Protein AF-0000000078981509 (afdb_homodimer)

InterPro domains:
  IPR000064 Endopeptidase, NLPC/P60 domain [PF00877] (137-222)
  IPR000064 Endopeptidase, NLPC/P60 domain [PS51935] (122-246)
  IPR038765 Papain-like cysteine peptidase superfamily [SSF54001] (114-235)
  IPR041382 Bacterial dipeptidyl-peptidase SH3 domain [PF18348] (17-57)
  IPR051794 Peptidoglycan endopeptidase RipA/RipB-like [PTHR47359] (115-227)

Sequence (498 aa):
MSAHAILRPVVDLLRCPEGPRDRQVLLGARVELLERQENWARIRADKDGYEGWLPADVLGADAVPTHWVSAPSTHAYARADLKSPDLMALSFGSRVAVHAVSGRFAETAQGHIPVQHLTPMGQRLTDPVAVAELFLGTPYLWGGDSRWGIDCSGLVQAALLACGHPCPGDSGPQSRAVGTLMPPGTQPRRGDLLFWTGHVALVADAERILHANANDMAVAYEPTAAAIARIIAQGEGPVTAHRRPAIHAMSAHAILRPVVDLLRCPEGPRDRQVLLGARVELLERQENWARIRADKDGYEGWLPADVLGADAVPTHWVSAPSTHAYARADLKSPDLMALSFGSRVAVHAVSGRFAETAQGHIPVQHLTPMGQRLTDPVAVAELFLGTPYLWGGDSRWGIDCSGLVQAALLACGHPCPGDSGPQSRAVGTLMPPGTQPRRGDLLFWTGHVALVADAERILHANANDMAVAYEPTAAAIARIIAQGEGPVTAHRRPAIHA

Secondary structure (DSSP, 8-state):
--EEEE-SSEEEEESSTTS-EEEEEETT-EEEEEEEETTEEEEEETTT--EEEEEGGGEEE----SEEE-SSEEEEESSS-TTSPEEEEEETT-EE---EEETTEEEETTEEEEGGGEEETT---S-HHHHHHTTTTPBB-TT-EETTEE-HHHHHHHHHHHTT----SSHHHHHHHSSEEPPTTPPP-TT-EEEETTEEEEE-SSSEEEEEETTTTEEEEEEHHHHHHHHHHTT--S--EEEE-----/--EEEE-SSEEEEESSTTS-EEEEEETT-EEEEEEEETTEEEEEETTT--EEEEEGGGEEE----SEEE-SSEEEEESSS-TTSPEEEEEETT-EE---EEETTEEEETTEEEEGGGEEETT---S-HHHHHHTTTTPBB-TT-EETTEE-HHHHHHHHHHHTT----SSHHHHHHHSSEEPPTTPPP-TT-EEEETTEEEEE-SSSEEEEEETTTTEEEEEEHHHHHHHHHHTT--S--EEEE-----

Solvent-accessible surface area (backbone atoms only — not comparable to full-atom values): 25161 Å² total; per-residue (Å²): 128,65,59,24,12,33,69,41,50,70,40,60,22,11,75,38,89,93,46,58,62,63,31,48,48,38,17,39,41,46,27,36,63,75,46,75,55,92,68,32,24,33,34,31,33,67,81,54,58,55,67,30,22,35,60,42,86,40,56,40,73,60,61,80,56,47,26,26,31,69,32,39,32,43,48,17,12,75,39,78,38,80,79,39,60,72,72,40,66,40,31,37,70,22,34,41,44,66,80,48,71,48,90,66,16,27,34,38,94,73,25,20,26,54,44,89,36,48,38,53,62,90,67,60,50,74,48,43,48,65,49,44,56,54,39,53,42,24,14,41,26,66,33,21,58,39,56,85,18,21,19,25,28,28,43,52,25,55,15,33,47,46,43,70,35,82,46,41,67,44,38,66,61,29,73,73,60,42,52,42,80,52,60,90,86,61,79,79,46,63,56,20,35,43,23,34,79,83,37,36,32,33,26,57,43,95,57,30,26,37,31,25,34,78,88,76,43,15,23,43,77,40,48,41,71,60,48,51,51,49,39,35,73,72,69,52,45,60,79,72,45,43,25,41,57,84,74,68,122,127,66,58,25,13,34,68,43,50,70,42,60,22,11,76,38,88,94,46,59,63,63,30,47,48,38,19,38,41,49,27,35,61,75,45,76,56,91,67,30,26,32,34,30,32,66,81,55,60,56,67,28,22,33,61,42,87,38,56,40,73,59,62,79,55,46,26,28,31,71,33,38,32,42,48,19,12,75,39,79,38,77,78,39,59,70,71,40,65,38,31,38,70,23,33,41,42,66,80,48,70,49,90,66,16,28,33,36,94,72,26,21,27,56,44,91,36,48,37,51,61,92,68,60,50,74,49,42,49,66,48,43,55,53,39,53,44,24,15,42,25,68,32,21,58,38,56,85,18,22,19,26,27,27,41,52,25,55,14,32,47,46,42,70,34,82,46,40,68,45,38,65,62,29,75,73,60,43,51,41,80,51,62,90,85,64,80,79,46,64,56,20,34,43,22,35,80,85,37,36,34,32,26,57,43,95,58,28,27,38,32,26,35,78,88,77,44,15,23,43,75,40,48,41,70,60,48,52,53,49,39,35,74,72,68,54,45,59,79,71,46,43,26,41,57,83,74,68,122

Foldseek 3Di:
DAKWFFQAAKWFFAADVVHDGQAIDGGLFIWAFDDDDVQKTWIATPQARDIGMTGPVRIHHNDDFFKFFQQQKWFAFQAPDPPGDTQHIHGGGHTFHFDDDDVQWTQTPSHTTGVVRIDTPPDADFALLVSLVSLFFQFDDNNYQGSNYDFFQSSSCSSQVRLPFRAHSFLVVRLVDAAAWDDPPDQDAAQKWWDFVRHIWGDHHNFWTWGCDPVVRGTDIDGPVVVQVVCVVVVRDGTDTIHHHPRDD/DAKWFFQAAKWFFAADVVHDGQAIDGGGFIWAFDDDDVQKTWIATPQARDIGMTGPVRIHHNDDFFKFFQQQKWFAFQAPDPPGDTQHIHGGGHTFHFDDDDVQWTQTPSHTTGVVRIDTPPDADFALLVSLVSLFFQFDDNRYQGSNYDFFQSSSCSSQVRLVFRAHSFLVVRLVDAAAWDDPPDQDAAQKWWDFVRHIWGDHHNFWTWGCDPVVRGTDIDGPVVVQVVCVVVVRDGTDTIHHHPRDD

Radius of gyration: 22.86 Å; Cα contacts (8 Å, |Δi|>4): 1282; chains: 2; bounding box: 52×67×65 Å

Structure (mmCIF, N/CA/C/O backbone):
data_AF-0000000078981509-model_v1
#
loop_
_entity.id
_entity.type
_entity.pdbx_description
1 polymer 'NLP/P60 family protein'
#
loop_
_atom_site.group_PDB
_atom_site.id
_atom_site.type_symbol
_atom_site.label_atom_id
_atom_site.label_alt_id
_atom_site.label_comp_id
_atom_site.label_asym_id
_atom_site.label_entity_id
_atom_site.label_seq_id
_atom_site.pdbx_PDB_ins_code
_atom_site.Cartn_x
_atom_site.Cartn_y
_atom_site.Cartn_z
_atom_site.occupancy
_atom_site.B_iso_or_equiv
_atom_site.auth_seq_id
_atom_site.auth_comp_id
_atom_site.auth_asym_id
_atom_site.auth_atom_id
_atom_site.pdbx_PDB_model_num
ATOM 1 N N . MET A 1 1 ? 15.414 -16.25 -29.125 1 59.81 1 MET A N 1
ATOM 2 C CA . MET A 1 1 ? 14.211 -15.461 -28.859 1 59.81 1 MET A CA 1
ATOM 3 C C . MET A 1 1 ? 14.523 -14.273 -27.953 1 59.81 1 MET A C 1
ATOM 5 O O . MET A 1 1 ? 15.398 -14.352 -27.094 1 59.81 1 MET A O 1
ATOM 9 N N . SER A 1 2 ? 14.125 -13.023 -28.406 1 79.69 2 SER A N 1
ATOM 10 C CA . SER A 1 2 ? 14.672 -11.766 -27.891 1 79.69 2 SER A CA 1
ATOM 11 C C . SER A 1 2 ? 14.109 -11.453 -26.5 1 79.69 2 SER A C 1
ATOM 13 O O . SER A 1 2 ? 12.891 -11.461 -26.312 1 79.69 2 SER A O 1
ATOM 15 N N . ALA A 1 3 ? 14.906 -11.547 -25.469 1 90.88 3 ALA A N 1
ATOM 16 C CA . ALA A 1 3 ? 14.555 -11.18 -24.094 1 90.88 3 ALA A CA 1
ATOM 17 C C . ALA A 1 3 ? 14.227 -9.695 -23.984 1 90.88 3 ALA A C 1
ATOM 19 O O . ALA A 1 3 ? 14.836 -8.867 -24.672 1 90.88 3 ALA A O 1
ATOM 20 N N . HIS A 1 4 ? 13.102 -9.438 -23.344 1 97 4 HIS A N 1
ATOM 21 C CA . HIS A 1 4 ? 12.648 -8.078 -23.078 1 97 4 HIS A CA 1
ATOM 22 C C . HIS A 1 4 ? 12.453 -7.852 -21.578 1 97 4 HIS A C 1
ATOM 24 O O . HIS A 1 4 ? 12.492 -8.797 -20.781 1 97 4 HIS A O 1
ATOM 30 N N . ALA A 1 5 ? 12.375 -6.613 -21.203 1 97.81 5 ALA A N 1
ATOM 31 C CA . ALA A 1 5 ? 12.055 -6.238 -19.828 1 97.81 5 ALA A CA 1
ATOM 32 C C . ALA A 1 5 ? 10.773 -5.426 -19.766 1 97.81 5 ALA A C 1
ATOM 34 O O . ALA A 1 5 ? 10.461 -4.66 -20.688 1 97.81 5 ALA A O 1
ATOM 35 N N . ILE A 1 6 ? 10.07 -5.613 -18.766 1 98.44 6 ILE A N 1
ATOM 36 C CA . ILE A 1 6 ? 8.852 -4.844 -18.531 1 98.44 6 ILE A CA 1
ATOM 37 C C . ILE A 1 6 ? 9.211 -3.422 -18.109 1 98.44 6 ILE A C 1
ATOM 39 O O . ILE A 1 6 ? 10.023 -3.221 -17.219 1 98.44 6 ILE A O 1
ATOM 43 N N . LEU A 1 7 ? 8.453 -2.381 -18.641 1 98.06 7 LEU A N 1
ATOM 44 C CA . LEU A 1 7 ? 8.883 -0.999 -18.469 1 98.06 7 LEU A CA 1
ATOM 45 C C . LEU A 1 7 ? 7.945 -0.246 -17.531 1 98.06 7 LEU A C 1
ATOM 47 O O . LEU A 1 7 ? 8.227 0.893 -17.156 1 98.06 7 LEU A O 1
ATOM 51 N N . ARG A 1 8 ? 6.836 -0.832 -17.156 1 98.31 8 ARG A N 1
ATOM 52 C CA . ARG A 1 8 ? 5.859 -0.184 -16.281 1 98.31 8 ARG A CA 1
ATOM 53 C C . ARG A 1 8 ? 5.812 -0.862 -14.914 1 98.31 8 ARG A C 1
ATOM 55 O O . ARG A 1 8 ? 6.152 -2.041 -14.789 1 98.31 8 ARG A O 1
ATOM 62 N N . PRO A 1 9 ? 5.426 -0.128 -13.914 1 98.56 9 PRO A N 1
ATOM 63 C CA . PRO A 1 9 ? 5.516 -0.649 -12.547 1 98.56 9 PRO A CA 1
ATOM 64 C C . PRO A 1 9 ? 4.797 -1.986 -12.375 1 98.56 9 PRO A C 1
ATOM 66 O O . PRO A 1 9 ? 5.348 -2.916 -11.781 1 98.56 9 PRO A O 1
ATOM 69 N N . VAL A 1 10 ? 3.562 -2.047 -12.844 1 98.69 10 VAL A N 1
ATOM 70 C CA . VAL A 1 10 ? 2.725 -3.24 -12.797 1 98.69 10 VAL A CA 1
ATOM 71 C C . VAL A 1 10 ? 1.946 -3.379 -14.109 1 98.69 10 VAL A C 1
ATOM 73 O O . VAL A 1 10 ? 1.328 -2.418 -14.57 1 98.69 10 VAL A O 1
ATOM 76 N N . VAL A 1 11 ? 1.979 -4.57 -14.719 1 98.75 11 VAL A N 1
ATOM 77 C CA . VAL A 1 11 ? 1.287 -4.797 -15.984 1 98.75 11 VAL A CA 1
ATOM 78 C C . VAL A 1 11 ? 0.429 -6.059 -15.883 1 98.75 11 VAL A C 1
ATOM 80 O O . VAL A 1 11 ? 0.894 -7.098 -15.414 1 98.75 11 VAL A O 1
ATOM 83 N N . ASP A 1 12 ? -0.785 -5.922 -16.344 1 98.56 12 ASP A N 1
ATOM 84 C CA . ASP A 1 12 ? -1.666 -7.082 -16.391 1 98.56 12 ASP A CA 1
ATOM 85 C C . ASP A 1 12 ? -1.236 -8.047 -17.484 1 98.56 12 ASP A C 1
ATOM 87 O O . ASP A 1 12 ? -0.928 -7.629 -18.609 1 98.56 12 ASP A O 1
ATOM 91 N N . LEU A 1 13 ? -1.107 -9.258 -17.125 1 98.69 13 LEU A N 1
ATOM 92 C CA . LEU A 1 13 ? -1.028 -10.352 -18.078 1 98.69 13 LEU A CA 1
ATOM 93 C C . LEU A 1 13 ? -2.41 -10.93 -18.359 1 98.69 13 LEU A C 1
ATOM 95 O O . LEU A 1 13 ? -3.033 -11.508 -17.469 1 98.69 13 LEU A O 1
ATOM 99 N N . LEU A 1 14 ? -2.838 -10.734 -19.562 1 98.69 14 LEU A N 1
ATOM 100 C CA . LEU A 1 14 ? -4.215 -11.062 -19.922 1 98.69 14 LEU A CA 1
ATOM 101 C C . LEU A 1 14 ? -4.281 -12.406 -20.656 1 98.69 14 LEU A C 1
ATOM 103 O O . LEU A 1 14 ? -3.342 -12.781 -21.359 1 98.69 14 LEU A O 1
ATOM 107 N N . ARG A 1 15 ? -5.438 -13.062 -20.469 1 98.19 15 ARG A N 1
ATOM 108 C CA . ARG A 1 15 ? -5.668 -14.336 -21.125 1 98.19 15 ARG A CA 1
ATOM 109 C C . ARG A 1 15 ? -5.629 -14.18 -22.641 1 98.19 15 ARG A C 1
ATOM 111 O O . ARG A 1 15 ? -5.141 -15.062 -23.359 1 98.19 15 ARG A O 1
ATOM 118 N N . CYS A 1 16 ? -6.207 -13.102 -23.125 1 97.75 16 CYS A N 1
ATOM 119 C CA . CYS A 1 16 ? -6.223 -12.664 -24.516 1 97.75 16 CYS A CA 1
ATOM 120 C C . CYS A 1 16 ? -6.305 -11.148 -24.609 1 97.75 16 CYS A C 1
ATOM 122 O O . CYS A 1 16 ? -6.582 -10.477 -23.609 1 97.75 16 CYS A O 1
ATOM 124 N N . PRO A 1 17 ? -5.91 -10.648 -25.719 1 97.19 17 PRO A N 1
ATOM 125 C CA . PRO A 1 17 ? -6.008 -9.195 -25.844 1 97.19 17 PRO A CA 1
ATOM 126 C C . PRO A 1 17 ? -7.363 -8.648 -25.391 1 97.19 17 PRO A C 1
ATOM 128 O O . PRO A 1 17 ? -8.406 -9.078 -25.906 1 97.19 17 PRO A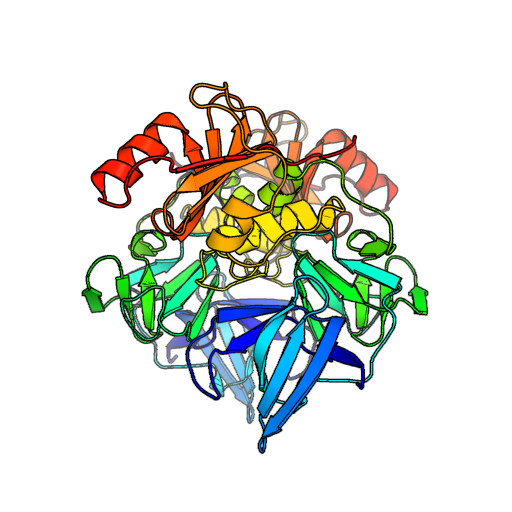 O 1
ATOM 131 N N . GLU A 1 18 ? -7.391 -7.738 -24.438 1 95.12 18 GLU A N 1
ATOM 132 C CA . GLU A 1 18 ? -8.562 -7.078 -23.875 1 95.12 18 GLU A CA 1
ATOM 133 C C . GLU A 1 18 ? -9.398 -8.047 -23.047 1 95.12 18 GLU A C 1
ATOM 135 O O . GLU A 1 18 ? -10.562 -7.77 -22.734 1 95.12 18 GLU A O 1
ATOM 140 N N . GLY A 1 19 ? -8.82 -9.203 -22.812 1 97.06 19 GLY A N 1
ATOM 141 C CA . GLY A 1 19 ? -9.508 -10.195 -22 1 97.06 19 GLY A CA 1
ATOM 142 C C . 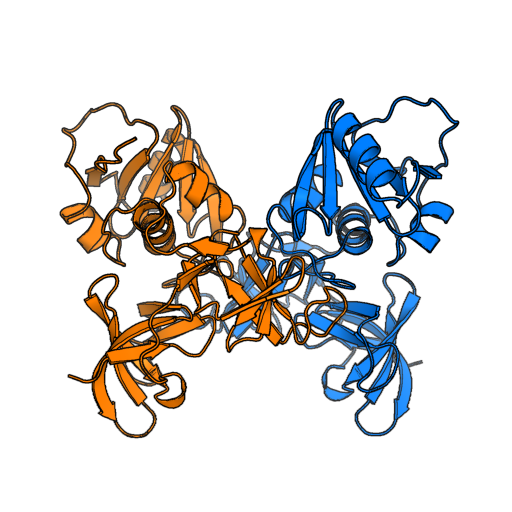GLY A 1 19 ? -9.242 -10.031 -20.516 1 97.06 19 GLY A C 1
ATOM 143 O O . GLY A 1 19 ? -8.727 -9 -20.078 1 97.06 19 GLY A O 1
ATOM 144 N N . PRO A 1 20 ? -9.664 -11.039 -19.75 1 97.69 20 PRO A N 1
ATOM 145 C CA . PRO A 1 20 ? -9.477 -10.969 -18.297 1 97.69 20 PRO A CA 1
ATOM 146 C C . PRO A 1 20 ? -8.016 -11.117 -17.891 1 97.69 20 PRO A C 1
ATOM 148 O O . PRO A 1 20 ? -7.223 -11.734 -18.609 1 97.69 20 PRO A O 1
ATOM 151 N N . ARG A 1 21 ? -7.691 -10.602 -16.75 1 98.5 21 ARG A N 1
ATOM 152 C CA . ARG A 1 21 ? -6.363 -10.711 -16.156 1 98.5 21 ARG A CA 1
ATOM 153 C C . ARG A 1 21 ? -6.129 -12.109 -15.602 1 98.5 21 ARG A C 1
ATOM 155 O O . ARG A 1 21 ? -6.941 -12.625 -14.82 1 98.5 21 ARG A O 1
ATOM 162 N N . ASP A 1 22 ? -4.992 -12.688 -15.945 1 98.25 22 ASP A N 1
ATOM 163 C CA . ASP A 1 22 ? -4.594 -13.961 -15.367 1 98.25 22 ASP A CA 1
ATOM 164 C C . ASP A 1 22 ? -3.518 -13.773 -14.305 1 98.25 22 ASP A C 1
ATOM 166 O O . ASP A 1 22 ? -3.467 -14.523 -13.328 1 98.25 22 ASP A O 1
ATOM 170 N N . ARG A 1 23 ? -2.742 -12.789 -14.508 1 98.69 23 ARG A N 1
ATOM 171 C CA . ARG A 1 23 ? -1.604 -12.508 -13.633 1 98.69 23 ARG A CA 1
ATOM 172 C C . ARG A 1 23 ? -1.081 -11.094 -13.852 1 98.69 23 ARG A C 1
ATOM 174 O O . ARG A 1 23 ? -1.653 -10.328 -14.625 1 98.69 23 ARG A O 1
ATOM 181 N N . GLN A 1 24 ? -0.075 -10.742 -13.109 1 98.81 24 GLN A N 1
ATOM 182 C CA . GLN A 1 24 ? 0.638 -9.492 -13.344 1 98.81 24 GLN A CA 1
ATOM 183 C C . GLN A 1 24 ? 2.145 -9.719 -13.414 1 98.81 24 GLN A C 1
ATOM 185 O O . GLN A 1 24 ? 2.643 -10.75 -12.945 1 98.81 24 GLN A O 1
ATOM 190 N N . VAL A 1 25 ? 2.824 -8.805 -14.078 1 98.69 25 VAL A N 1
ATOM 191 C CA . VAL A 1 25 ? 4.281 -8.727 -14.047 1 98.69 25 VAL A CA 1
ATOM 192 C C . VAL A 1 25 ? 4.711 -7.328 -13.609 1 98.69 25 VAL A C 1
ATOM 194 O O . VAL A 1 25 ? 3.998 -6.348 -13.844 1 98.69 25 VAL A O 1
ATOM 197 N N . LEU A 1 26 ? 5.852 -7.289 -12.977 1 98.81 26 LEU A N 1
ATOM 198 C CA . LEU A 1 26 ? 6.34 -6.039 -12.406 1 98.81 26 LEU A CA 1
ATOM 199 C C . LEU A 1 26 ? 7.477 -5.465 -13.25 1 98.81 26 LEU A C 1
ATOM 201 O O . LEU A 1 26 ? 8.062 -6.168 -14.07 1 98.81 26 LEU A O 1
ATOM 205 N N . LEU A 1 27 ? 7.766 -4.238 -12.969 1 98.81 27 LEU A N 1
ATOM 206 C CA . LEU A 1 27 ? 8.867 -3.549 -13.641 1 98.81 27 LEU A CA 1
ATOM 207 C C . LEU A 1 27 ? 10.156 -4.352 -13.531 1 98.81 27 LEU A C 1
ATOM 209 O O . LEU A 1 27 ? 10.516 -4.82 -12.445 1 98.81 27 LEU A O 1
ATOM 213 N N . GLY A 1 28 ? 10.812 -4.457 -14.672 1 98.5 28 GLY A N 1
ATOM 214 C CA . GLY A 1 28 ? 12.125 -5.082 -14.695 1 98.5 28 GLY A CA 1
ATOM 215 C C . GLY A 1 28 ? 12.062 -6.586 -14.898 1 98.5 28 GLY A C 1
ATOM 216 O O . GLY A 1 28 ? 13.094 -7.234 -15.078 1 98.5 28 GLY A O 1
ATOM 217 N N . ALA A 1 29 ? 10.891 -7.168 -14.82 1 98.12 29 ALA A N 1
ATOM 218 C CA . ALA A 1 29 ? 10.773 -8.602 -15.078 1 98.12 29 ALA A CA 1
ATOM 219 C C . ALA A 1 29 ? 11.281 -8.945 -16.469 1 98.12 29 ALA A C 1
ATOM 221 O O . ALA A 1 29 ? 10.953 -8.273 -17.453 1 98.12 29 ALA A O 1
ATOM 222 N N . ARG A 1 30 ? 12.039 -9.961 -16.531 1 97.75 30 ARG A N 1
ATOM 223 C CA . ARG A 1 30 ? 12.508 -10.477 -17.812 1 97.75 30 ARG A CA 1
ATOM 224 C C . ARG A 1 30 ? 11.469 -11.398 -18.438 1 97.75 30 ARG A C 1
ATOM 226 O O . ARG A 1 30 ? 10.93 -12.281 -17.781 1 97.75 30 ARG A O 1
ATOM 233 N N . VAL A 1 31 ? 11.25 -11.141 -19.703 1 98.19 31 VAL A N 1
ATOM 234 C CA . VAL A 1 31 ? 10.227 -11.93 -20.391 1 98.19 31 VAL A CA 1
ATOM 235 C C . VAL A 1 31 ? 10.711 -12.305 -21.781 1 98.19 31 VAL A C 1
ATOM 237 O O . VAL A 1 31 ? 11.57 -11.625 -22.359 1 98.19 31 VAL A O 1
ATOM 240 N N . GLU A 1 32 ? 10.18 -13.383 -22.25 1 97.75 32 GLU A N 1
ATOM 241 C CA . GLU A 1 32 ? 10.383 -13.797 -23.641 1 97.75 32 GLU A CA 1
ATOM 242 C C . GLU A 1 32 ? 9.18 -13.43 -24.5 1 97.75 32 GLU A C 1
ATOM 244 O O . GLU A 1 32 ? 8.039 -13.734 -24.156 1 97.75 32 GLU A O 1
ATOM 249 N N . LEU A 1 33 ? 9.43 -12.711 -25.562 1 97.44 33 LEU A N 1
ATOM 250 C CA . LEU A 1 33 ? 8.359 -12.414 -26.516 1 97.44 33 LEU A CA 1
ATOM 251 C C . LEU A 1 33 ? 8.031 -13.641 -27.359 1 97.44 33 LEU A C 1
ATOM 253 O O . LEU A 1 33 ? 8.883 -14.148 -28.078 1 97.44 33 LEU A O 1
ATOM 257 N N . LEU A 1 34 ? 6.816 -14.117 -27.312 1 97.69 34 LEU A N 1
ATOM 258 C CA . LEU A 1 34 ? 6.398 -15.312 -28.031 1 97.69 34 LEU A CA 1
ATOM 259 C C . LEU A 1 34 ? 5.719 -14.953 -29.359 1 97.69 34 LEU A C 1
ATOM 261 O O . LEU A 1 34 ? 5.906 -15.641 -30.359 1 97.69 34 LEU A O 1
ATOM 265 N N . GLU A 1 35 ? 4.895 -13.914 -29.266 1 96.06 35 GLU A N 1
ATOM 266 C CA . GLU A 1 35 ? 4.09 -13.508 -30.422 1 96.06 35 GLU A CA 1
ATOM 267 C C . GLU A 1 35 ? 3.721 -12.023 -30.344 1 96.06 35 GLU A C 1
ATOM 269 O O . GLU A 1 35 ? 3.549 -11.484 -29.25 1 96.06 35 GLU A O 1
ATOM 274 N N . ARG A 1 36 ? 3.664 -11.359 -31.438 1 95.12 36 ARG A N 1
ATOM 275 C CA . ARG A 1 36 ? 3.146 -10 -31.531 1 95.12 36 ARG A CA 1
ATOM 276 C C . ARG A 1 36 ? 1.929 -9.93 -32.438 1 95.12 36 ARG A C 1
ATOM 278 O O . ARG A 1 36 ? 1.906 -10.562 -33.5 1 95.12 36 ARG A O 1
ATOM 285 N N . GLN A 1 37 ? 0.965 -9.32 -31.984 1 94.88 37 GLN A N 1
ATOM 286 C CA . GLN A 1 37 ? -0.252 -9.062 -32.75 1 94.88 37 GLN A CA 1
ATOM 287 C C . GLN A 1 37 ? -0.711 -7.617 -32.562 1 94.88 37 GLN A C 1
ATOM 289 O O . GLN A 1 37 ? -1.343 -7.273 -31.578 1 94.88 37 GLN A O 1
ATOM 294 N N . GLU A 1 38 ? -0.49 -6.738 -33.562 1 94.44 38 GLU A N 1
ATOM 295 C CA . GLU A 1 38 ? -0.856 -5.328 -33.5 1 94.44 38 GLU A CA 1
ATOM 296 C C . GLU A 1 38 ? -0.225 -4.648 -32.312 1 94.44 38 GLU A C 1
ATOM 298 O O . GLU A 1 38 ? 1 -4.625 -32.156 1 94.44 38 GLU A O 1
ATOM 303 N N . ASN A 1 39 ? -1.054 -4.219 -31.422 1 97.56 39 ASN A N 1
ATOM 304 C CA . ASN A 1 39 ? -0.542 -3.484 -30.281 1 97.56 39 ASN A CA 1
ATOM 305 C C . ASN A 1 39 ? -0.39 -4.391 -29.062 1 97.56 39 ASN A C 1
ATOM 307 O O . ASN A 1 39 ? -0.182 -3.906 -27.938 1 97.56 39 ASN A O 1
ATOM 311 N N . TRP A 1 40 ? -0.456 -5.707 -29.312 1 98.44 40 TRP A N 1
ATOM 312 C CA . TRP A 1 40 ? -0.369 -6.66 -28.219 1 98.44 40 TRP A CA 1
ATOM 313 C C . TRP A 1 40 ? 0.82 -7.598 -28.406 1 98.44 40 TRP A C 1
ATOM 315 O O . TRP A 1 40 ? 1.247 -7.852 -29.531 1 98.44 40 TRP A O 1
ATOM 325 N N . ALA A 1 41 ? 1.357 -8.07 -27.297 1 98.38 41 ALA A N 1
ATOM 326 C CA . ALA A 1 41 ? 2.43 -9.062 -27.25 1 98.38 41 ALA A CA 1
ATOM 327 C C . ALA A 1 41 ? 2.092 -10.203 -26.297 1 98.38 41 ALA A C 1
ATOM 329 O O . ALA A 1 41 ? 1.591 -9.977 -25.203 1 98.38 41 ALA A O 1
ATOM 330 N N . ARG A 1 42 ? 2.229 -11.367 -26.766 1 98.38 42 ARG A N 1
ATOM 331 C CA . ARG A 1 42 ? 2.201 -12.523 -25.875 1 98.38 42 ARG A CA 1
ATOM 332 C C . ARG A 1 42 ? 3.598 -12.844 -25.359 1 98.38 42 ARG A C 1
ATOM 334 O O . ARG A 1 42 ? 4.547 -12.961 -26.125 1 98.38 42 ARG A O 1
ATOM 341 N N . ILE A 1 43 ? 3.691 -12.961 -24.031 1 98.62 43 ILE A N 1
ATOM 342 C CA . ILE A 1 43 ? 5.023 -13.156 -23.469 1 98.62 43 ILE A CA 1
ATOM 343 C C . ILE A 1 43 ? 5.027 -14.375 -22.562 1 98.62 43 ILE A C 1
ATOM 345 O O . ILE A 1 43 ? 3.969 -14.93 -22.25 1 98.62 43 ILE A O 1
ATOM 349 N N . ARG A 1 44 ? 6.188 -14.867 -22.25 1 98.56 44 ARG A N 1
ATOM 350 C CA . ARG A 1 44 ? 6.453 -15.812 -21.188 1 98.56 44 ARG A CA 1
ATOM 351 C C . ARG A 1 44 ? 7.402 -15.219 -20.141 1 98.56 44 ARG A C 1
ATOM 353 O O . ARG A 1 44 ? 8.508 -14.789 -20.484 1 98.56 44 ARG A O 1
ATOM 360 N N . ALA A 1 45 ? 6.949 -15.164 -18.938 1 98.25 45 ALA A N 1
ATOM 361 C CA . ALA A 1 45 ? 7.77 -14.578 -17.891 1 98.25 45 ALA A CA 1
ATOM 362 C C . ALA A 1 45 ? 8.867 -15.547 -17.438 1 98.25 45 ALA A C 1
ATOM 364 O O . ALA A 1 45 ? 8.609 -16.734 -17.219 1 98.25 45 ALA A O 1
ATOM 365 N N . ASP A 1 46 ? 10.047 -15.039 -17.234 1 97 46 ASP A N 1
ATOM 366 C CA . ASP A 1 46 ? 11.18 -15.875 -16.828 1 97 46 ASP A CA 1
ATOM 367 C C . ASP A 1 46 ? 10.984 -16.422 -15.422 1 97 46 ASP A C 1
ATOM 369 O O . ASP A 1 46 ? 11.406 -17.547 -15.117 1 97 46 ASP A O 1
ATOM 373 N N . LYS A 1 47 ? 10.375 -15.656 -14.555 1 96.19 47 LYS A N 1
ATOM 374 C CA . LYS A 1 47 ? 10.328 -15.977 -13.133 1 96.19 47 LYS A CA 1
ATOM 375 C C . LYS A 1 47 ? 9.578 -17.281 -12.883 1 96.19 47 LYS A C 1
ATOM 377 O O . LYS A 1 47 ? 9.875 -18 -11.93 1 96.19 47 LYS A O 1
ATOM 382 N N . ASP A 1 48 ? 8.594 -17.594 -13.727 1 97.81 48 ASP A N 1
ATOM 383 C CA . ASP A 1 48 ? 7.75 -18.734 -13.414 1 97.81 48 ASP A CA 1
ATOM 384 C C . ASP A 1 48 ? 7.223 -19.406 -14.68 1 97.81 48 ASP A C 1
ATOM 386 O O . ASP A 1 48 ? 6.504 -20.406 -14.609 1 97.81 48 ASP A O 1
ATOM 390 N N . GLY A 1 49 ? 7.496 -18.844 -15.828 1 98.06 49 GLY A N 1
ATOM 391 C CA . GLY A 1 49 ? 7.047 -19.406 -17.094 1 98.06 49 GLY A CA 1
ATOM 392 C C . GLY A 1 49 ? 5.621 -19.031 -17.438 1 98.06 49 GLY A C 1
ATOM 393 O O . GLY A 1 49 ? 5.07 -19.516 -18.438 1 98.06 49 GLY A O 1
ATOM 394 N N . TYR A 1 50 ? 5 -18.172 -16.656 1 98.5 50 TYR A N 1
ATOM 395 C CA . TYR A 1 50 ? 3.623 -17.766 -16.891 1 98.5 50 TYR A CA 1
ATOM 396 C C . TYR A 1 50 ? 3.492 -17.062 -18.234 1 98.5 50 TYR A C 1
ATOM 398 O O . TYR A 1 50 ? 4.312 -16.203 -18.578 1 98.5 50 TYR A O 1
ATOM 406 N N . GLU A 1 51 ? 2.502 -17.453 -18.969 1 98.5 51 GLU A N 1
ATOM 407 C CA . GLU A 1 51 ? 2.277 -16.844 -20.266 1 98.5 51 GLU A CA 1
ATOM 408 C C . GLU A 1 51 ? 1.029 -15.961 -20.266 1 98.5 51 GLU A C 1
ATOM 410 O O . GLU A 1 51 ? 0.075 -16.234 -19.531 1 98.5 51 GLU A O 1
ATOM 415 N N . GLY A 1 52 ? 1.069 -14.938 -21.062 1 98.56 52 GLY A N 1
ATOM 416 C CA . GLY A 1 52 ? -0.093 -14.078 -21.219 1 98.56 52 GLY A CA 1
ATOM 417 C C . GLY A 1 52 ? 0.151 -12.906 -22.156 1 98.56 52 GLY A C 1
ATOM 418 O O . GLY A 1 52 ? 1.24 -12.773 -22.703 1 98.56 52 GLY A O 1
ATOM 419 N N . TRP A 1 53 ? -0.868 -12.188 -22.406 1 98.81 53 TRP A N 1
ATOM 420 C CA . TRP A 1 53 ? -0.839 -11.055 -23.328 1 98.81 53 TRP A CA 1
ATOM 421 C C . TRP A 1 53 ? -0.718 -9.734 -22.562 1 98.81 53 TRP A C 1
ATOM 423 O O . TRP A 1 53 ? -1.308 -9.57 -21.5 1 98.81 53 TRP A O 1
ATOM 433 N N . LEU A 1 54 ? 0.001 -8.812 -23.062 1 98.75 54 LEU A N 1
ATOM 434 C CA . LEU A 1 54 ? 0.096 -7.449 -22.562 1 98.75 54 LEU A CA 1
ATOM 435 C C . LEU A 1 54 ? 0.314 -6.457 -23.688 1 98.75 54 LEU A C 1
ATOM 437 O O . LEU A 1 54 ? 0.632 -6.852 -24.812 1 98.75 54 LEU A O 1
ATOM 441 N N . PRO A 1 55 ? 0.003 -5.156 -23.453 1 98.69 55 PRO A N 1
ATOM 442 C CA . PRO A 1 55 ? 0.312 -4.168 -24.5 1 98.69 55 PRO A CA 1
ATOM 443 C C . PRO A 1 55 ? 1.788 -4.168 -24.891 1 98.69 55 PRO A C 1
ATOM 445 O O . PRO A 1 55 ? 2.662 -4.156 -24.016 1 98.69 55 PRO A O 1
ATOM 448 N N . ALA A 1 56 ? 2.059 -4.109 -26.125 1 98.06 56 ALA A N 1
ATOM 449 C CA . ALA A 1 56 ? 3.42 -4.254 -26.641 1 98.06 56 ALA A CA 1
ATOM 450 C C . ALA A 1 56 ? 4.297 -3.088 -26.188 1 98.06 56 ALA A C 1
ATOM 452 O O . ALA A 1 56 ? 5.516 -3.234 -26.062 1 98.06 56 ALA A O 1
ATOM 453 N N . ASP A 1 57 ? 3.758 -1.944 -25.938 1 97.88 57 ASP A N 1
ATOM 454 C CA . ASP A 1 57 ? 4.527 -0.736 -25.656 1 97.88 57 ASP A CA 1
ATOM 455 C C . ASP A 1 57 ? 5.094 -0.758 -24.234 1 97.88 57 ASP A C 1
ATOM 457 O O . ASP A 1 57 ? 5.859 0.131 -23.859 1 97.88 57 ASP A O 1
ATOM 461 N N . VAL A 1 58 ? 4.762 -1.783 -23.484 1 98.12 58 VAL A N 1
ATOM 462 C CA . VAL A 1 58 ? 5.312 -1.866 -22.141 1 98.12 58 VAL A CA 1
ATOM 463 C C . VAL A 1 58 ? 6.609 -2.674 -22.156 1 98.12 58 VAL A C 1
ATOM 465 O O . VAL A 1 58 ? 7.277 -2.811 -21.125 1 98.12 58 VAL A O 1
ATOM 468 N N . LEU A 1 59 ? 6.973 -3.258 -23.266 1 97.62 59 LEU A N 1
ATOM 469 C CA . LEU A 1 59 ? 8.203 -4.023 -23.422 1 97.62 59 LEU A CA 1
ATOM 470 C C . LEU A 1 59 ? 9.367 -3.109 -23.797 1 97.62 59 LEU A C 1
ATOM 472 O O . LEU A 1 59 ? 9.227 -2.244 -24.656 1 97.62 59 LEU A O 1
ATOM 476 N N . GLY A 1 60 ? 10.398 -3.229 -23.125 1 96.19 60 GLY A N 1
ATOM 477 C CA . GLY A 1 60 ? 11.633 -2.527 -23.438 1 96.19 60 GLY A CA 1
ATOM 478 C C . GLY A 1 60 ? 12.82 -3.457 -23.609 1 96.19 60 GLY A C 1
ATOM 479 O O . GLY A 1 60 ? 12.672 -4.68 -23.562 1 96.19 60 GLY A O 1
ATOM 480 N N . ALA A 1 61 ? 14.031 -2.861 -23.922 1 93.19 61 ALA A N 1
ATOM 481 C CA . ALA A 1 61 ? 15.25 -3.648 -24.062 1 93.19 61 ALA A CA 1
ATOM 482 C C . ALA A 1 61 ? 15.562 -4.418 -22.781 1 93.19 61 ALA A C 1
ATOM 484 O O . ALA A 1 61 ? 15.297 -3.934 -21.672 1 93.19 61 ALA A O 1
ATOM 485 N N . ASP A 1 62 ? 16 -5.574 -23.078 1 88.81 62 ASP A N 1
ATOM 486 C CA . ASP A 1 62 ? 16.438 -6.379 -21.938 1 88.81 62 ASP A CA 1
ATOM 487 C C . ASP A 1 62 ? 17.547 -5.676 -21.172 1 88.81 62 ASP A C 1
ATOM 489 O O . ASP A 1 62 ? 18.547 -5.242 -21.75 1 88.81 62 ASP A O 1
ATOM 493 N N . ALA A 1 63 ? 17.312 -5.277 -20 1 85.25 63 ALA A N 1
ATOM 494 C CA . ALA A 1 63 ? 18.312 -4.707 -19.109 1 85.25 63 ALA A CA 1
ATOM 495 C C . ALA A 1 63 ? 18.609 -5.645 -17.938 1 85.25 63 ALA A C 1
ATOM 497 O O . ALA A 1 63 ? 17.688 -6.258 -17.375 1 85.25 63 ALA A O 1
ATOM 498 N N . VAL A 1 64 ? 19.891 -5.859 -17.656 1 93.19 64 VAL A N 1
ATOM 499 C CA . VAL A 1 64 ? 20.281 -6.719 -16.547 1 93.19 64 VAL A CA 1
ATOM 500 C C . VAL A 1 64 ? 20.125 -5.961 -15.227 1 93.19 64 VAL A C 1
ATOM 502 O O . VAL A 1 64 ? 20.891 -5.031 -14.945 1 93.19 64 VAL A O 1
ATOM 505 N N . PRO A 1 65 ? 19.125 -6.359 -14.516 1 97.38 65 PRO A N 1
ATOM 506 C CA . PRO A 1 65 ? 18.984 -5.652 -13.234 1 97.38 65 PRO A CA 1
ATOM 507 C C . PRO A 1 65 ? 20.141 -5.902 -12.289 1 97.38 65 PRO A C 1
ATOM 509 O O . PRO A 1 65 ? 20.734 -6.988 -12.297 1 97.38 65 PRO A O 1
ATOM 512 N N . THR A 1 66 ? 20.516 -4.883 -11.469 1 98.5 66 THR A N 1
ATOM 513 C CA . THR A 1 66 ? 21.531 -5.023 -10.438 1 98.5 66 THR A CA 1
ATOM 514 C C . THR A 1 66 ? 20.891 -5.145 -9.055 1 98.5 66 THR A C 1
ATOM 516 O O . THR A 1 66 ? 21.516 -5.66 -8.125 1 98.5 66 THR A O 1
ATOM 519 N N . HIS A 1 67 ? 19.703 -4.605 -8.859 1 98.81 67 HIS A N 1
ATOM 520 C CA . HIS A 1 67 ? 19 -4.594 -7.578 1 98.81 67 HIS A CA 1
ATOM 521 C C . HIS A 1 67 ? 17.531 -4.922 -7.754 1 98.81 67 HIS A C 1
ATOM 523 O O . HIS A 1 67 ? 17.016 -4.926 -8.875 1 98.81 67 HIS A O 1
ATOM 529 N N . TRP A 1 68 ? 16.922 -5.238 -6.742 1 98.81 68 TRP A N 1
ATOM 530 C CA . TRP A 1 68 ? 15.477 -5.375 -6.691 1 98.81 68 TRP A CA 1
ATOM 531 C C . TRP A 1 68 ? 14.906 -4.66 -5.469 1 98.81 68 TRP A C 1
ATOM 533 O O . TRP A 1 68 ? 15.625 -4.402 -4.5 1 98.81 68 TRP A O 1
ATOM 543 N N . VAL A 1 69 ? 13.664 -4.203 -5.582 1 98.94 69 VAL A N 1
ATOM 544 C CA . VAL A 1 69 ? 12.984 -3.512 -4.492 1 98.94 69 VAL A CA 1
ATOM 545 C C . VAL A 1 69 ? 12.594 -4.516 -3.41 1 98.94 69 VAL A C 1
ATOM 547 O O . VAL A 1 69 ? 11.781 -5.41 -3.652 1 98.94 69 VAL A O 1
ATOM 550 N N . SER A 1 70 ? 13.078 -4.301 -2.186 1 98.81 70 SER A N 1
ATOM 551 C CA . SER A 1 70 ? 12.797 -5.227 -1.095 1 98.81 70 SER A CA 1
ATOM 552 C C . SER A 1 70 ? 11.922 -4.574 -0.029 1 98.81 70 SER A C 1
ATOM 554 O O . SER A 1 70 ? 11.477 -5.238 0.912 1 98.81 70 SER A O 1
ATOM 556 N N . ALA A 1 71 ? 11.672 -3.215 -0.082 1 98.75 71 ALA A N 1
ATOM 557 C CA . ALA A 1 71 ? 10.625 -2.566 0.701 1 98.75 71 ALA A CA 1
ATOM 558 C C . ALA A 1 71 ? 9.242 -2.922 0.165 1 98.75 71 ALA A C 1
ATOM 560 O O . ALA A 1 71 ? 9.102 -3.314 -0.995 1 98.75 71 ALA A O 1
ATOM 561 N N . PRO A 1 72 ? 8.203 -2.773 1.016 1 98.69 72 PRO A N 1
ATOM 562 C CA . PRO A 1 72 ? 6.867 -3.068 0.486 1 98.69 72 PRO A CA 1
ATOM 563 C C . PRO A 1 72 ? 6.562 -2.311 -0.804 1 98.69 72 PRO A C 1
ATOM 565 O O . PRO A 1 72 ? 5.996 -2.879 -1.74 1 98.69 72 PRO A O 1
ATOM 568 N N . SER A 1 73 ? 6.863 -1.077 -0.811 1 98.75 73 SER A N 1
ATOM 569 C CA . SER A 1 73 ? 6.797 -0.18 -1.959 1 98.75 73 SER A CA 1
ATOM 570 C C . SER A 1 73 ? 7.734 1.01 -1.787 1 98.75 73 SER A C 1
ATOM 572 O O . SER A 1 73 ? 8.242 1.253 -0.69 1 98.75 73 SER A O 1
ATOM 574 N N . THR A 1 74 ? 7.992 1.663 -2.906 1 98.88 74 THR A N 1
ATOM 575 C CA . THR A 1 74 ? 8.883 2.82 -2.908 1 98.88 74 THR A CA 1
ATOM 576 C C . THR A 1 74 ? 8.594 3.723 -4.105 1 98.88 74 THR A C 1
ATOM 578 O O . THR A 1 74 ? 7.625 3.5 -4.836 1 98.88 74 THR A O 1
ATOM 581 N N . HIS A 1 75 ? 9.328 4.812 -4.18 1 98.81 75 HIS A N 1
ATOM 582 C CA . HIS A 1 75 ? 9.211 5.727 -5.309 1 98.81 75 HIS A CA 1
ATOM 583 C C . HIS A 1 75 ? 10.555 5.949 -5.988 1 98.81 75 HIS A C 1
ATOM 585 O O . HIS A 1 75 ? 11.602 5.898 -5.332 1 98.81 75 HIS A O 1
ATOM 591 N N . ALA A 1 76 ? 10.508 6.18 -7.262 1 98.81 76 ALA A N 1
ATOM 592 C CA . ALA A 1 76 ? 11.617 6.797 -7.988 1 98.81 76 ALA A CA 1
ATOM 593 C C . ALA A 1 76 ? 11.398 8.297 -8.141 1 98.81 76 ALA A C 1
ATOM 595 O O . ALA A 1 76 ? 10.359 8.742 -8.633 1 98.81 76 ALA A O 1
ATOM 596 N N . TYR A 1 77 ? 12.391 9.047 -7.711 1 98.69 77 TYR A N 1
ATOM 597 C CA . TYR A 1 77 ? 12.281 10.5 -7.688 1 98.69 77 TYR A CA 1
ATOM 598 C C . TYR A 1 77 ? 13.055 11.125 -8.844 1 98.69 77 TYR A C 1
ATOM 600 O O . TYR A 1 77 ? 13.992 10.516 -9.375 1 98.69 77 TYR A O 1
ATOM 608 N N . ALA A 1 78 ? 12.68 12.352 -9.219 1 98.44 78 ALA A N 1
ATOM 609 C CA . ALA A 1 78 ? 13.312 13.07 -10.32 1 98.44 78 ALA A CA 1
ATOM 610 C C . ALA A 1 78 ? 14.766 13.398 -10 1 98.44 78 ALA A C 1
ATOM 612 O O . ALA A 1 78 ? 15.609 13.469 -10.891 1 98.44 78 ALA A O 1
ATOM 613 N N . ARG A 1 79 ? 15.039 13.656 -8.719 1 98.25 79 ARG A N 1
ATOM 614 C CA . ARG A 1 79 ? 16.375 13.977 -8.211 1 98.25 79 ARG A CA 1
ATOM 615 C C . ARG A 1 79 ? 16.672 13.203 -6.934 1 98.25 79 ARG A C 1
ATOM 617 O O . ARG A 1 79 ? 15.781 12.578 -6.355 1 98.25 79 ARG A O 1
ATOM 624 N N . ALA A 1 80 ? 17.953 13.203 -6.594 1 98.19 80 ALA A N 1
ATOM 625 C CA . ALA A 1 80 ? 18.328 12.625 -5.309 1 98.19 80 ALA A CA 1
ATOM 626 C C . ALA A 1 80 ? 17.875 13.508 -4.148 1 98.19 80 ALA A C 1
ATOM 628 O O . ALA A 1 80 ? 18.703 14 -3.379 1 98.19 80 ALA A O 1
ATOM 629 N N . ASP A 1 81 ? 16.594 13.719 -4.07 1 97.56 81 ASP A N 1
ATOM 630 C CA . ASP A 1 81 ? 15.922 14.602 -3.127 1 97.56 81 ASP A CA 1
ATOM 631 C C . ASP A 1 81 ? 14.484 14.148 -2.887 1 97.56 81 ASP A C 1
ATOM 633 O O . ASP A 1 81 ? 13.672 14.117 -3.814 1 97.56 81 ASP A O 1
ATOM 637 N N . LEU A 1 82 ? 14.203 13.82 -1.619 1 96.12 82 LEU A N 1
ATOM 638 C CA . LEU A 1 82 ? 12.891 13.258 -1.308 1 96.12 82 LEU A CA 1
ATOM 639 C C . LEU A 1 82 ? 11.797 14.297 -1.524 1 96.12 82 LEU A C 1
ATOM 641 O O . LEU A 1 82 ? 10.609 13.961 -1.521 1 96.12 82 LEU A O 1
ATOM 645 N N . LYS A 1 83 ? 12.148 15.547 -1.693 1 96.69 83 LYS A N 1
ATOM 646 C CA . LYS A 1 83 ? 11.148 16.578 -1.938 1 96.69 83 LYS A CA 1
ATOM 647 C C . LYS A 1 83 ? 10.938 16.797 -3.434 1 96.69 83 LYS A C 1
ATOM 649 O O . LYS A 1 83 ? 10.031 17.531 -3.838 1 96.69 83 LYS A O 1
ATOM 654 N N . SER A 1 84 ? 11.805 16.172 -4.293 1 97.12 84 SER A N 1
ATOM 655 C CA . SER A 1 84 ? 11.594 16.266 -5.734 1 97.12 84 SER A CA 1
ATOM 656 C C . SER A 1 84 ? 10.406 15.422 -6.172 1 97.12 84 SER A C 1
ATOM 658 O O . SER A 1 84 ? 9.953 14.547 -5.426 1 97.12 84 SER A O 1
ATOM 660 N N . PRO A 1 85 ? 9.859 15.711 -7.336 1 97.19 85 PRO A N 1
ATOM 661 C CA . PRO A 1 85 ? 8.695 14.953 -7.816 1 97.19 85 PRO A CA 1
ATOM 662 C C . PRO A 1 85 ? 8.953 13.453 -7.875 1 97.19 85 PRO A C 1
ATOM 664 O O . PRO A 1 85 ? 10.023 13.023 -8.312 1 97.19 85 PRO A O 1
ATOM 667 N N . ASP A 1 86 ? 8 12.695 -7.332 1 97.88 86 ASP A N 1
ATOM 668 C CA . ASP A 1 86 ? 8.023 11.258 -7.559 1 97.88 86 ASP A CA 1
ATOM 669 C C . ASP A 1 86 ? 7.562 10.914 -8.977 1 97.88 86 ASP A C 1
ATOM 671 O O . ASP A 1 86 ? 6.477 11.312 -9.391 1 97.88 86 ASP A O 1
ATOM 675 N N . LEU A 1 87 ? 8.344 10.148 -9.68 1 97.94 87 LEU A N 1
ATOM 676 C CA . LEU A 1 87 ? 8.086 9.844 -11.086 1 97.94 87 LEU A CA 1
ATOM 677 C C . LEU A 1 87 ? 7.277 8.562 -11.227 1 97.94 87 LEU A C 1
ATOM 679 O O . LEU A 1 87 ? 6.492 8.414 -12.164 1 97.94 87 LEU A O 1
ATOM 683 N N . MET A 1 88 ? 7.555 7.664 -10.289 1 97.25 88 MET A N 1
ATOM 684 C CA . MET A 1 88 ? 6.961 6.336 -10.406 1 97.25 88 MET A CA 1
ATOM 685 C C . MET A 1 88 ? 6.938 5.629 -9.055 1 97.25 88 MET A C 1
ATOM 687 O O . MET A 1 88 ? 7.867 5.77 -8.266 1 97.25 88 MET A O 1
ATOM 691 N N . ALA A 1 89 ? 5.812 4.922 -8.828 1 98.38 89 ALA A N 1
ATOM 692 C CA . ALA A 1 89 ? 5.75 4.02 -7.684 1 98.38 89 ALA A CA 1
ATOM 693 C C . ALA A 1 89 ? 6.234 2.621 -8.062 1 98.38 89 ALA A C 1
ATOM 695 O O . ALA A 1 89 ? 5.941 2.127 -9.148 1 98.38 89 ALA A O 1
ATOM 696 N N . LEU A 1 90 ? 6.996 1.975 -7.18 1 98.88 90 LEU A N 1
ATOM 697 C CA . LEU A 1 90 ? 7.508 0.628 -7.41 1 98.88 90 LEU A CA 1
ATOM 698 C C . LEU A 1 90 ? 7.109 -0.309 -6.277 1 98.88 90 LEU A C 1
ATOM 700 O O . LEU A 1 90 ? 7.184 0.063 -5.102 1 98.88 90 LEU A O 1
ATOM 704 N N . SER A 1 91 ? 6.668 -1.511 -6.66 1 98.88 91 SER A N 1
ATOM 705 C CA . SER A 1 91 ? 6.277 -2.525 -5.688 1 98.88 91 SER A CA 1
ATOM 706 C C . SER A 1 91 ? 7.457 -3.418 -5.316 1 98.88 91 SER A C 1
ATOM 708 O O . SER A 1 91 ? 8.422 -3.529 -6.074 1 98.88 91 SER A O 1
ATOM 710 N N . PHE A 1 92 ? 7.32 -4.035 -4.109 1 98.94 92 PHE A N 1
ATOM 711 C CA . PHE A 1 92 ? 8.18 -5.148 -3.725 1 98.94 92 PHE A CA 1
ATOM 712 C C . PHE A 1 92 ? 8.383 -6.105 -4.891 1 98.94 92 PHE A C 1
ATOM 714 O O . PHE A 1 92 ? 7.418 -6.527 -5.531 1 98.94 92 PHE A O 1
ATOM 721 N N . GLY A 1 93 ? 9.625 -6.406 -5.25 1 98.81 93 GLY A N 1
ATOM 722 C CA . GLY A 1 93 ? 9.914 -7.391 -6.281 1 98.81 93 GLY A CA 1
ATOM 723 C C . GLY A 1 93 ? 10.289 -6.77 -7.613 1 98.81 93 GLY A C 1
ATOM 724 O O . GLY A 1 93 ? 10.773 -7.461 -8.508 1 98.81 93 GLY A O 1
ATOM 725 N N . SER A 1 94 ? 10.008 -5.457 -7.793 1 98.88 94 SER A N 1
ATOM 726 C CA . SER A 1 94 ? 10.477 -4.777 -8.992 1 98.88 94 SER A CA 1
ATOM 727 C C . SER A 1 94 ? 12 -4.859 -9.117 1 98.88 94 SER A C 1
ATOM 729 O O . SER A 1 94 ? 12.703 -4.922 -8.109 1 98.88 94 SER A O 1
ATOM 731 N N . ARG A 1 95 ? 12.445 -4.863 -10.32 1 98.69 95 ARG A N 1
ATOM 732 C CA . ARG A 1 95 ? 13.883 -4.961 -10.57 1 98.69 95 ARG A CA 1
ATOM 733 C C . ARG A 1 95 ? 14.391 -3.742 -11.336 1 98.69 95 ARG A C 1
ATOM 735 O O . ARG A 1 95 ? 13.734 -3.262 -12.258 1 98.69 95 ARG A O 1
ATOM 742 N N . VAL A 1 96 ? 15.562 -3.252 -10.906 1 98.62 96 VAL A N 1
ATOM 743 C CA . VAL A 1 96 ? 16.125 -2.045 -11.508 1 98.62 96 VAL A CA 1
ATOM 744 C C . VAL A 1 96 ? 17.625 -2.195 -11.664 1 98.62 96 VAL A C 1
ATOM 746 O O . VAL A 1 96 ? 18.25 -3.008 -10.984 1 98.62 96 VAL A O 1
ATOM 749 N N . ALA A 1 97 ? 18.156 -1.475 -12.617 1 98.44 97 ALA A N 1
ATOM 750 C CA . ALA A 1 97 ? 19.609 -1.353 -12.766 1 98.44 97 ALA A CA 1
ATOM 751 C C . ALA A 1 97 ? 20.125 -0.061 -12.141 1 98.44 97 ALA A C 1
ATOM 753 O O . ALA A 1 97 ? 19.797 1.035 -12.602 1 98.44 97 ALA A O 1
ATOM 754 N N . VAL A 1 98 ? 20.922 -0.216 -11.086 1 98.5 98 VAL A N 1
ATOM 755 C CA . VAL A 1 98 ? 21.531 0.936 -10.414 1 98.5 98 VAL A CA 1
ATOM 756 C C . VAL A 1 98 ? 22.844 1.3 -11.094 1 98.5 98 VAL A C 1
ATOM 758 O O . VAL A 1 98 ? 23.719 0.451 -11.25 1 98.5 98 VAL A O 1
ATOM 761 N N . HIS A 1 99 ? 23 2.576 -11.461 1 97 99 HIS A N 1
ATOM 762 C CA . HIS A 1 99 ? 24.203 2.977 -12.188 1 97 99 HIS A CA 1
ATOM 763 C C . HIS A 1 99 ? 25.125 3.828 -11.32 1 97 99 HIS A C 1
ATOM 765 O O . HIS A 1 99 ? 26.328 3.918 -11.578 1 97 99 HIS A O 1
ATOM 771 N N . ALA A 1 100 ? 24.562 4.477 -10.359 1 98 100 ALA A N 1
ATOM 772 C CA . ALA A 1 100 ? 25.297 5.32 -9.43 1 98 100 ALA A CA 1
ATOM 773 C C . ALA A 1 100 ? 24.5 5.551 -8.148 1 98 100 ALA A C 1
ATOM 775 O O . ALA A 1 100 ? 23.328 5.195 -8.062 1 98 100 ALA A O 1
ATOM 776 N N . VAL A 1 101 ? 25.219 5.98 -7.145 1 97.88 101 VAL A N 1
ATOM 777 C CA . VAL A 1 101 ? 24.562 6.359 -5.895 1 97.88 101 VAL A CA 1
ATOM 778 C C . VAL A 1 101 ? 24.906 7.809 -5.555 1 97.88 101 VAL A C 1
ATOM 780 O O . VAL A 1 101 ? 26.062 8.219 -5.629 1 97.88 101 VAL A O 1
ATOM 783 N N . SER A 1 102 ? 23.922 8.57 -5.324 1 97 102 SER A N 1
ATOM 784 C CA . SER A 1 102 ? 24.047 9.945 -4.848 1 97 102 SER A CA 1
ATOM 785 C C . SER A 1 102 ? 23.391 10.117 -3.48 1 97 102 SER A C 1
ATOM 787 O O . SER A 1 102 ? 22.172 10.141 -3.375 1 97 102 SER A O 1
ATOM 789 N N . GLY A 1 103 ? 24.297 10.25 -2.443 1 95.5 103 GLY A N 1
ATOM 790 C CA . GLY A 1 103 ? 23.719 10.297 -1.104 1 95.5 103 GLY A CA 1
ATOM 791 C C . GLY A 1 103 ? 23.016 9.023 -0.708 1 95.5 103 GLY A C 1
ATOM 792 O O . GLY A 1 103 ? 23.594 7.934 -0.758 1 95.5 103 GLY A O 1
ATOM 793 N N . ARG A 1 104 ? 21.766 9.258 -0.433 1 97.44 104 ARG A N 1
ATOM 794 C CA . ARG A 1 104 ? 20.969 8.117 0.021 1 97.44 104 ARG A CA 1
ATOM 795 C C . ARG A 1 104 ? 20.078 7.59 -1.1 1 97.44 104 ARG A C 1
ATOM 797 O O . ARG A 1 104 ? 19.125 6.859 -0.846 1 97.44 104 ARG A O 1
ATOM 804 N N . PHE A 1 105 ? 20.453 7.93 -2.338 1 98.75 105 PHE A N 1
ATOM 805 C CA . PHE A 1 105 ? 19.594 7.539 -3.453 1 98.75 105 PHE A CA 1
ATOM 806 C C . PHE A 1 105 ? 20.391 6.812 -4.523 1 98.75 105 PHE A C 1
ATOM 808 O O . PHE A 1 105 ? 21.5 7.227 -4.863 1 98.75 105 PHE A O 1
ATOM 815 N N . ALA A 1 106 ? 19.812 5.723 -4.984 1 98.88 106 ALA A N 1
ATOM 816 C CA . ALA A 1 106 ? 20.328 4.996 -6.137 1 98.88 106 ALA A CA 1
ATOM 817 C C . ALA A 1 106 ? 19.812 5.586 -7.441 1 98.88 106 ALA A C 1
ATOM 819 O O . ALA A 1 106 ? 18.594 5.793 -7.594 1 98.88 106 ALA A O 1
ATOM 820 N N . GLU A 1 107 ? 20.672 5.836 -8.352 1 98.69 107 GLU A N 1
ATOM 821 C CA . GLU A 1 107 ? 20.297 6.348 -9.664 1 98.69 107 GLU A CA 1
ATOM 822 C C . GLU A 1 107 ? 19.969 5.211 -10.625 1 98.69 107 GLU A C 1
ATOM 824 O O . GLU A 1 107 ? 20.766 4.293 -10.805 1 98.69 107 GLU A O 1
ATOM 829 N N . THR A 1 108 ? 18.812 5.234 -11.219 1 98.31 108 THR A N 1
ATOM 830 C CA . THR A 1 108 ? 18.344 4.246 -12.188 1 98.31 108 THR A CA 1
ATOM 831 C C . THR A 1 108 ? 17.703 4.93 -13.391 1 98.31 108 THR A C 1
ATOM 833 O O . THR A 1 108 ? 17.578 6.156 -13.422 1 98.31 108 THR A O 1
ATOM 836 N N . ALA A 1 109 ? 17.328 4.148 -14.414 1 97 109 ALA A N 1
ATOM 837 C CA . ALA A 1 109 ? 16.625 4.68 -15.578 1 97 109 ALA A CA 1
ATOM 838 C C . ALA A 1 109 ? 15.25 5.223 -15.195 1 97 109 ALA A C 1
ATOM 840 O O . ALA A 1 109 ? 14.719 6.109 -15.867 1 97 109 ALA A O 1
ATOM 841 N N . GLN A 1 110 ? 14.711 4.727 -14.086 1 97.62 110 GLN A N 1
ATOM 842 C CA . GLN A 1 110 ? 13.383 5.129 -13.641 1 97.62 110 GLN A CA 1
ATOM 843 C C . GLN A 1 110 ? 13.453 6.391 -12.781 1 97.62 110 GLN A C 1
ATOM 845 O O . GLN A 1 110 ? 12.43 7.031 -12.531 1 97.62 110 GLN A O 1
ATOM 850 N N . GLY A 1 111 ? 14.578 6.773 -12.312 1 98.5 111 GLY A N 1
ATOM 851 C CA . GLY A 1 111 ? 14.781 7.879 -11.391 1 98.5 111 GLY A CA 1
ATOM 852 C C . GLY A 1 111 ? 15.656 7.512 -10.203 1 98.5 111 GLY A C 1
ATOM 853 O O . GLY A 1 111 ? 16.469 6.594 -10.289 1 98.5 111 GLY A O 1
ATOM 854 N N . HIS A 1 112 ? 15.578 8.336 -9.18 1 98.88 112 HIS A N 1
ATOM 855 C CA . HIS A 1 112 ? 16.359 8.141 -7.969 1 98.88 112 HIS A CA 1
ATOM 856 C C . HIS A 1 112 ? 15.547 7.422 -6.895 1 98.88 112 HIS A C 1
ATOM 858 O O . HIS A 1 112 ? 14.508 7.914 -6.461 1 98.88 112 HIS A O 1
ATOM 864 N N . ILE A 1 113 ? 16.047 6.246 -6.438 1 98.94 113 ILE A N 1
ATOM 865 C CA . ILE A 1 113 ? 15.328 5.398 -5.496 1 98.94 113 ILE A CA 1
ATOM 866 C C . ILE A 1 113 ? 16.078 5.344 -4.168 1 98.94 113 ILE A C 1
ATOM 868 O O . ILE A 1 113 ? 17.312 5.176 -4.148 1 98.94 113 ILE A O 1
ATOM 872 N N . PRO A 1 114 ? 15.406 5.508 -3.014 1 98.94 114 PRO A N 1
ATOM 873 C CA . PRO A 1 114 ? 16.125 5.348 -1.746 1 98.94 114 PRO A CA 1
ATOM 874 C C . PRO A 1 114 ? 16.922 4.051 -1.684 1 98.94 114 PRO A C 1
ATOM 876 O O . PRO A 1 114 ? 16.375 2.967 -1.886 1 98.94 114 PRO A O 1
ATOM 879 N N . VAL A 1 115 ? 18.188 4.133 -1.326 1 98.75 115 VAL A N 1
ATOM 880 C CA . VAL A 1 115 ? 19.078 2.982 -1.383 1 98.75 115 VAL A CA 1
ATOM 881 C C . VAL A 1 115 ? 18.609 1.909 -0.405 1 98.75 115 VAL A C 1
ATOM 883 O O . VAL A 1 115 ? 18.766 0.713 -0.664 1 98.75 115 VAL A O 1
ATOM 886 N N . GLN A 1 116 ? 18.031 2.277 0.72 1 98.56 116 GLN A N 1
ATOM 887 C CA . GLN A 1 116 ? 17.641 1.335 1.766 1 98.56 116 GLN A CA 1
ATOM 888 C C . GLN A 1 116 ? 16.469 0.467 1.322 1 98.56 116 GLN A C 1
ATOM 890 O O . GLN A 1 116 ? 16.141 -0.529 1.973 1 98.56 116 GLN A O 1
ATOM 895 N N . HIS A 1 117 ? 15.82 0.832 0.251 1 98.88 117 HIS A N 1
ATOM 896 C CA . HIS A 1 117 ? 14.68 0.062 -0.237 1 98.88 117 HIS A CA 1
ATOM 897 C C . HIS A 1 117 ? 15.117 -0.977 -1.264 1 98.88 117 HIS A C 1
ATOM 899 O O . HIS A 1 117 ? 14.289 -1.751 -1.758 1 98.88 117 HIS A O 1
ATOM 905 N N . LEU A 1 118 ? 16.359 -1.007 -1.596 1 98.81 118 LEU A N 1
ATOM 906 C CA . LEU A 1 118 ? 16.891 -1.877 -2.643 1 98.81 118 LEU A CA 1
ATOM 907 C C . LEU A 1 118 ? 17.797 -2.947 -2.053 1 98.81 118 LEU A C 1
ATOM 909 O O . LEU A 1 118 ? 18.516 -2.695 -1.074 1 98.81 118 LEU A O 1
ATOM 913 N N . THR A 1 119 ? 17.734 -4.074 -2.627 1 98.75 119 THR A N 1
ATOM 914 C CA . THR A 1 119 ? 18.625 -5.195 -2.32 1 98.75 119 THR A CA 1
ATOM 915 C C . THR A 1 119 ? 19.359 -5.656 -3.57 1 98.75 119 THR A C 1
ATOM 917 O O . THR A 1 119 ? 18.766 -5.77 -4.645 1 98.75 119 THR A O 1
ATOM 920 N N . PRO A 1 120 ? 20.656 -5.852 -3.482 1 98.31 120 PRO A N 1
ATOM 921 C CA . PRO A 1 120 ? 21.391 -6.363 -4.652 1 98.31 120 PRO A CA 1
ATOM 922 C C . PRO A 1 120 ? 20.812 -7.688 -5.16 1 98.31 120 PRO A C 1
ATOM 924 O O . PRO A 1 120 ? 20.406 -8.531 -4.363 1 98.31 120 PRO A O 1
ATOM 927 N N . MET A 1 121 ? 20.938 -7.773 -6.492 1 96.88 121 MET A N 1
ATOM 928 C CA . MET A 1 121 ? 20.531 -9.047 -7.066 1 96.88 121 MET A CA 1
ATOM 929 C C . MET A 1 121 ? 21.344 -10.195 -6.473 1 96.88 121 MET A C 1
ATOM 931 O O . MET A 1 121 ? 22.547 -10.047 -6.207 1 96.88 121 MET A O 1
ATOM 935 N N . GLY A 1 122 ? 20.859 -11.344 -6.215 1 93.38 122 GLY A N 1
ATOM 936 C CA . GLY A 1 122 ? 21.547 -12.484 -5.645 1 93.38 122 GLY A CA 1
ATOM 937 C C . GLY A 1 122 ? 21.391 -12.594 -4.141 1 93.38 122 GLY A C 1
ATOM 938 O O . GLY A 1 122 ? 21.578 -13.664 -3.566 1 93.38 122 GLY A O 1
ATOM 939 N N . GLN A 1 123 ? 21.172 -11.398 -3.5 1 96.69 123 GLN A N 1
ATOM 940 C CA . GLN A 1 123 ? 20.859 -11.453 -2.074 1 96.69 123 GLN A CA 1
ATOM 941 C C . GLN A 1 123 ? 19.391 -11.812 -1.837 1 96.69 123 GLN A C 1
ATOM 943 O O . GLN A 1 123 ? 18.5 -11.266 -2.484 1 96.69 123 GLN A O 1
ATOM 948 N N . ARG A 1 124 ? 19.234 -12.734 -0.859 1 95.19 124 ARG A N 1
ATOM 949 C CA . ARG A 1 124 ? 17.906 -13.266 -0.582 1 95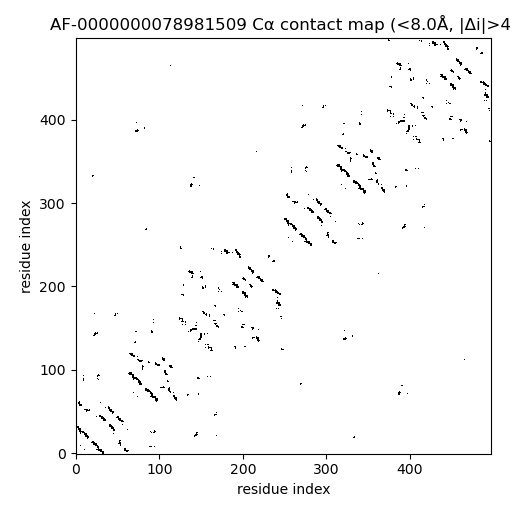.19 124 ARG A CA 1
ATOM 950 C C . ARG A 1 124 ? 17.469 -12.93 0.84 1 95.19 124 ARG A C 1
ATOM 952 O O . ARG A 1 124 ? 18.297 -12.695 1.714 1 95.19 124 ARG A O 1
ATOM 959 N N . LEU A 1 125 ? 16.219 -12.82 0.906 1 96.88 125 LEU A N 1
ATOM 960 C CA . LEU A 1 125 ? 15.656 -12.805 2.254 1 96.88 125 LEU A CA 1
ATOM 961 C C . LEU A 1 125 ? 15.508 -14.219 2.797 1 96.88 125 LEU A C 1
ATOM 963 O O . LEU A 1 125 ? 15.727 -15.195 2.07 1 96.88 125 LEU A O 1
ATOM 967 N N . THR A 1 126 ? 15.195 -14.336 4.137 1 95.5 126 THR A N 1
ATOM 968 C CA . THR A 1 126 ? 15.375 -15.68 4.688 1 95.5 126 THR A CA 1
ATOM 969 C C . THR A 1 126 ? 14.078 -16.172 5.32 1 95.5 126 THR A C 1
ATOM 971 O O . THR A 1 126 ? 13.984 -17.328 5.727 1 95.5 126 THR A O 1
ATOM 974 N N . ASP A 1 127 ? 13.094 -15.336 5.461 1 97.5 127 ASP A N 1
ATOM 975 C CA . ASP A 1 127 ? 11.844 -15.711 6.117 1 97.5 127 ASP A CA 1
ATOM 976 C C . ASP A 1 127 ? 10.641 -15.336 5.258 1 97.5 127 ASP A C 1
ATOM 978 O O . ASP A 1 127 ? 10.188 -14.195 5.281 1 97.5 127 ASP A O 1
ATOM 982 N N . PRO A 1 128 ? 10.055 -16.344 4.562 1 98.25 128 PRO A N 1
ATOM 983 C CA . PRO A 1 128 ? 8.922 -16.047 3.682 1 98.25 128 PRO A CA 1
ATOM 984 C C . PRO A 1 128 ? 7.734 -15.438 4.43 1 98.25 128 PRO A C 1
ATOM 986 O O . PRO A 1 128 ? 6.992 -14.633 3.861 1 98.25 128 PRO A O 1
ATOM 989 N N . VAL A 1 129 ? 7.527 -15.82 5.668 1 98.69 129 VAL A N 1
ATOM 990 C CA . VAL A 1 129 ? 6.41 -15.281 6.434 1 98.69 129 VAL A CA 1
ATOM 991 C C . VAL A 1 129 ? 6.641 -13.797 6.711 1 98.69 129 VAL A C 1
ATOM 993 O O . VAL A 1 129 ? 5.723 -12.984 6.574 1 98.69 129 VAL A O 1
ATOM 996 N N . ALA A 1 130 ? 7.859 -13.453 7.086 1 98.44 130 ALA A N 1
ATOM 997 C CA . ALA A 1 130 ? 8.188 -12.047 7.293 1 98.44 130 ALA A CA 1
ATOM 998 C C . ALA A 1 130 ? 7.988 -11.242 6.012 1 98.44 130 ALA A C 1
ATOM 1000 O O . ALA A 1 130 ? 7.535 -10.102 6.055 1 98.44 130 ALA A O 1
ATOM 1001 N N . VAL A 1 131 ? 8.336 -11.859 4.863 1 98.69 131 VAL A N 1
ATOM 1002 C CA . VAL A 1 131 ? 8.117 -11.203 3.58 1 98.69 131 VAL A CA 1
ATOM 1003 C C . VAL A 1 131 ? 6.617 -11.008 3.352 1 98.69 131 VAL A C 1
ATOM 1005 O O . VAL A 1 131 ? 6.18 -9.914 2.982 1 98.69 131 VAL A O 1
ATOM 1008 N N . ALA A 1 132 ? 5.844 -12.031 3.555 1 98.88 132 ALA A N 1
ATOM 1009 C CA . ALA A 1 132 ? 4.402 -11.938 3.357 1 98.88 132 ALA A CA 1
ATOM 1010 C C . ALA A 1 132 ? 3.793 -10.867 4.262 1 98.88 132 ALA A C 1
ATOM 1012 O O . ALA A 1 132 ? 2.824 -10.203 3.885 1 98.88 132 ALA A O 1
ATOM 1013 N N . GLU A 1 133 ? 4.344 -10.672 5.441 1 98.69 133 GLU A N 1
ATOM 1014 C CA . GLU A 1 133 ? 3.859 -9.68 6.398 1 98.69 133 GLU A CA 1
ATOM 1015 C C . GLU A 1 133 ? 4.004 -8.258 5.844 1 98.69 133 GLU A C 1
ATOM 1017 O O . GLU A 1 133 ? 3.26 -7.359 6.23 1 98.69 133 GLU A O 1
ATOM 1022 N N . LEU A 1 134 ? 4.941 -8.094 4.941 1 98.56 134 LEU A N 1
ATOM 1023 C CA . LEU A 1 134 ? 5.117 -6.785 4.316 1 98.56 134 LEU A CA 1
ATOM 1024 C C . LEU A 1 134 ? 3.875 -6.391 3.525 1 98.56 134 LEU A C 1
ATOM 1026 O O . LEU A 1 134 ? 3.686 -5.215 3.209 1 98.56 134 LEU A O 1
ATOM 1030 N N . PHE A 1 135 ? 3.002 -7.328 3.219 1 98.88 135 PHE A N 1
ATOM 1031 C CA . PHE A 1 135 ? 1.841 -7.098 2.369 1 98.88 135 PHE A CA 1
ATOM 1032 C C . PHE A 1 135 ? 0.572 -6.984 3.205 1 98.88 135 PHE A C 1
ATOM 1034 O O . PHE A 1 135 ? -0.529 -6.875 2.66 1 98.88 135 PHE A O 1
ATOM 1041 N N . LEU A 1 136 ? 0.678 -6.996 4.543 1 98.69 136 LEU A N 1
ATOM 1042 C CA . LEU A 1 136 ? -0.512 -6.863 5.375 1 98.69 136 LEU A CA 1
ATOM 1043 C C . LEU A 1 136 ? -1.318 -5.633 4.984 1 98.69 136 LEU A C 1
ATOM 1045 O O . LEU A 1 136 ? -0.752 -4.559 4.766 1 98.69 136 LEU A O 1
ATOM 1049 N N . GLY A 1 137 ? -2.623 -5.852 4.797 1 98.44 137 GLY A N 1
ATOM 1050 C CA . GLY A 1 137 ? -3.516 -4.754 4.457 1 98.44 137 GLY A CA 1
ATOM 1051 C C . GLY A 1 137 ? -3.607 -4.496 2.967 1 98.44 137 GLY A C 1
ATOM 1052 O O . GLY A 1 137 ? -4.441 -3.709 2.518 1 98.44 137 GLY A O 1
ATOM 1053 N N . THR A 1 138 ? -2.697 -5.102 2.176 1 98.88 138 THR A N 1
ATOM 1054 C CA . THR A 1 138 ? -2.807 -5 0.724 1 98.88 138 THR A CA 1
ATOM 1055 C C . THR A 1 138 ? -4.137 -5.57 0.241 1 98.88 138 THR A C 1
ATOM 1057 O O . THR A 1 138 ? -4.543 -6.656 0.658 1 98.88 138 THR A O 1
ATOM 1060 N N . PRO A 1 139 ? -4.867 -4.777 -0.594 1 98.88 139 PRO A N 1
ATOM 1061 C CA . PRO A 1 139 ? -6.164 -5.289 -1.036 1 98.88 139 PRO A CA 1
ATOM 1062 C C . PRO A 1 139 ? -6.043 -6.523 -1.927 1 98.88 139 PRO A C 1
ATOM 1064 O O . PRO A 1 139 ? -5.109 -6.621 -2.729 1 98.88 139 PRO A O 1
ATOM 1067 N N . TYR A 1 140 ? -6.996 -7.445 -1.703 1 98.81 140 TYR A N 1
ATOM 1068 C CA . TYR A 1 140 ? -7.07 -8.602 -2.586 1 98.81 140 TYR A CA 1
ATOM 1069 C C . TYR A 1 140 ? -7.324 -8.18 -4.027 1 98.81 140 TYR A C 1
ATOM 1071 O O . TYR A 1 140 ? -8.164 -7.312 -4.285 1 98.81 140 TYR A O 1
ATOM 1079 N N . LEU A 1 141 ? -6.637 -8.734 -4.957 1 98.88 141 LEU A N 1
ATOM 1080 C CA . LEU A 1 141 ? -6.844 -8.555 -6.391 1 98.88 141 LEU A CA 1
ATOM 1081 C C . LEU A 1 141 ? -6.602 -9.859 -7.145 1 98.88 141 LEU A C 1
ATOM 1083 O O . LEU A 1 141 ? -5.48 -10.375 -7.16 1 98.88 141 LEU A O 1
ATOM 1087 N N . TRP A 1 142 ? -7.641 -10.398 -7.789 1 98.56 142 TRP A N 1
ATOM 1088 C CA . TRP A 1 142 ? -7.504 -11.617 -8.578 1 98.56 142 TRP A CA 1
ATOM 1089 C C . TRP A 1 142 ? -6.406 -11.469 -9.625 1 98.56 142 TRP A C 1
ATOM 1091 O O . TRP A 1 142 ? -6.453 -10.562 -10.461 1 98.56 142 TRP A O 1
ATOM 1101 N N . GLY A 1 143 ? -5.383 -12.25 -9.531 1 98.56 143 GLY A N 1
ATOM 1102 C CA . GLY A 1 143 ? -4.281 -12.227 -10.484 1 98.56 143 GLY A CA 1
ATOM 1103 C C . GLY A 1 143 ? -3.244 -11.164 -10.164 1 98.56 143 GLY A C 1
ATOM 1104 O O . GLY A 1 143 ? -2.316 -10.938 -10.945 1 98.56 143 GLY A O 1
ATOM 1105 N N . GLY A 1 144 ? -3.359 -10.5 -9 1 98.75 144 GLY A N 1
ATOM 1106 C CA . GLY A 1 144 ? -2.447 -9.422 -8.648 1 98.75 144 GLY A CA 1
ATOM 1107 C C . GLY A 1 144 ? -1.112 -9.914 -8.125 1 98.75 144 GLY A C 1
ATOM 1108 O O . GLY A 1 144 ? -1.038 -10.984 -7.512 1 98.75 144 GLY A O 1
ATOM 1109 N N . ASP A 1 145 ? -0.026 -9.055 -8.289 1 98.75 145 ASP A N 1
ATOM 1110 C CA . ASP A 1 145 ? 1.318 -9.453 -7.883 1 98.75 145 ASP A CA 1
ATOM 1111 C C . ASP A 1 145 ? 2.041 -8.312 -7.176 1 98.75 145 ASP A C 1
ATOM 1113 O O . ASP A 1 145 ? 3.252 -8.383 -6.949 1 98.75 145 ASP A O 1
ATOM 1117 N N . SER A 1 146 ? 1.313 -7.281 -6.789 1 98.81 146 SER A N 1
ATOM 1118 C CA . SER A 1 146 ? 2.008 -6.098 -6.293 1 98.81 146 SER A CA 1
ATOM 1119 C C . SER A 1 146 ? 1.462 -5.668 -4.938 1 98.81 146 SER A C 1
ATOM 1121 O O . SER A 1 146 ? 0.463 -6.211 -4.461 1 98.81 146 SER A O 1
ATOM 1123 N N . ARG A 1 147 ? 2.156 -4.691 -4.34 1 98.75 147 ARG A N 1
ATOM 1124 C CA . ARG A 1 147 ? 1.734 -4.102 -3.074 1 98.75 147 ARG A CA 1
ATOM 1125 C C . ARG A 1 147 ? 0.426 -3.336 -3.234 1 98.75 147 ARG A C 1
ATOM 1127 O O . ARG A 1 147 ? -0.205 -2.959 -2.246 1 98.75 147 ARG A O 1
ATOM 1134 N N . TRP A 1 148 ? -0.06 -3.125 -4.484 1 97.94 148 TRP A N 1
ATOM 1135 C CA . TRP A 1 148 ? -1.291 -2.379 -4.723 1 97.94 148 TRP A CA 1
ATOM 1136 C C . TRP A 1 148 ? -2.469 -3.322 -4.93 1 97.94 148 TRP A C 1
ATOM 1138 O O . TRP A 1 148 ? -3.609 -2.879 -5.09 1 97.94 148 TRP A O 1
ATOM 1148 N N . GLY A 1 149 ? -2.258 -4.543 -4.926 1 98.75 149 GLY A N 1
ATOM 1149 C CA . GLY A 1 149 ? -3.199 -5.641 -5.074 1 98.75 149 GLY A CA 1
ATOM 1150 C C . GLY A 1 149 ? -2.523 -6.98 -5.289 1 98.75 149 GLY A C 1
ATOM 1151 O O . GLY A 1 149 ? -1.597 -7.094 -6.094 1 98.75 149 GLY A O 1
ATOM 1152 N N . ILE A 1 150 ? -2.973 -7.953 -4.562 1 98.94 150 ILE A N 1
ATOM 1153 C CA . ILE A 1 150 ? -2.314 -9.25 -4.652 1 98.94 150 ILE A CA 1
ATOM 1154 C C . ILE A 1 150 ? -3.312 -10.359 -4.316 1 98.94 150 ILE A C 1
ATOM 1156 O O . ILE A 1 150 ? -4.23 -10.156 -3.518 1 98.94 150 ILE A O 1
ATOM 1160 N N . ASP A 1 151 ? -3.207 -11.523 -4.922 1 98.88 151 ASP A N 1
ATOM 1161 C CA . ASP A 1 151 ? -4.066 -12.641 -4.547 1 98.88 151 ASP A CA 1
ATOM 1162 C C . ASP A 1 151 ? -3.285 -13.695 -3.771 1 98.88 151 ASP A C 1
ATOM 1164 O O . ASP A 1 151 ? -2.143 -13.461 -3.371 1 98.88 151 ASP A O 1
ATOM 1168 N N . CYS A 1 152 ? -3.885 -14.805 -3.439 1 98.88 152 CYS A N 1
ATOM 1169 C CA . CYS A 1 152 ? -3.318 -15.773 -2.51 1 98.88 152 CYS A CA 1
ATOM 1170 C C . CYS A 1 152 ? -2.014 -16.359 -3.049 1 98.88 152 CYS A C 1
ATOM 1172 O O . CYS A 1 152 ? -1.001 -16.375 -2.348 1 98.88 152 CYS A O 1
ATOM 1174 N N . SER A 1 153 ? -2.014 -16.812 -4.32 1 98.94 153 SER A N 1
ATOM 1175 C CA . SER A 1 153 ? -0.82 -17.438 -4.883 1 98.94 153 SER A CA 1
ATOM 1176 C C . SER A 1 153 ? 0.246 -16.391 -5.207 1 98.94 153 SER A C 1
ATOM 1178 O O . SER A 1 153 ? 1.442 -16.688 -5.133 1 98.94 153 SER A O 1
ATOM 1180 N N . GLY A 1 154 ? -0.178 -15.156 -5.578 1 98.94 154 GLY A N 1
ATOM 1181 C CA . GLY A 1 154 ? 0.783 -14.078 -5.75 1 98.94 154 GLY A CA 1
ATOM 1182 C C . GLY A 1 154 ? 1.551 -13.758 -4.484 1 98.94 154 GLY A C 1
ATOM 1183 O O . GLY A 1 154 ? 2.754 -13.492 -4.531 1 98.94 154 GLY A O 1
ATOM 1184 N N . LEU A 1 155 ? 0.866 -13.742 -3.373 1 98.94 155 LEU A N 1
ATOM 1185 C CA . LEU A 1 155 ? 1.511 -13.484 -2.092 1 98.94 155 LEU A CA 1
ATOM 1186 C C . LEU A 1 155 ? 2.557 -14.547 -1.784 1 98.94 155 LEU A C 1
ATOM 1188 O O . LEU A 1 155 ? 3.688 -14.227 -1.412 1 98.94 155 LEU A O 1
ATOM 1192 N N . VAL A 1 156 ? 2.205 -15.781 -1.962 1 98.94 156 VAL A N 1
ATOM 1193 C CA . VAL A 1 156 ? 3.111 -16.891 -1.708 1 98.94 156 VAL A CA 1
ATOM 1194 C C . VAL A 1 156 ? 4.309 -16.812 -2.654 1 98.94 156 VAL A C 1
ATOM 1196 O O . VAL A 1 156 ? 5.453 -17 -2.236 1 98.94 156 VAL A O 1
ATOM 1199 N N . GLN A 1 157 ? 4.059 -16.547 -3.914 1 98.88 157 GLN A N 1
ATOM 1200 C CA . GLN A 1 157 ? 5.148 -16.453 -4.879 1 98.88 157 GLN A CA 1
ATOM 1201 C C . GLN A 1 157 ? 6.117 -15.336 -4.52 1 98.88 157 GLN A C 1
ATOM 1203 O O . GLN A 1 157 ? 7.336 -15.523 -4.555 1 98.88 157 GLN A O 1
ATOM 1208 N N . ALA A 1 158 ? 5.562 -14.141 -4.188 1 98.81 158 ALA A N 1
ATOM 1209 C CA . ALA A 1 158 ? 6.43 -13.031 -3.793 1 98.81 158 ALA A CA 1
ATOM 1210 C C . ALA A 1 158 ? 7.328 -13.422 -2.623 1 98.81 158 ALA A C 1
ATOM 1212 O O . ALA A 1 158 ? 8.531 -13.141 -2.633 1 98.81 158 ALA A O 1
ATOM 1213 N N . ALA A 1 159 ? 6.762 -14.062 -1.668 1 98.69 159 ALA A N 1
ATOM 1214 C CA . ALA A 1 159 ? 7.48 -14.453 -0.456 1 98.69 159 ALA A CA 1
ATOM 1215 C C . ALA A 1 159 ? 8.578 -15.461 -0.771 1 98.69 159 ALA A C 1
ATOM 1217 O O . ALA A 1 159 ? 9.727 -15.289 -0.35 1 98.69 159 ALA A O 1
ATOM 1218 N N . LEU A 1 160 ? 8.242 -16.469 -1.527 1 98.38 160 LEU A N 1
ATOM 1219 C CA . LEU A 1 160 ? 9.18 -17.562 -1.79 1 98.38 160 LEU A CA 1
ATOM 1220 C C . LEU A 1 160 ? 10.281 -17.094 -2.742 1 98.38 160 LEU A C 1
ATOM 1222 O O . LEU A 1 160 ? 11.461 -17.406 -2.529 1 98.38 160 LEU A O 1
ATOM 1226 N N . LEU A 1 161 ? 9.938 -16.344 -3.799 1 97.81 161 LEU A N 1
ATOM 1227 C CA . LEU A 1 161 ? 10.945 -15.852 -4.727 1 97.81 161 LEU A CA 1
ATOM 1228 C C . LEU A 1 161 ? 11.961 -14.969 -4.004 1 97.81 161 LEU A C 1
ATOM 1230 O O . LEU A 1 161 ? 13.164 -15.062 -4.258 1 97.81 161 LEU A O 1
ATOM 1234 N N . ALA A 1 162 ? 11.477 -14.148 -3.104 1 98.06 162 ALA A N 1
ATOM 1235 C CA . ALA A 1 162 ? 12.367 -13.258 -2.367 1 98.06 162 ALA A CA 1
ATOM 1236 C C . ALA A 1 162 ? 13.359 -14.039 -1.513 1 98.06 162 ALA A C 1
ATOM 1238 O O . ALA A 1 162 ? 14.43 -13.539 -1.174 1 98.06 162 ALA A O 1
ATOM 1239 N N . CYS A 1 163 ? 12.992 -15.234 -1.219 1 97.25 163 CYS A N 1
ATOM 1240 C CA . CYS A 1 163 ? 13.828 -16.078 -0.379 1 97.25 163 CYS A CA 1
ATOM 1241 C C . CYS A 1 163 ? 14.602 -17.078 -1.22 1 97.25 163 CYS A C 1
ATOM 1243 O O . CYS A 1 163 ? 15.203 -18.016 -0.683 1 97.25 163 CYS A O 1
ATOM 1245 N N . GLY A 1 164 ? 14.516 -16.984 -2.502 1 94.94 164 GLY A N 1
ATOM 1246 C CA . GLY A 1 164 ? 15.344 -17.766 -3.398 1 94.94 164 GLY A CA 1
ATOM 1247 C C . GLY A 1 164 ? 14.719 -19.109 -3.76 1 94.94 164 GLY A C 1
ATOM 1248 O O . GLY A 1 164 ? 15.422 -20.016 -4.195 1 94.94 164 GLY A O 1
ATOM 1249 N N . HIS A 1 165 ? 13.477 -19.234 -3.553 1 95.81 165 HIS A N 1
ATOM 1250 C CA . HIS A 1 165 ? 12.781 -20.484 -3.877 1 95.81 165 HIS A CA 1
ATOM 1251 C C . HIS A 1 165 ? 11.883 -20.297 -5.098 1 95.81 165 HIS A C 1
ATOM 1253 O O . HIS A 1 165 ? 11 -19.438 -5.109 1 95.81 165 HIS A O 1
ATOM 1259 N N . PRO A 1 166 ? 12.086 -21.156 -6.105 1 96.19 166 PRO A N 1
ATOM 1260 C CA . PRO A 1 166 ? 11.172 -21.062 -7.25 1 96.19 166 PRO A CA 1
ATOM 1261 C C . PRO A 1 166 ? 9.719 -21.328 -6.867 1 96.19 166 PRO A C 1
ATOM 1263 O O . PRO A 1 166 ? 9.445 -22.141 -5.977 1 96.19 166 PRO A O 1
ATOM 1266 N N . CYS A 1 167 ? 8.852 -20.688 -7.527 1 98.19 167 CYS A N 1
ATOM 1267 C CA . CYS A 1 167 ? 7.434 -20.797 -7.184 1 98.19 167 CYS A CA 1
ATOM 1268 C C . CYS A 1 167 ? 6.555 -20.438 -8.375 1 98.19 167 CYS A C 1
ATOM 1270 O O . CYS A 1 167 ? 6.672 -19.344 -8.93 1 98.19 167 CYS A O 1
ATOM 1272 N N . PRO A 1 168 ? 5.602 -21.312 -8.734 1 98.62 168 PRO A N 1
ATOM 1273 C CA . PRO A 1 168 ? 4.633 -20.984 -9.781 1 98.62 168 PRO A CA 1
ATOM 1274 C C . PRO A 1 168 ? 3.707 -19.828 -9.391 1 98.62 168 PRO A C 1
ATOM 1276 O O . PRO A 1 168 ? 3.615 -19.484 -8.211 1 98.62 168 PRO A O 1
ATOM 1279 N N . GLY A 1 169 ? 3.008 -19.281 -10.398 1 98.62 169 GLY A N 1
ATOM 1280 C CA . GLY A 1 169 ? 2.195 -18.094 -10.18 1 98.62 169 GLY A CA 1
ATOM 1281 C C . GLY A 1 169 ? 0.807 -18.422 -9.656 1 98.62 169 GLY A C 1
ATOM 1282 O O . GLY A 1 169 ? 0.153 -17.562 -9.062 1 98.62 169 GLY A O 1
ATOM 1283 N N . ASP A 1 170 ? 0.34 -19.656 -9.898 1 98.69 170 ASP A N 1
ATOM 1284 C CA . ASP A 1 170 ? -1.02 -20.031 -9.508 1 98.69 170 ASP A CA 1
ATOM 1285 C C . ASP A 1 170 ? -1.012 -21.109 -8.43 1 98.69 170 ASP A C 1
ATOM 1287 O O . ASP A 1 170 ? -0.068 -21.891 -8.336 1 98.69 170 ASP A O 1
ATOM 1291 N N . SER A 1 171 ? -2.115 -21.156 -7.66 1 98.62 171 SER A N 1
ATOM 1292 C CA . SER A 1 171 ? -2.162 -22.047 -6.508 1 98.62 171 SER A CA 1
ATOM 1293 C C . SER A 1 171 ? -2.17 -23.516 -6.949 1 98.62 171 SER A C 1
ATOM 1295 O O . SER A 1 171 ? -1.645 -24.375 -6.246 1 98.62 171 SER A O 1
ATOM 1297 N N . GLY A 1 172 ? -2.799 -23.812 -8.125 1 98.44 172 GLY A N 1
ATOM 1298 C CA . GLY A 1 172 ? -2.789 -25.188 -8.617 1 98.44 172 GLY A CA 1
ATOM 1299 C C . GLY A 1 172 ? -1.392 -25.75 -8.789 1 98.44 172 GLY A C 1
ATOM 1300 O O . GLY A 1 172 ? -1.009 -26.688 -8.109 1 98.44 172 GLY A O 1
ATOM 1301 N N . PRO A 1 173 ? -0.648 -25.156 -9.719 1 98.56 173 PRO A N 1
ATOM 1302 C CA . PRO A 1 173 ? 0.74 -25.594 -9.898 1 98.56 173 PRO A CA 1
ATOM 1303 C C . PRO A 1 173 ? 1.557 -25.5 -8.609 1 98.56 173 PRO A C 1
ATOM 1305 O O . PRO A 1 173 ? 2.428 -26.344 -8.367 1 98.56 173 PRO A O 1
ATOM 1308 N N . GLN A 1 174 ? 1.331 -24.531 -7.738 1 98.69 174 GLN A N 1
ATOM 1309 C CA . GLN A 1 174 ? 2.031 -24.422 -6.465 1 98.69 174 GLN A CA 1
ATOM 1310 C C . GLN A 1 174 ? 1.781 -25.656 -5.598 1 98.69 174 GLN A C 1
ATOM 1312 O O . GLN A 1 174 ? 2.711 -26.203 -5 1 98.69 174 GLN A O 1
ATOM 1317 N N . SER A 1 175 ? 0.529 -26.094 -5.555 1 98.5 175 SER A N 1
ATOM 1318 C CA . SER A 1 175 ? 0.146 -27.234 -4.711 1 98.5 175 SER A CA 1
ATOM 1319 C C . SER A 1 175 ? 0.808 -28.516 -5.18 1 98.5 175 SER A C 1
ATOM 1321 O O . SER A 1 175 ? 0.866 -29.5 -4.434 1 98.5 175 SER A O 1
ATOM 1323 N N . ARG A 1 176 ? 1.355 -28.469 -6.395 1 97.75 176 ARG A N 1
ATOM 1324 C CA . ARG A 1 176 ? 1.958 -29.672 -6.957 1 97.75 176 ARG A CA 1
ATOM 1325 C C . ARG A 1 176 ? 3.48 -29.609 -6.902 1 97.75 176 ARG A C 1
ATOM 1327 O O . ARG A 1 176 ? 4.156 -30.641 -6.863 1 97.75 176 ARG A O 1
ATOM 1334 N N . ALA A 1 177 ? 3.996 -28.406 -6.82 1 96.75 177 ALA A N 1
ATOM 1335 C CA . ALA A 1 177 ? 5.41 -28.312 -7.168 1 96.75 177 ALA A CA 1
ATOM 1336 C C . ALA A 1 177 ? 6.223 -27.75 -6.004 1 96.75 177 ALA A C 1
ATOM 1338 O O . ALA A 1 177 ? 7.438 -27.938 -5.934 1 96.75 177 ALA A O 1
ATOM 1339 N N . VAL A 1 178 ? 5.602 -27 -5.09 1 97.75 178 VAL A N 1
ATOM 1340 C CA . VAL A 1 178 ? 6.387 -26.25 -4.113 1 97.75 178 VAL A CA 1
ATOM 1341 C C . VAL A 1 178 ? 6.77 -27.156 -2.951 1 97.75 178 VAL A C 1
ATOM 1343 O O . VAL A 1 178 ? 5.902 -27.766 -2.316 1 97.75 178 VAL A O 1
ATOM 1346 N N . GLY A 1 179 ? 8 -27.359 -2.738 1 97.25 179 GLY A N 1
ATOM 1347 C CA . GLY A 1 179 ? 8.492 -28.062 -1.562 1 97.25 179 GLY A CA 1
ATOM 1348 C C . GLY A 1 179 ? 8.055 -29.5 -1.505 1 97.25 179 GLY A C 1
ATOM 1349 O O . GLY A 1 179 ? 7.953 -30.172 -2.537 1 97.25 179 GLY A O 1
ATOM 1350 N N . THR A 1 180 ? 7.918 -29.969 -0.239 1 97.62 180 THR A N 1
ATOM 1351 C CA . THR A 1 180 ? 7.59 -31.375 -0.001 1 97.62 180 THR A CA 1
ATOM 1352 C C . THR A 1 180 ? 6.152 -31.516 0.485 1 97.62 180 THR A C 1
ATOM 1354 O O . THR A 1 180 ? 5.699 -30.75 1.338 1 97.62 180 THR A O 1
ATOM 1357 N N . LEU A 1 181 ? 5.469 -32.469 -0.079 1 98.25 181 LEU A N 1
ATOM 1358 C CA . LEU A 1 181 ? 4.129 -32.781 0.397 1 98.25 181 LEU A CA 1
ATOM 1359 C C . LEU A 1 181 ? 4.188 -33.469 1.76 1 98.25 181 LEU A C 1
ATOM 1361 O O . LEU A 1 181 ? 4.871 -34.469 1.922 1 98.25 181 LEU A O 1
ATOM 1365 N N . MET A 1 182 ? 3.48 -32.906 2.699 1 97.88 182 MET A N 1
ATOM 1366 C CA . MET A 1 182 ? 3.477 -33.469 4.047 1 97.88 182 MET A CA 1
ATOM 1367 C C . MET A 1 182 ? 2.363 -34.5 4.199 1 97.88 182 MET A C 1
ATOM 1369 O O . MET A 1 182 ? 1.267 -34.312 3.666 1 97.88 182 MET A O 1
ATOM 1373 N N . PRO A 1 183 ? 2.637 -35.531 4.961 1 97.19 183 PRO A N 1
ATOM 1374 C CA . PRO A 1 183 ? 1.574 -36.5 5.234 1 97.19 183 PRO A CA 1
ATOM 1375 C C . PRO A 1 183 ? 0.403 -35.906 6.004 1 97.19 183 PRO A C 1
ATOM 1377 O O . PRO A 1 183 ? 0.587 -34.969 6.766 1 97.19 183 PRO A O 1
ATOM 1380 N N . PRO A 1 184 ? -0.806 -36.5 5.695 1 94.81 184 PRO A N 1
ATOM 1381 C CA . PRO A 1 184 ? -1.958 -36.031 6.473 1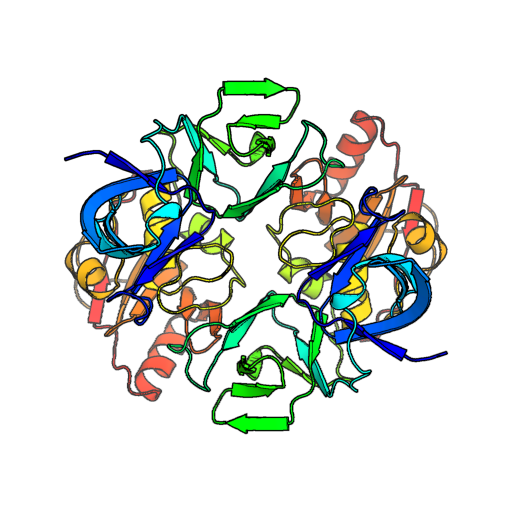 94.81 184 PRO A CA 1
ATOM 1382 C C . PRO A 1 184 ? -1.7 -36.062 7.98 1 94.81 184 PRO A C 1
ATOM 1384 O O . PRO A 1 184 ? -1.067 -36.969 8.484 1 94.81 184 PRO A O 1
ATOM 1387 N N . GLY A 1 185 ? -2.082 -35.031 8.617 1 93.12 185 GLY A N 1
ATOM 1388 C CA . GLY A 1 185 ? -1.973 -34.969 10.07 1 93.12 185 GLY A CA 1
ATOM 1389 C C . GLY A 1 185 ? -0.697 -34.312 10.547 1 93.12 185 GLY A C 1
ATOM 1390 O O . GLY A 1 185 ? -0.536 -34.062 11.742 1 93.12 185 GLY A O 1
ATOM 1391 N N . THR A 1 186 ? 0.25 -34.062 9.664 1 96.62 186 THR A N 1
ATOM 1392 C CA . THR A 1 186 ? 1.468 -33.344 10.055 1 96.62 186 THR A CA 1
ATOM 1393 C C . THR A 1 186 ? 1.138 -32 10.664 1 96.62 186 THR A C 1
ATOM 1395 O O . THR A 1 186 ? 0.316 -31.25 10.117 1 96.62 186 THR A O 1
ATOM 1398 N N . GLN A 1 187 ? 1.745 -31.703 11.797 1 96.44 187 GLN A N 1
ATOM 1399 C CA . GLN A 1 187 ? 1.532 -30.391 12.414 1 96.44 187 GLN A CA 1
ATOM 1400 C C . GLN A 1 187 ? 2.16 -29.281 11.578 1 96.44 187 GLN A C 1
ATOM 1402 O O . GLN A 1 187 ? 3.352 -29.328 11.266 1 96.44 187 GLN A O 1
ATOM 1407 N N . PRO A 1 188 ? 1.358 -28.344 11.242 1 97.06 188 PRO A N 1
ATOM 1408 C CA . PRO A 1 188 ? 1.916 -27.25 10.445 1 97.06 188 PRO A CA 1
ATOM 1409 C C . PRO A 1 188 ? 2.961 -26.438 11.219 1 97.06 188 PRO A C 1
ATOM 1411 O O . PRO A 1 188 ? 2.838 -26.266 12.43 1 97.06 188 PRO A O 1
ATOM 1414 N N . ARG A 1 189 ? 3.955 -25.969 10.516 1 96.81 189 ARG A N 1
ATOM 1415 C CA . ARG A 1 189 ? 4.996 -25.094 11.047 1 96.81 189 ARG A CA 1
ATOM 1416 C C . ARG A 1 189 ? 5.055 -23.781 10.273 1 96.81 189 ARG A C 1
ATOM 1418 O O . ARG A 1 189 ? 4.602 -23.703 9.133 1 96.81 189 ARG A O 1
ATOM 1425 N N . ARG A 1 190 ? 5.617 -22.766 10.984 1 97.88 190 ARG A N 1
ATOM 1426 C CA . ARG A 1 190 ? 5.797 -21.469 10.32 1 97.88 190 ARG A CA 1
ATOM 1427 C C . ARG A 1 190 ? 6.461 -21.656 8.961 1 97.88 190 ARG A C 1
ATOM 1429 O O . ARG A 1 190 ? 7.473 -22.344 8.844 1 97.88 190 ARG A O 1
ATOM 1436 N N . GLY A 1 191 ? 5.867 -21.109 7.895 1 97.81 191 GLY A N 1
ATOM 1437 C CA . GLY A 1 191 ? 6.434 -21.188 6.555 1 97.81 191 GLY A CA 1
ATOM 1438 C C . GLY A 1 191 ? 5.781 -22.25 5.688 1 97.81 191 GLY A C 1
ATOM 1439 O O . GLY A 1 191 ? 5.938 -22.234 4.465 1 97.81 191 GLY A O 1
ATOM 1440 N N . ASP A 1 192 ? 5.078 -23.156 6.293 1 98.5 192 ASP A N 1
ATOM 1441 C CA . ASP A 1 192 ? 4.352 -24.156 5.516 1 98.5 192 ASP A CA 1
ATOM 1442 C C . ASP A 1 192 ? 3.236 -23.516 4.695 1 98.5 192 ASP A C 1
ATOM 1444 O O . ASP A 1 192 ? 2.832 -22.375 4.973 1 98.5 192 ASP A O 1
ATOM 1448 N N . LEU A 1 193 ? 2.812 -24.281 3.67 1 98.81 193 LEU A N 1
ATOM 1449 C CA . LEU A 1 193 ? 1.701 -23.859 2.824 1 98.81 193 LEU A CA 1
ATOM 1450 C C . LEU A 1 193 ? 0.519 -24.812 2.967 1 98.81 193 LEU A C 1
ATOM 1452 O O . LEU A 1 193 ? 0.687 -26.031 2.895 1 98.81 193 LEU A O 1
ATOM 1456 N N . LEU A 1 194 ? -0.611 -24.25 3.238 1 98.81 194 LEU A N 1
ATOM 1457 C CA . LEU A 1 194 ? -1.86 -25 3.189 1 98.81 194 LEU A CA 1
ATOM 1458 C C . LEU A 1 194 ? -2.666 -24.641 1.947 1 98.81 194 LEU A C 1
ATOM 1460 O O . LEU A 1 194 ? -2.859 -23.453 1.656 1 98.81 194 LEU A O 1
ATOM 1464 N N . PHE A 1 195 ? -3.123 -25.703 1.271 1 98.81 195 PHE A N 1
ATOM 1465 C CA . PHE A 1 195 ? -3.834 -25.484 0.016 1 98.81 195 PHE A CA 1
ATOM 1466 C C . PHE A 1 195 ? -5.285 -25.938 0.132 1 98.81 195 PHE A C 1
ATOM 1468 O O . PHE A 1 195 ? -5.582 -26.922 0.819 1 98.81 195 PHE A O 1
ATOM 1475 N N . TRP A 1 196 ? -6.137 -25.219 -0.461 1 98.5 196 TRP A N 1
ATOM 1476 C CA . TRP A 1 196 ? -7.496 -25.594 -0.844 1 98.5 196 TRP A CA 1
ATOM 1477 C C . TRP A 1 196 ? -7.652 -25.578 -2.361 1 98.5 196 TRP A C 1
ATOM 1479 O O . TRP A 1 196 ? -6.73 -25.219 -3.086 1 98.5 196 TRP A O 1
ATOM 1489 N N . THR A 1 197 ? -8.812 -26.062 -2.842 1 97 197 THR A N 1
ATOM 1490 C CA . THR A 1 197 ? -9.055 -25.906 -4.273 1 97 197 THR A CA 1
ATOM 1491 C C . THR A 1 197 ? -9.07 -24.422 -4.66 1 97 197 THR A C 1
ATOM 1493 O O . THR A 1 197 ? -10 -23.703 -4.312 1 97 197 THR A O 1
ATOM 1496 N N . GLY A 1 198 ? -8.008 -23.953 -5.32 1 97.25 198 GLY A N 1
ATOM 1497 C CA . GLY A 1 198 ? -7.953 -22.594 -5.824 1 97.25 198 GLY A CA 1
ATOM 1498 C C . GLY A 1 198 ? -7.461 -21.594 -4.793 1 97.25 198 GLY A C 1
ATOM 1499 O O . GLY A 1 198 ? -7.559 -20.375 -4.996 1 97.25 198 GLY A O 1
ATOM 1500 N N . HIS A 1 199 ? -6.938 -22.047 -3.631 1 98.62 199 HIS A N 1
ATOM 1501 C CA . HIS A 1 199 ? -6.5 -21.141 -2.586 1 98.62 199 HIS A CA 1
ATOM 1502 C C . HIS A 1 199 ? -5.258 -21.656 -1.875 1 98.62 199 HIS A C 1
ATOM 1504 O O . HIS A 1 199 ? -5.016 -22.859 -1.846 1 98.62 199 HIS A O 1
ATOM 1510 N N . VAL A 1 200 ? -4.48 -20.766 -1.37 1 98.88 200 VAL A N 1
ATOM 1511 C CA . VAL A 1 200 ? -3.289 -21.125 -0.61 1 98.88 200 VAL A CA 1
ATOM 1512 C C . VAL A 1 200 ? -3.057 -20.109 0.503 1 98.88 200 VAL A C 1
ATOM 1514 O O . VAL A 1 200 ? -3.346 -18.922 0.337 1 98.88 200 VAL A O 1
ATOM 1517 N N . ALA A 1 201 ? -2.535 -20.516 1.646 1 98.94 201 ALA A N 1
ATOM 1518 C CA . ALA A 1 201 ? -2.154 -19.672 2.781 1 98.94 201 ALA A CA 1
ATOM 1519 C C . ALA A 1 201 ? -0.797 -20.094 3.34 1 98.94 201 ALA A C 1
ATOM 1521 O O . ALA A 1 201 ? -0.404 -21.266 3.229 1 98.94 201 ALA A O 1
ATOM 1522 N N . LEU A 1 202 ? -0.114 -19.172 3.934 1 98.88 202 LEU A N 1
ATOM 1523 C CA . LEU A 1 202 ? 1.108 -19.422 4.688 1 98.88 202 LEU A CA 1
ATOM 1524 C C . LEU A 1 202 ? 0.8 -19.641 6.168 1 98.88 202 LEU A C 1
ATOM 1526 O O . LEU A 1 202 ? 0.069 -18.859 6.773 1 98.88 202 LEU A O 1
ATOM 1530 N N . VAL A 1 203 ? 1.36 -20.672 6.68 1 98.81 203 VAL A N 1
ATOM 1531 C CA . VAL A 1 203 ? 1.312 -20.828 8.133 1 98.81 203 VAL A CA 1
ATOM 1532 C C . VAL A 1 203 ? 2.232 -19.797 8.789 1 98.81 203 VAL A C 1
ATOM 1534 O O . VAL A 1 203 ? 3.445 -19.812 8.57 1 98.81 203 VAL A O 1
ATOM 1537 N N . ALA A 1 204 ? 1.647 -18.922 9.555 1 98.69 204 ALA A N 1
ATOM 1538 C CA . ALA A 1 204 ? 2.424 -17.828 10.156 1 98.69 204 ALA A CA 1
ATOM 1539 C C . ALA A 1 204 ? 3.012 -18.266 11.492 1 98.69 204 ALA A C 1
ATOM 1541 O O . ALA A 1 204 ? 4.141 -17.891 11.828 1 98.69 204 ALA A O 1
ATOM 1542 N N . ASP A 1 205 ? 2.213 -18.938 12.242 1 98.19 205 ASP A N 1
ATOM 1543 C CA . ASP A 1 205 ? 2.596 -19.484 13.539 1 98.19 205 ASP A CA 1
ATOM 1544 C C . ASP A 1 205 ? 1.635 -20.594 13.969 1 98.19 205 ASP A C 1
ATOM 1546 O O . ASP A 1 205 ? 0.844 -21.078 13.156 1 98.19 205 ASP A O 1
ATOM 1550 N N . ALA A 1 206 ? 1.717 -21.031 15.25 1 96.75 206 ALA A N 1
ATOM 1551 C CA . ALA A 1 206 ? 0.979 -22.219 15.703 1 96.75 206 ALA A CA 1
ATOM 1552 C C . ALA A 1 206 ? -0.527 -21.984 15.609 1 96.75 206 ALA A C 1
ATOM 1554 O O . ALA A 1 206 ? -1.297 -22.938 15.492 1 96.75 206 ALA A O 1
ATOM 1555 N N . GLU A 1 207 ? -0.925 -20.734 15.539 1 97.69 207 GLU A N 1
ATOM 1556 C CA . GLU A 1 207 ? -2.355 -20.469 15.664 1 97.69 207 GLU A CA 1
ATOM 1557 C C . GLU A 1 207 ? -2.896 -19.75 14.43 1 97.69 207 GLU A C 1
ATOM 1559 O O . GLU A 1 207 ? -4.109 -19.672 14.227 1 97.69 207 GLU A O 1
ATOM 1564 N N . ARG A 1 208 ? -1.998 -19.266 13.617 1 98.56 208 ARG A N 1
ATOM 1565 C CA . ARG A 1 208 ? -2.498 -18.359 12.594 1 98.56 208 ARG A CA 1
ATOM 1566 C C . ARG A 1 208 ? -1.906 -18.688 11.227 1 98.56 208 ARG A C 1
ATOM 1568 O O . ARG A 1 208 ? -0.739 -19.078 11.133 1 98.56 208 ARG A O 1
ATOM 1575 N N . ILE A 1 209 ? -2.734 -18.422 10.188 1 98.88 209 ILE A N 1
ATOM 1576 C CA . ILE A 1 209 ? -2.273 -18.375 8.805 1 98.88 209 ILE A CA 1
ATOM 1577 C C . ILE A 1 209 ? -2.256 -16.922 8.32 1 98.88 209 ILE A C 1
ATOM 1579 O O . ILE A 1 209 ? -2.887 -16.062 8.922 1 98.88 209 ILE A O 1
ATOM 1583 N N . LEU A 1 210 ? -1.462 -16.672 7.355 1 98.94 210 LEU A N 1
ATOM 1584 C CA . LEU A 1 210 ? -1.364 -15.414 6.629 1 98.94 210 LEU A CA 1
ATOM 1585 C C . LEU A 1 210 ? -1.656 -15.617 5.145 1 98.94 210 LEU A C 1
ATOM 1587 O O . LEU A 1 210 ? -1.004 -16.438 4.484 1 98.94 210 LEU A O 1
ATOM 1591 N N . HIS A 1 211 ? -2.664 -14.945 4.609 1 98.94 211 HIS A N 1
ATOM 1592 C CA . HIS A 1 211 ? -3.027 -15.148 3.211 1 98.94 211 HIS A CA 1
ATOM 1593 C C . HIS A 1 211 ? -3.73 -13.922 2.639 1 98.94 211 HIS A C 1
ATOM 1595 O O . HIS A 1 211 ? -4.273 -13.109 3.389 1 98.94 211 HIS A O 1
ATOM 1601 N N . ALA A 1 212 ? -3.576 -13.688 1.384 1 98.88 212 ALA A N 1
ATOM 1602 C CA . ALA A 1 212 ? -4.516 -12.852 0.638 1 98.88 212 ALA A CA 1
ATOM 1603 C C . ALA A 1 212 ? -5.824 -13.602 0.378 1 98.88 212 ALA A C 1
ATOM 1605 O O . ALA A 1 212 ? -5.82 -14.695 -0.178 1 98.88 212 ALA A O 1
ATOM 1606 N N . ASN A 1 213 ? -6.98 -13 0.756 1 98.5 213 ASN A N 1
ATOM 1607 C CA . ASN A 1 213 ? -8.211 -13.789 0.712 1 98.5 213 ASN A CA 1
ATOM 1608 C C . ASN A 1 213 ? -9.414 -12.922 0.376 1 98.5 213 ASN A C 1
ATOM 1610 O O . ASN A 1 213 ? -9.453 -11.734 0.717 1 98.5 213 ASN A O 1
ATOM 1614 N N . ALA A 1 214 ? -10.359 -13.555 -0.189 1 96.44 214 ALA A N 1
ATOM 1615 C CA . ALA A 1 214 ? -11.562 -12.859 -0.647 1 96.44 214 ALA A CA 1
ATOM 1616 C C . ALA A 1 214 ? -12.492 -12.539 0.521 1 96.44 214 ALA A C 1
ATOM 1618 O O . ALA A 1 214 ? -13.344 -11.656 0.418 1 96.44 214 ALA A O 1
ATOM 1619 N N . ASN A 1 215 ? -12.391 -13.32 1.591 1 96.31 215 ASN A N 1
ATOM 1620 C CA . ASN A 1 215 ? -13.227 -13.031 2.752 1 96.31 215 ASN A CA 1
ATOM 1621 C C . ASN A 1 215 ? -12.953 -11.648 3.32 1 96.31 215 ASN A C 1
ATOM 1623 O O . ASN A 1 215 ? -13.875 -10.852 3.504 1 96.31 215 ASN A O 1
ATOM 1627 N N . ASP A 1 216 ? -11.719 -11.336 3.574 1 97.81 216 ASP A N 1
ATOM 1628 C CA . ASP A 1 216 ? -11.32 -10.031 4.086 1 97.81 216 ASP A CA 1
ATOM 1629 C C . ASP A 1 216 ? -11.109 -9.031 2.945 1 97.81 216 ASP A C 1
ATOM 1631 O O . ASP A 1 216 ? -11 -7.828 3.18 1 97.81 216 ASP A O 1
ATOM 1635 N N . MET A 1 217 ? -11.008 -9.539 1.717 1 98.69 217 MET A N 1
ATOM 1636 C CA . MET A 1 217 ? -10.617 -8.758 0.545 1 98.69 217 MET A CA 1
ATOM 1637 C C . MET A 1 217 ? -9.312 -8.008 0.795 1 98.69 217 MET A C 1
ATOM 1639 O O . MET A 1 217 ? -9.203 -6.82 0.479 1 98.69 217 MET A O 1
ATOM 1643 N N . ALA A 1 218 ? -8.328 -8.68 1.422 1 98.81 218 ALA A N 1
ATOM 1644 C CA . ALA A 1 218 ? -7.023 -8.133 1.779 1 98.81 218 ALA A CA 1
ATOM 1645 C C . ALA A 1 218 ? -6.074 -9.242 2.229 1 98.81 218 ALA A C 1
ATOM 1647 O O . ALA A 1 218 ? -6.488 -10.391 2.412 1 98.81 218 ALA A O 1
ATOM 1648 N N . VAL A 1 219 ? -4.848 -8.93 2.324 1 98.94 219 VAL A N 1
ATOM 1649 C CA . VAL A 1 219 ? -3.9 -9.773 3.043 1 98.94 219 VAL A CA 1
ATOM 1650 C C . VAL A 1 219 ? -4.117 -9.633 4.547 1 98.94 219 VAL A C 1
ATOM 1652 O O . VAL A 1 219 ? -4.094 -8.523 5.082 1 98.94 219 VAL A O 1
ATOM 1655 N N . ALA A 1 220 ? -4.336 -10.742 5.191 1 98.81 220 ALA A N 1
ATOM 1656 C CA . ALA A 1 220 ? -4.664 -10.695 6.613 1 98.81 220 ALA A CA 1
ATOM 1657 C C . ALA A 1 220 ? -4.277 -12 7.309 1 98.81 220 ALA A C 1
ATOM 1659 O O . ALA A 1 220 ? -4.129 -13.039 6.656 1 98.81 220 ALA A O 1
ATOM 1660 N N . TYR A 1 221 ? -4.082 -11.875 8.609 1 98.75 221 TYR A N 1
ATOM 1661 C CA . TYR A 1 221 ? -4.02 -13.047 9.461 1 98.75 221 TYR A CA 1
ATOM 1662 C C . TYR A 1 221 ? -5.41 -13.609 9.727 1 98.75 221 TYR A C 1
ATOM 1664 O O . TYR A 1 221 ? -6.387 -12.859 9.789 1 98.75 221 TYR A O 1
ATOM 1672 N N . GLU A 1 222 ? -5.512 -14.805 9.859 1 98.69 222 GLU A N 1
ATOM 1673 C CA . GLU A 1 222 ? -6.711 -15.484 10.352 1 98.69 222 GLU A CA 1
ATOM 1674 C C . GLU A 1 222 ? -6.348 -16.688 11.219 1 98.69 222 GLU A C 1
ATOM 1676 O O . GLU A 1 222 ? -5.426 -17.438 10.898 1 98.69 222 GLU A O 1
ATOM 1681 N N . PRO A 1 223 ? -7.055 -16.844 12.336 1 98.69 223 PRO A N 1
ATOM 1682 C CA . PRO A 1 223 ? -6.828 -18.109 13.047 1 98.69 223 PRO A CA 1
ATOM 1683 C C . PRO A 1 223 ? -7.027 -19.328 12.156 1 98.69 223 PRO A C 1
ATOM 1685 O O . PRO A 1 223 ? -8.047 -19.438 11.469 1 98.69 223 PRO A O 1
ATOM 1688 N N . THR A 1 224 ? -6.07 -20.266 12.195 1 98.38 224 THR A N 1
ATOM 1689 C CA . THR A 1 224 ? -6.031 -21.375 11.266 1 98.38 224 THR A CA 1
ATOM 1690 C C . THR A 1 224 ? -7.316 -22.203 11.344 1 98.38 224 THR A C 1
ATOM 1692 O O . THR A 1 224 ? -7.961 -22.453 10.328 1 98.38 224 THR A O 1
ATOM 1695 N N . ALA A 1 225 ? -7.691 -22.562 12.555 1 97.88 225 ALA A N 1
ATOM 1696 C CA . ALA A 1 225 ? -8.867 -23.406 12.734 1 97.88 225 ALA A CA 1
ATOM 1697 C C . ALA A 1 225 ? -10.133 -22.703 12.25 1 97.88 225 ALA A C 1
ATOM 1699 O O . ALA A 1 225 ? -10.984 -23.312 11.602 1 97.88 225 ALA A O 1
ATOM 1700 N N . ALA A 1 226 ? -10.234 -21.453 12.547 1 98.31 226 ALA A N 1
ATOM 1701 C CA . ALA A 1 226 ? -11.391 -20.672 12.125 1 98.31 226 ALA A CA 1
ATOM 1702 C C . ALA A 1 226 ? -11.453 -20.531 10.609 1 98.31 226 ALA A C 1
ATOM 1704 O O . ALA A 1 226 ? -12.531 -20.609 10.016 1 98.31 226 ALA A O 1
ATOM 1705 N N . ALA A 1 227 ? -10.305 -20.312 9.984 1 98.31 227 ALA A N 1
ATOM 1706 C CA . ALA A 1 227 ? -10.234 -20.188 8.531 1 98.31 227 ALA A CA 1
ATOM 1707 C C . ALA A 1 227 ? -10.664 -21.484 7.852 1 98.31 227 ALA A C 1
ATOM 1709 O O . ALA A 1 227 ? -11.453 -21.469 6.906 1 98.31 227 ALA A O 1
ATOM 1710 N N . ILE A 1 228 ? -10.141 -22.594 8.32 1 98.12 228 ILE A N 1
ATOM 1711 C CA . ILE A 1 228 ? -10.477 -23.891 7.746 1 98.12 228 ILE A CA 1
ATOM 1712 C C . ILE A 1 228 ? -11.977 -24.141 7.855 1 98.12 228 ILE A C 1
ATOM 1714 O O . ILE A 1 228 ? -12.617 -24.531 6.875 1 98.12 228 ILE A O 1
ATOM 1718 N N . ALA A 1 229 ? -12.516 -23.875 9.031 1 98.19 229 ALA A N 1
ATOM 1719 C CA . ALA A 1 229 ? -13.945 -24.078 9.25 1 98.19 229 ALA A CA 1
ATOM 1720 C C . ALA A 1 229 ? -14.773 -23.172 8.344 1 98.19 229 ALA A C 1
ATOM 1722 O O . ALA A 1 229 ? -15.758 -23.609 7.746 1 98.19 229 ALA A O 1
ATOM 1723 N N . ARG A 1 230 ? -14.383 -21.922 8.25 1 98 230 ARG A N 1
ATOM 1724 C CA . ARG A 1 230 ? -15.109 -20.953 7.43 1 98 230 ARG A CA 1
ATOM 1725 C C . ARG A 1 230 ? -15.102 -21.375 5.961 1 98 230 ARG A C 1
ATOM 1727 O O . ARG A 1 230 ? -16.125 -21.312 5.293 1 98 230 ARG A O 1
ATOM 1734 N N . ILE A 1 231 ? -13.953 -21.75 5.434 1 97.69 231 ILE A N 1
ATOM 1735 C CA . ILE A 1 231 ? -13.789 -22.094 4.027 1 97.69 231 ILE A CA 1
ATOM 1736 C C . ILE A 1 231 ? -14.625 -23.328 3.691 1 97.69 231 ILE A C 1
ATOM 1738 O O . ILE A 1 231 ? -15.273 -23.375 2.643 1 97.69 231 ILE A O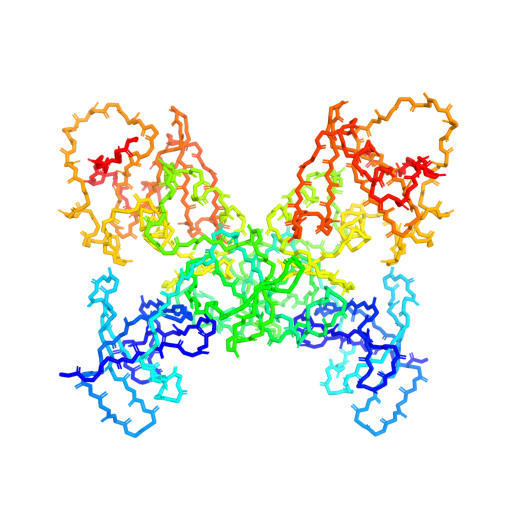 1
ATOM 1742 N N . ILE A 1 232 ? -14.703 -24.281 4.605 1 97.31 232 ILE A N 1
ATOM 1743 C CA . ILE A 1 232 ? -15.57 -25.453 4.43 1 97.31 232 ILE A CA 1
ATOM 1744 C C . ILE A 1 232 ? -17.031 -25 4.395 1 97.31 232 ILE A C 1
ATOM 1746 O O . ILE A 1 232 ? -17.781 -25.406 3.506 1 97.31 232 ILE A O 1
ATOM 1750 N N . ALA A 1 233 ? -17.359 -24.156 5.309 1 96.88 233 ALA A N 1
ATOM 1751 C CA . ALA A 1 233 ? -18.75 -23.703 5.441 1 96.88 233 ALA A CA 1
ATOM 1752 C C . ALA A 1 233 ? -19.188 -22.922 4.207 1 96.88 233 ALA A C 1
ATOM 1754 O O . ALA A 1 233 ? -20.359 -22.922 3.85 1 96.88 233 ALA A O 1
ATOM 1755 N N . GLN A 1 234 ? -18.234 -22.312 3.553 1 95 234 GLN A N 1
ATOM 1756 C CA . GLN A 1 234 ? -18.531 -21.516 2.363 1 95 234 GLN A CA 1
ATOM 1757 C C . GLN A 1 234 ? -18.594 -22.391 1.117 1 95 234 GLN A C 1
ATOM 1759 O O . GLN A 1 234 ? -18.844 -21.891 0.015 1 95 234 GLN A O 1
ATOM 1764 N N . GLY A 1 235 ? -18.328 -23.672 1.333 1 94.75 235 GLY A N 1
ATOM 1765 C CA . GLY A 1 235 ? -18.469 -24.625 0.245 1 94.75 235 GLY A CA 1
ATOM 1766 C C . GLY A 1 235 ? -17.203 -24.797 -0.573 1 94.75 235 GLY A C 1
ATOM 1767 O O . GLY A 1 235 ? -17.234 -25.344 -1.682 1 94.75 235 GLY A O 1
ATOM 1768 N N . GLU A 1 236 ? -16.047 -24.297 -0.059 1 93.44 236 GLU A N 1
ATOM 1769 C CA . GLU A 1 236 ? -14.812 -24.328 -0.822 1 93.44 236 GLU A CA 1
ATOM 1770 C C . GLU A 1 236 ? -13.977 -25.562 -0.465 1 93.44 236 GLU A C 1
ATOM 1772 O O . GLU A 1 236 ? -12.906 -25.766 -1.031 1 93.44 236 GLU A O 1
ATOM 1777 N N . GLY A 1 237 ? -14.508 -26.391 0.536 1 96.12 237 GLY A N 1
ATOM 1778 C CA . GLY A 1 237 ? -13.938 -27.688 0.805 1 96.12 237 GLY A CA 1
ATOM 1779 C C . GLY A 1 237 ? -12.789 -27.641 1.8 1 96.12 237 GLY A C 1
ATOM 1780 O O . GLY A 1 237 ? -12.461 -26.578 2.328 1 96.12 237 GLY A O 1
ATOM 1781 N N . PRO A 1 238 ? -12.273 -28.781 2.092 1 97.06 238 PRO A N 1
ATOM 1782 C CA . PRO A 1 238 ? -11.211 -28.906 3.09 1 97.06 238 PRO A CA 1
ATOM 1783 C C . PRO A 1 238 ? -9.828 -28.594 2.521 1 97.06 238 PRO A C 1
ATOM 1785 O O . PRO A 1 238 ? -9.695 -28.328 1.322 1 97.06 238 PRO A O 1
ATOM 1788 N N . VAL A 1 239 ? -8.844 -28.562 3.424 1 98.25 239 VAL A N 1
ATOM 1789 C CA . VAL A 1 239 ? -7.453 -28.484 2.998 1 98.25 239 VAL A CA 1
ATOM 1790 C C . VAL A 1 239 ? -7.129 -29.688 2.098 1 98.25 239 VAL A C 1
ATOM 1792 O O . VAL A 1 239 ? -7.426 -30.828 2.439 1 98.25 239 VAL A O 1
ATOM 1795 N N . THR A 1 240 ? -6.547 -29.359 0.956 1 98.19 240 THR A N 1
ATOM 1796 C CA . THR A 1 240 ? -6.305 -30.422 -0.026 1 98.19 240 THR A CA 1
ATOM 1797 C C . THR A 1 240 ? -4.836 -30.828 -0.03 1 98.19 240 THR A C 1
ATOM 1799 O O . THR A 1 240 ? -4.488 -31.906 -0.498 1 98.19 240 THR A O 1
ATOM 1802 N N . ALA A 1 241 ? -3.967 -29.938 0.439 1 98.31 241 ALA A N 1
ATOM 1803 C CA . ALA A 1 241 ? -2.541 -30.25 0.479 1 98.31 241 ALA A CA 1
ATOM 1804 C C . ALA A 1 241 ? -1.826 -29.391 1.53 1 98.31 241 ALA A C 1
ATOM 1806 O O . ALA A 1 241 ? -2.238 -28.266 1.814 1 98.31 241 ALA A O 1
ATOM 1807 N N . HIS A 1 242 ? -0.918 -29.953 2.18 1 98.5 242 HIS A N 1
ATOM 1808 C CA . HIS A 1 242 ? 0.029 -29.344 3.107 1 98.5 242 HIS A CA 1
ATOM 1809 C C . HIS A 1 242 ? 1.464 -29.516 2.623 1 98.5 242 HIS A C 1
ATOM 1811 O O . HIS A 1 242 ? 1.959 -30.641 2.531 1 98.5 242 HIS A O 1
ATOM 1817 N N . ARG A 1 243 ? 2.086 -28.375 2.221 1 98.56 243 ARG A N 1
ATOM 1818 C CA . ARG A 1 243 ? 3.428 -28.469 1.654 1 98.56 243 ARG A CA 1
ATOM 1819 C C . ARG A 1 243 ? 4.426 -27.656 2.467 1 98.56 243 ARG A C 1
ATOM 1821 O O . ARG A 1 243 ? 4.082 -26.594 3.008 1 98.56 243 ARG A O 1
ATOM 1828 N N . ARG A 1 244 ? 5.645 -28.141 2.547 1 97.75 244 ARG A N 1
ATOM 1829 C CA . ARG A 1 244 ? 6.727 -27.484 3.277 1 97.75 244 ARG A CA 1
ATOM 1830 C C . ARG A 1 244 ? 7.871 -27.125 2.34 1 97.75 244 ARG A C 1
ATOM 1832 O O . ARG A 1 244 ? 8.602 -27.984 1.873 1 97.75 244 ARG A O 1
ATOM 1839 N N . PRO A 1 245 ? 7.949 -25.719 2.029 1 96.06 245 PRO A N 1
ATOM 1840 C CA . PRO A 1 245 ? 9.07 -25.281 1.198 1 96.06 245 PRO A CA 1
ATOM 1841 C C . PRO A 1 245 ? 10.43 -25.531 1.86 1 96.06 245 PRO A C 1
ATOM 1843 O O . PRO A 1 245 ? 10.547 -25.453 3.086 1 96.06 245 PRO A O 1
ATOM 1846 N N . ALA A 1 246 ? 11.469 -25.891 1.106 1 86.88 246 ALA A N 1
ATOM 1847 C CA . ALA A 1 246 ? 12.828 -26.031 1.622 1 86.88 246 ALA A CA 1
ATOM 1848 C C . ALA A 1 246 ? 13.5 -24.672 1.801 1 86.88 246 ALA A C 1
ATOM 1850 O O . ALA A 1 246 ? 14.18 -24.188 0.896 1 86.88 246 ALA A O 1
ATOM 1851 N N . ILE A 1 247 ? 13.094 -24 2.795 1 76.94 247 ILE A N 1
ATOM 1852 C CA . ILE A 1 247 ? 13.68 -22.672 3.002 1 76.94 247 ILE A CA 1
ATOM 1853 C C . ILE A 1 247 ? 14.992 -22.812 3.775 1 76.94 247 ILE A C 1
ATOM 1855 O O . ILE A 1 247 ? 15.031 -23.453 4.828 1 76.94 247 ILE A O 1
ATOM 1859 N N . HIS A 1 248 ? 16.094 -22.734 3.145 1 61.5 248 HIS A N 1
ATOM 1860 C CA . HIS A 1 248 ? 17.391 -22.828 3.801 1 61.5 248 HIS A CA 1
ATOM 1861 C C . HIS A 1 248 ? 17.703 -21.562 4.582 1 61.5 248 HIS A C 1
ATOM 1863 O O . HIS A 1 248 ? 17.469 -20.453 4.094 1 61.5 248 HIS A O 1
ATOM 1869 N N . ALA A 1 249 ? 17.875 -21.734 5.777 1 52.5 249 ALA A N 1
ATOM 1870 C CA . ALA A 1 249 ? 18.375 -20.641 6.594 1 52.5 249 ALA A CA 1
ATOM 1871 C C . ALA A 1 249 ? 19.781 -20.25 6.168 1 52.5 249 ALA A C 1
ATOM 1873 O O . ALA A 1 249 ? 20.562 -21.094 5.734 1 52.5 249 ALA A O 1
ATOM 1874 N N . MET B 1 1 ? -19.953 30.234 -2.496 1 59.41 1 MET B N 1
ATOM 1875 C CA . MET B 1 1 ? -18.828 29.672 -3.234 1 59.41 1 MET B CA 1
ATOM 1876 C C . MET B 1 1 ? -19.031 28.172 -3.465 1 59.41 1 MET B C 1
ATOM 1878 O O . MET B 1 1 ? -19.625 27.484 -2.635 1 59.41 1 MET B O 1
ATOM 1882 N N . SER B 1 2 ? -18.906 27.719 -4.777 1 79.69 2 SER B N 1
ATOM 1883 C CA . SER B 1 2 ? -19.438 26.453 -5.246 1 79.69 2 SER B CA 1
ATOM 1884 C C . SER B 1 2 ? -18.594 25.281 -4.758 1 79.69 2 SER B C 1
ATOM 1886 O O . SER B 1 2 ? -17.359 25.281 -4.934 1 79.69 2 SER B O 1
ATOM 1888 N N . ALA B 1 3 ? -19.078 24.484 -3.83 1 90.62 3 ALA B N 1
ATOM 1889 C CA . ALA B 1 3 ? -18.438 23.266 -3.33 1 90.62 3 ALA B CA 1
ATOM 1890 C C . ALA B 1 3 ? -18.266 22.234 -4.445 1 90.62 3 ALA B C 1
ATOM 1892 O O . ALA B 1 3 ? -19.109 22.125 -5.336 1 90.62 3 ALA B O 1
ATOM 1893 N N . HIS B 1 4 ? -17.047 21.719 -4.52 1 97 4 HIS B N 1
ATOM 1894 C CA . HIS B 1 4 ? -16.703 20.672 -5.469 1 97 4 HIS B CA 1
ATOM 1895 C C . HIS B 1 4 ? -16.172 19.438 -4.75 1 97 4 HIS B C 1
ATOM 1897 O O . HIS B 1 4 ? -15.898 19.484 -3.547 1 97 4 HIS B O 1
ATOM 1903 N N . ALA B 1 5 ? -16.141 18.344 -5.449 1 97.81 5 ALA B N 1
ATOM 1904 C CA . ALA B 1 5 ? -15.539 17.109 -4.945 1 97.81 5 ALA B CA 1
ATOM 1905 C C . ALA B 1 5 ? -14.383 16.672 -5.832 1 97.81 5 ALA B C 1
ATOM 1907 O O . ALA B 1 5 ? -14.414 16.875 -7.047 1 97.81 5 ALA B O 1
ATOM 1908 N N . ILE B 1 6 ? -13.43 16.141 -5.246 1 98.44 6 ILE B N 1
ATOM 1909 C CA . ILE B 1 6 ? -12.289 15.602 -5.973 1 98.44 6 ILE B CA 1
ATOM 1910 C C . ILE B 1 6 ? -12.695 14.305 -6.672 1 98.44 6 ILE B C 1
ATOM 1912 O O . ILE B 1 6 ? -13.273 13.414 -6.051 1 98.44 6 ILE B O 1
ATOM 1916 N N . LEU B 1 7 ? -12.219 14.102 -7.957 1 98.06 7 LEU B N 1
ATOM 1917 C CA . LEU B 1 7 ? -12.75 13.008 -8.758 1 98.06 7 LEU B CA 1
ATOM 1918 C C . LEU B 1 7 ? -11.695 11.922 -8.969 1 98.06 7 LEU B C 1
ATOM 1920 O O . LEU B 1 7 ? -11.992 10.859 -9.516 1 98.06 7 LEU B O 1
ATOM 1924 N N . ARG B 1 8 ? -10.469 12.148 -8.57 1 98.31 8 ARG B N 1
ATOM 1925 C CA . ARG B 1 8 ? -9.391 11.188 -8.75 1 98.31 8 ARG B CA 1
ATOM 1926 C C . ARG B 1 8 ? -8.922 10.641 -7.406 1 98.31 8 ARG B C 1
ATOM 1928 O O . ARG B 1 8 ? -9.078 11.289 -6.371 1 98.31 8 ARG B O 1
ATOM 1935 N N . PRO B 1 9 ? -8.367 9.461 -7.422 1 98.56 9 PRO B N 1
ATOM 1936 C CA . PRO B 1 9 ? -8.055 8.789 -6.16 1 98.56 9 PRO B CA 1
ATOM 1937 C C . PRO B 1 9 ? -7.164 9.633 -5.25 1 98.56 9 PRO B C 1
ATOM 1939 O O . PRO B 1 9 ? -7.441 9.75 -4.055 1 98.56 9 PRO B O 1
ATOM 1942 N N . VAL B 1 10 ? -6.082 10.156 -5.812 1 98.69 10 VAL B N 1
ATOM 1943 C CA . VAL B 1 10 ? -5.129 11.008 -5.113 1 98.69 10 VAL B CA 1
ATOM 1944 C C . VAL B 1 10 ? -4.691 12.156 -6.027 1 98.69 10 VAL B C 1
ATOM 1946 O O . VAL B 1 10 ? -4.324 11.93 -7.18 1 98.69 10 VAL B O 1
ATOM 1949 N N . VAL B 1 11 ? -4.746 13.398 -5.527 1 98.75 11 VAL B N 1
ATOM 1950 C CA . VAL B 1 11 ? -4.375 14.562 -6.324 1 98.75 11 VAL B CA 1
ATOM 1951 C C . VAL B 1 11 ? -3.379 15.422 -5.547 1 98.75 11 VAL B C 1
ATOM 1953 O O . VAL B 1 11 ? -3.588 15.719 -4.367 1 98.75 11 VAL B O 1
ATOM 1956 N N . ASP B 1 12 ? -2.338 15.805 -6.234 1 98.56 12 ASP B N 1
ATOM 1957 C CA . ASP B 1 12 ? -1.372 16.719 -5.629 1 98.56 12 ASP B CA 1
ATOM 1958 C C . ASP B 1 12 ? -1.953 18.125 -5.496 1 98.56 12 ASP B C 1
ATOM 1960 O O . ASP B 1 12 ? -2.58 18.641 -6.426 1 98.56 12 ASP B O 1
ATOM 1964 N N . LEU B 1 13 ? -1.848 18.641 -4.348 1 98.69 13 LEU B N 1
ATOM 1965 C CA . LEU B 1 13 ? -2.039 20.078 -4.121 1 98.69 13 LEU B CA 1
ATOM 1966 C C . LEU B 1 13 ? -0.714 20.828 -4.215 1 98.69 13 LEU B C 1
ATOM 1968 O O . LEU B 1 13 ? 0.176 20.625 -3.383 1 98.69 13 LEU B O 1
ATOM 1972 N N . LEU B 1 14 ? -0.634 21.625 -5.219 1 98.69 14 LEU B N 1
ATOM 1973 C CA . LEU B 1 14 ? 0.637 22.266 -5.547 1 98.69 14 LEU B CA 1
ATOM 1974 C C . LEU B 1 14 ? 0.674 23.703 -5.039 1 98.69 14 LEU B C 1
ATOM 1976 O O . LEU B 1 14 ? -0.364 24.359 -4.961 1 98.69 14 LEU B O 1
ATOM 1980 N N . ARG B 1 15 ? 1.905 24.125 -4.727 1 98.19 15 ARG B N 1
ATOM 1981 C CA . ARG B 1 15 ? 2.109 25.5 -4.262 1 98.19 15 ARG B CA 1
ATOM 1982 C C . ARG B 1 15 ? 1.67 26.516 -5.312 1 98.19 15 ARG B C 1
ATOM 1984 O O . ARG B 1 15 ? 1.121 27.562 -4.98 1 98.19 15 ARG B O 1
ATOM 1991 N N . CYS B 1 16 ? 1.973 26.219 -6.547 1 97.75 16 CYS B N 1
ATOM 1992 C CA . CYS B 1 16 ? 1.589 26.953 -7.746 1 97.75 16 CYS B CA 1
ATOM 1993 C C . CYS B 1 16 ? 1.473 26.016 -8.945 1 97.75 16 CYS B C 1
ATOM 1995 O O . CYS B 1 16 ? 1.899 24.859 -8.883 1 97.75 16 CYS B O 1
ATOM 1997 N N . PRO B 1 17 ? 0.755 26.453 -9.922 1 97.25 17 PRO B N 1
ATOM 1998 C CA . PRO B 1 17 ? 0.656 25.594 -11.102 1 97.25 17 PRO B CA 1
ATOM 1999 C C . PRO B 1 17 ? 2.012 25.062 -11.555 1 97.25 17 PRO B C 1
ATOM 2001 O O . PRO B 1 17 ? 2.934 25.828 -11.812 1 97.25 17 PRO B O 1
ATOM 2004 N N . GLU B 1 18 ? 2.178 23.75 -11.633 1 95.19 18 GLU B N 1
ATOM 2005 C CA . GLU B 1 18 ? 3.373 23.016 -12.062 1 95.19 18 GLU B CA 1
ATOM 2006 C C . GLU B 1 18 ? 4.492 23.156 -11.031 1 95.19 18 GLU B C 1
ATOM 2008 O O . GLU B 1 18 ? 5.656 22.875 -11.336 1 95.19 18 GLU B O 1
ATOM 2013 N N . GLY B 1 19 ? 4.133 23.672 -9.891 1 97.06 19 GLY B N 1
ATOM 2014 C CA . GLY B 1 19 ? 5.109 23.812 -8.82 1 97.06 19 GLY B CA 1
ATOM 2015 C C . GLY B 1 19 ? 5.211 22.578 -7.941 1 97.06 19 GLY B C 1
ATOM 2016 O O . GLY B 1 19 ? 4.711 21.516 -8.305 1 97.06 19 GLY B O 1
ATOM 2017 N N . PRO B 1 20 ? 5.91 22.75 -6.824 1 97.69 20 PRO B N 1
ATOM 2018 C CA . PRO B 1 20 ? 6.086 21.609 -5.918 1 97.69 20 PRO B CA 1
ATOM 2019 C C . PRO B 1 20 ? 4.805 21.234 -5.18 1 97.69 20 PRO B C 1
ATOM 2021 O O . PRO B 1 20 ? 3.932 22.078 -4.98 1 97.69 20 PRO B O 1
ATOM 2024 N N . ARG B 1 21 ? 4.73 20 -4.766 1 98.5 21 ARG B N 1
ATOM 2025 C CA . ARG B 1 21 ? 3.613 19.5 -3.98 1 98.5 21 ARG B CA 1
ATOM 2026 C C . ARG B 1 21 ? 3.691 19.984 -2.537 1 98.5 21 ARG B C 1
ATOM 2028 O O . ARG B 1 21 ? 4.723 19.828 -1.882 1 98.5 21 ARG B O 1
ATOM 2035 N N . ASP B 1 22 ? 2.572 20.5 -2.051 1 98.25 22 ASP B N 1
ATOM 2036 C CA . ASP B 1 22 ? 2.486 20.875 -0.644 1 98.25 22 ASP B CA 1
ATOM 2037 C C . ASP B 1 22 ? 1.695 19.844 0.156 1 98.25 22 ASP B C 1
ATOM 2039 O O . ASP B 1 22 ? 1.971 19.625 1.336 1 98.25 22 ASP B O 1
ATOM 2043 N N . ARG B 1 23 ? 0.792 19.234 -0.513 1 98.69 23 ARG B N 1
ATOM 2044 C CA . ARG B 1 23 ? -0.117 18.281 0.115 1 98.69 23 ARG B CA 1
ATOM 2045 C C . ARG B 1 23 ? -0.836 17.438 -0.933 1 98.69 23 ARG B C 1
ATOM 2047 O O . ARG B 1 23 ? -0.565 17.562 -2.129 1 98.69 23 ARG B O 1
ATOM 2054 N N . GLN B 1 24 ? -1.654 16.531 -0.476 1 98.81 24 GLN B N 1
ATOM 2055 C CA . GLN B 1 24 ? -2.545 15.805 -1.368 1 98.81 24 GLN B CA 1
ATOM 2056 C C . GLN B 1 24 ? -3.982 15.836 -0.859 1 98.81 24 GLN B C 1
ATOM 2058 O O . GLN B 1 24 ? -4.227 16.125 0.313 1 98.81 24 GLN B O 1
ATOM 2063 N N . VAL B 1 25 ? -4.902 15.641 -1.78 1 98.69 25 VAL B N 1
ATOM 2064 C CA . VAL B 1 25 ? -6.305 15.406 -1.457 1 98.69 25 VAL B CA 1
ATOM 2065 C C . VAL B 1 25 ? -6.766 14.102 -2.105 1 98.69 25 VAL B C 1
ATOM 2067 O O . VAL B 1 25 ? -6.25 13.703 -3.152 1 98.69 25 VAL B O 1
ATOM 2070 N N . LEU B 1 26 ? -7.715 13.477 -1.449 1 98.81 26 LEU B N 1
ATOM 2071 C CA . LEU B 1 26 ? -8.18 12.164 -1.891 1 98.81 26 LEU B CA 1
ATOM 2072 C C . LEU B 1 26 ? -9.547 12.273 -2.555 1 98.81 26 LEU B C 1
ATOM 2074 O O . LEU B 1 26 ? -10.242 13.281 -2.4 1 98.81 26 LEU B O 1
ATOM 2078 N N . LEU B 1 27 ? -9.898 11.227 -3.213 1 98.81 27 LEU B N 1
ATOM 2079 C CA . LEU B 1 27 ? -11.203 11.133 -3.863 1 98.81 27 LEU B CA 1
ATOM 2080 C C . LEU B 1 27 ? -12.328 11.438 -2.877 1 98.81 27 LEU B C 1
ATOM 2082 O O . LEU B 1 27 ? -12.336 10.906 -1.764 1 98.81 27 LEU B O 1
ATOM 2086 N N . GLY B 1 28 ? -13.227 12.273 -3.344 1 98.44 28 GLY B N 1
ATOM 2087 C CA . GLY B 1 28 ? -14.422 12.555 -2.566 1 98.44 28 GLY B CA 1
ATOM 2088 C C . GLY B 1 28 ? -14.242 13.711 -1.598 1 98.44 28 GLY B C 1
ATOM 2089 O O . GLY B 1 28 ? -15.203 14.156 -0.969 1 98.44 28 GLY B O 1
ATOM 2090 N N . ALA B 1 29 ? -13.031 14.172 -1.41 1 98.12 29 ALA B N 1
ATOM 2091 C CA . ALA B 1 29 ? -12.82 15.336 -0.548 1 98.12 29 ALA B CA 1
ATOM 2092 C C . ALA B 1 29 ? -13.625 16.531 -1.035 1 98.12 29 ALA B C 1
ATOM 2094 O O . ALA B 1 29 ? -13.633 16.844 -2.23 1 98.12 29 ALA B O 1
ATOM 2095 N N . ARG B 1 30 ? -14.25 17.172 -0.135 1 97.75 30 ARG B N 1
ATOM 2096 C CA . ARG B 1 30 ? -14.961 18.406 -0.442 1 97.75 30 ARG B CA 1
ATOM 20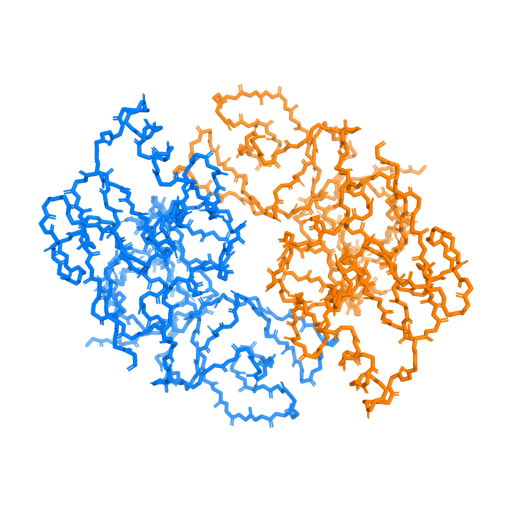97 C C . ARG B 1 30 ? -14.016 19.609 -0.421 1 97.75 30 ARG B C 1
ATOM 2099 O O . ARG B 1 30 ? -13.227 19.766 0.512 1 97.75 30 ARG B O 1
ATOM 2106 N N . VAL B 1 31 ? -14.156 20.375 -1.458 1 98.19 31 VAL B N 1
ATOM 2107 C CA . VAL B 1 31 ? -13.258 21.531 -1.559 1 98.19 31 VAL B CA 1
ATOM 2108 C C . VAL B 1 31 ? -14.031 22.75 -2.037 1 98.19 31 VAL B C 1
ATOM 2110 O O . VAL B 1 31 ? -15.078 22.625 -2.684 1 98.19 31 VAL B O 1
ATOM 2113 N N . GLU B 1 32 ? -13.508 23.875 -1.659 1 97.75 32 GLU B N 1
ATOM 2114 C CA . GLU B 1 32 ? -14 25.141 -2.176 1 97.75 32 GLU B CA 1
ATOM 2115 C C . GLU B 1 32 ? -13.109 25.672 -3.291 1 97.75 32 GLU B C 1
ATOM 2117 O O . GLU B 1 32 ? -11.891 25.75 -3.131 1 97.75 32 GLU B O 1
ATOM 2122 N N . LEU B 1 33 ? -13.703 25.953 -4.426 1 97.44 33 LEU B N 1
ATOM 2123 C CA . LEU B 1 33 ? -12.945 26.578 -5.508 1 97.44 33 LEU B CA 1
ATOM 2124 C C . LEU B 1 33 ? -12.703 28.062 -5.219 1 97.44 33 LEU B C 1
ATOM 2126 O O . LEU B 1 33 ? -13.648 28.828 -5.082 1 97.44 33 LEU B O 1
ATOM 2130 N N . LEU B 1 34 ? -11.469 28.484 -5.137 1 97.75 34 LEU B N 1
ATOM 2131 C CA . LEU B 1 34 ? -11.109 29.859 -4.805 1 97.75 34 LEU B CA 1
ATOM 2132 C C . LEU B 1 34 ? -10.828 30.672 -6.062 1 97.75 34 LEU B C 1
ATOM 2134 O O . LEU B 1 34 ? -11.188 31.844 -6.141 1 97.75 34 LEU B O 1
ATOM 2138 N N . GLU B 1 35 ? -10.133 30.016 -6.988 1 96.06 35 GLU B N 1
ATOM 2139 C CA . GLU B 1 35 ? -9.695 30.688 -8.211 1 96.06 35 GLU B CA 1
ATOM 2140 C C . GLU B 1 35 ? -9.492 29.688 -9.344 1 96.06 35 GLU B C 1
ATOM 2142 O O . GLU B 1 35 ? -9.117 28.531 -9.102 1 96.06 35 GLU B O 1
ATOM 2147 N N . ARG B 1 36 ? -9.789 30.062 -10.539 1 95.12 36 ARG B N 1
ATOM 2148 C CA . ARG B 1 36 ? -9.477 29.281 -11.727 1 95.12 36 ARG B CA 1
ATOM 2149 C C . ARG B 1 36 ? -8.547 30.047 -12.664 1 95.12 36 ARG B C 1
ATOM 2151 O O . ARG B 1 36 ? -8.711 31.25 -12.859 1 95.12 36 ARG B O 1
ATOM 2158 N N . GLN B 1 37 ? -7.574 29.422 -13.078 1 94.94 37 GLN B N 1
ATOM 2159 C CA . GLN B 1 37 ? -6.625 29.938 -14.055 1 94.94 37 GLN B CA 1
ATOM 2160 C C . GLN B 1 37 ? -6.309 28.906 -15.133 1 94.94 37 GLN B C 1
ATOM 2162 O O . GLN B 1 37 ? -5.496 28 -14.914 1 94.94 37 GLN B O 1
ATOM 2167 N N . GLU B 1 38 ? -6.863 29.047 -16.359 1 94.56 38 GLU B N 1
ATOM 2168 C CA . GLU B 1 38 ? -6.656 28.094 -17.438 1 94.56 38 GLU B CA 1
ATOM 2169 C C . GLU B 1 38 ? -7.043 26.672 -17.031 1 94.56 38 GLU B C 1
ATOM 2171 O O . GLU B 1 38 ? -8.188 26.422 -16.641 1 94.56 38 GLU B O 1
ATOM 2176 N N . ASN B 1 39 ? -6.078 25.844 -17.016 1 97.56 39 ASN B N 1
ATOM 2177 C CA . ASN B 1 39 ? -6.371 24.438 -16.703 1 97.56 39 ASN B CA 1
ATOM 2178 C C . ASN B 1 39 ? -6.102 24.125 -15.234 1 97.56 39 ASN B C 1
ATOM 2180 O O . ASN B 1 39 ? -6.074 22.953 -14.836 1 97.56 39 ASN B O 1
ATOM 2184 N N . TRP B 1 40 ? -5.945 25.203 -14.438 1 98.44 40 TRP B N 1
ATOM 2185 C CA . TRP B 1 40 ? -5.641 25.016 -13.023 1 98.44 40 TRP B CA 1
ATOM 2186 C C . TRP B 1 40 ? -6.723 25.641 -12.148 1 98.44 40 TRP B C 1
ATOM 2188 O O . TRP B 1 40 ? -7.383 26.594 -12.555 1 98.44 40 TRP B O 1
ATOM 2198 N N . ALA B 1 41 ? -6.918 25.062 -10.969 1 98.38 41 ALA B N 1
ATOM 2199 C CA . ALA B 1 41 ? -7.828 25.578 -9.945 1 98.38 41 ALA B CA 1
ATOM 2200 C C . ALA B 1 41 ? -7.133 25.672 -8.594 1 98.38 41 ALA B C 1
ATOM 2202 O O . ALA B 1 41 ? -6.398 24.766 -8.195 1 98.38 41 ALA B O 1
ATOM 2203 N N . ARG B 1 42 ? -7.246 26.781 -7.984 1 98.38 42 ARG B N 1
ATOM 2204 C CA . ARG B 1 42 ? -6.859 26.891 -6.582 1 98.38 42 ARG B CA 1
ATOM 2205 C C . ARG B 1 42 ? -8.031 26.547 -5.664 1 98.38 42 ARG B C 1
ATOM 2207 O O . ARG B 1 42 ? -9.125 27.094 -5.824 1 98.38 42 ARG B O 1
ATOM 2214 N N . ILE B 1 43 ? -7.773 25.656 -4.727 1 98.62 43 ILE B N 1
ATOM 2215 C CA . ILE B 1 43 ? -8.891 25.219 -3.898 1 98.62 43 ILE B CA 1
ATOM 2216 C C . ILE B 1 43 ? -8.523 25.344 -2.422 1 98.62 43 ILE B C 1
ATOM 2218 O O . ILE B 1 43 ? -7.363 25.609 -2.086 1 98.62 43 ILE B O 1
ATOM 2222 N N . ARG B 1 44 ? -9.508 25.312 -1.578 1 98.56 44 ARG B N 1
ATOM 2223 C CA . ARG B 1 44 ? -9.383 25.125 -0.137 1 98.56 44 ARG B CA 1
ATOM 2224 C C . ARG B 1 44 ? -10.109 23.859 0.31 1 98.56 44 ARG B C 1
ATOM 2226 O O . ARG B 1 44 ? -11.305 23.703 0.056 1 98.56 44 ARG B O 1
ATOM 2233 N N . ALA B 1 45 ? -9.367 22.984 0.916 1 98.25 45 ALA B N 1
ATOM 2234 C CA . ALA B 1 45 ? -9.961 21.719 1.35 1 98.25 45 ALA B CA 1
ATOM 2235 C C . ALA B 1 45 ? -10.797 21.906 2.613 1 98.25 45 ALA B C 1
ATOM 2237 O O . ALA B 1 45 ? -10.359 22.562 3.562 1 98.25 45 ALA B O 1
ATOM 2238 N N . ASP B 1 46 ? -11.938 21.281 2.67 1 97 46 ASP B N 1
ATOM 2239 C CA . ASP B 1 46 ? -12.828 21.406 3.82 1 97 46 ASP B CA 1
ATOM 2240 C C . ASP B 1 46 ? -12.227 20.75 5.059 1 97 46 ASP B C 1
ATOM 2242 O O . ASP B 1 46 ? -12.422 21.219 6.18 1 97 46 ASP B O 1
ATOM 2246 N N . LYS B 1 47 ? -11.508 19.672 4.875 1 96.19 47 LYS B N 1
ATOM 2247 C CA . LYS B 1 47 ? -11.07 18.844 5.988 1 96.19 47 LYS B CA 1
ATOM 2248 C C . LYS B 1 47 ? -10.141 19.609 6.918 1 96.19 47 LYS B C 1
ATOM 2250 O O . LYS B 1 47 ? -10.102 19.359 8.125 1 96.19 47 LYS B O 1
ATOM 2255 N N . ASP B 1 48 ? -9.359 20.562 6.371 1 97.81 48 ASP B N 1
ATOM 2256 C CA . ASP B 1 48 ? -8.344 21.188 7.207 1 97.81 48 ASP B CA 1
ATOM 2257 C C . ASP B 1 48 ? -8.078 22.625 6.773 1 97.81 48 ASP B C 1
ATOM 2259 O O . ASP B 1 48 ? -7.258 23.312 7.375 1 97.81 48 ASP B O 1
ATOM 2263 N N . GLY B 1 49 ? -8.688 23.062 5.707 1 98.06 49 GLY B N 1
ATOM 2264 C CA . GLY B 1 49 ? -8.508 24.422 5.223 1 98.06 49 GLY B CA 1
ATOM 2265 C C . GLY B 1 49 ? -7.27 24.594 4.363 1 98.06 49 GLY B C 1
ATOM 2266 O O . GLY B 1 49 ? -6.934 25.703 3.959 1 98.06 49 GLY B O 1
ATOM 2267 N N . TYR B 1 50 ? -6.574 23.516 4.07 1 98.5 50 TYR B N 1
ATOM 2268 C CA . TYR B 1 50 ? -5.359 23.578 3.27 1 98.5 50 TYR B CA 1
ATOM 2269 C C . TYR B 1 50 ? -5.656 24.109 1.873 1 98.5 50 TYR B C 1
ATOM 2271 O O . TYR B 1 50 ? -6.625 23.703 1.236 1 98.5 50 TYR B O 1
ATOM 2279 N N . GLU B 1 51 ? -4.84 25.031 1.46 1 98.5 51 GLU B N 1
ATOM 2280 C CA . GLU B 1 51 ? -5.023 25.609 0.13 1 98.5 51 GLU B CA 1
ATOM 2281 C C . GLU B 1 51 ? -3.924 25.156 -0.824 1 98.5 51 GLU B C 1
ATOM 2283 O O . GLU B 1 51 ? -2.793 24.906 -0.402 1 98.5 51 GLU B O 1
ATOM 2288 N N . GLY B 1 52 ? -4.277 25.062 -2.076 1 98.56 52 GLY B N 1
ATOM 2289 C CA . GLY B 1 52 ? -3.301 24.734 -3.102 1 98.56 52 GLY B CA 1
ATOM 2290 C C . GLY B 1 52 ? -3.904 24.609 -4.488 1 98.56 52 GLY B C 1
ATOM 2291 O O . GLY B 1 52 ? -5.109 24.812 -4.664 1 98.56 52 GLY B O 1
ATOM 2292 N N . TRP B 1 53 ? -3.072 24.453 -5.434 1 98.81 53 TRP B N 1
ATOM 2293 C CA . TRP B 1 53 ? -3.463 24.375 -6.84 1 98.81 53 TRP B CA 1
ATOM 2294 C C . TRP B 1 53 ? -3.539 22.938 -7.309 1 98.81 53 TRP B C 1
ATOM 2296 O O . TRP B 1 53 ? -2.719 22.094 -6.906 1 98.81 53 TRP B O 1
ATOM 2306 N N . LEU B 1 54 ? -4.465 22.609 -8.117 1 98.75 54 LEU B N 1
ATOM 2307 C CA . LEU B 1 54 ? -4.582 21.312 -8.781 1 98.75 54 LEU B CA 1
ATOM 2308 C C . LEU B 1 54 ? -5.191 21.453 -10.172 1 98.75 54 LEU B C 1
ATOM 2310 O O . LEU B 1 54 ? -5.734 22.516 -10.5 1 98.75 54 LEU B O 1
ATOM 2314 N N . PRO B 1 55 ? -4.98 20.453 -11.055 1 98.69 55 PRO B N 1
ATOM 2315 C CA . PRO B 1 55 ? -5.652 20.531 -12.352 1 98.69 55 PRO B CA 1
ATOM 2316 C C . PRO B 1 55 ? -7.168 20.656 -12.227 1 98.69 55 PRO B C 1
ATOM 2318 O O . PRO B 1 55 ? -7.789 19.906 -11.469 1 98.69 55 PRO B O 1
ATOM 2321 N N . ALA B 1 56 ? -7.746 21.5 -12.984 1 98.06 56 ALA B N 1
ATOM 2322 C CA . ALA B 1 56 ? -9.164 21.812 -12.852 1 98.06 56 ALA B CA 1
ATOM 2323 C C . ALA B 1 56 ? -10.039 20.625 -13.211 1 98.06 56 ALA B C 1
ATOM 2325 O O . ALA B 1 56 ? -11.156 20.484 -12.719 1 98.06 56 ALA B O 1
ATOM 2326 N N . ASP B 1 57 ? -9.586 19.719 -14.023 1 97.81 57 ASP B N 1
ATOM 2327 C CA . ASP B 1 57 ? -10.398 18.625 -14.547 1 97.81 57 ASP B CA 1
ATOM 2328 C C . ASP B 1 57 ? -10.586 17.531 -13.508 1 97.81 57 ASP B C 1
ATOM 2330 O O . ASP B 1 57 ? -11.32 16.578 -13.734 1 97.81 57 ASP B O 1
ATOM 2334 N N . VAL B 1 58 ? -9.961 17.688 -12.359 1 98.12 58 VAL B N 1
ATOM 2335 C CA . VAL B 1 58 ? -10.141 16.688 -11.32 1 98.12 58 VAL B CA 1
ATOM 2336 C C . VAL B 1 58 ? -11.297 17.094 -10.406 1 98.12 58 VAL B C 1
ATOM 2338 O O . VAL B 1 58 ? -11.672 16.344 -9.5 1 98.12 58 VAL B O 1
ATOM 2341 N N . LEU B 1 59 ? -11.859 18.266 -10.578 1 97.62 59 LEU B N 1
ATOM 2342 C CA . LEU B 1 59 ? -12.992 18.75 -9.797 1 97.62 59 LEU B CA 1
ATOM 2343 C C . LEU B 1 59 ? -14.312 18.281 -10.406 1 97.62 59 LEU B C 1
ATOM 2345 O O . LEU B 1 59 ? -14.492 18.375 -11.625 1 97.62 59 LEU B O 1
ATOM 2349 N N . GLY B 1 60 ? -15.117 17.75 -9.641 1 96.19 60 GLY B N 1
ATOM 2350 C CA . GLY B 1 60 ? -16.469 17.375 -10.055 1 96.19 60 GLY B CA 1
ATOM 2351 C C . GLY B 1 60 ? -17.547 17.984 -9.172 1 96.19 60 GLY B C 1
ATOM 2352 O O . GLY B 1 60 ? -17.25 18.781 -8.281 1 96.19 60 GLY B O 1
ATOM 2353 N N . ALA B 1 61 ? -18.844 17.672 -9.492 1 93.12 61 ALA B N 1
ATOM 2354 C CA . ALA B 1 61 ? -19.969 18.156 -8.695 1 93.12 61 ALA B CA 1
ATOM 2355 C C . ALA B 1 61 ? -19.844 17.688 -7.246 1 93.12 61 ALA B C 1
ATOM 2357 O O . ALA B 1 61 ? -19.375 16.594 -6.977 1 93.12 61 ALA B O 1
ATOM 2358 N N . ASP B 1 62 ? -20.219 18.625 -6.473 1 88.81 62 ASP B N 1
ATOM 2359 C CA . ASP B 1 62 ? -20.266 18.281 -5.055 1 88.81 62 ASP B CA 1
ATOM 2360 C C . ASP B 1 62 ? -21.219 17.109 -4.812 1 88.81 62 ASP B C 1
ATOM 2362 O O . ASP B 1 62 ? -22.359 17.125 -5.258 1 88.81 62 ASP B O 1
ATOM 2366 N N . ALA B 1 63 ? -20.734 16.016 -4.418 1 85.5 63 ALA B N 1
ATOM 2367 C CA . ALA B 1 63 ? -21.531 14.859 -4.027 1 85.5 63 ALA B CA 1
ATOM 2368 C C . ALA B 1 63 ? -21.391 14.578 -2.533 1 85.5 63 ALA B C 1
ATOM 2370 O O . ALA B 1 63 ? -20.297 14.68 -1.972 1 85.5 63 ALA B O 1
ATOM 2371 N N . VAL B 1 64 ? -22.547 14.375 -1.877 1 93.25 64 VAL B N 1
ATOM 2372 C CA . VAL B 1 64 ? -22.531 14.078 -0.448 1 93.25 64 VAL B CA 1
ATOM 2373 C C . VAL B 1 64 ? -22.141 12.617 -0.226 1 93.25 64 VAL B C 1
ATOM 2375 O O . VAL B 1 64 ? -22.906 11.703 -0.549 1 93.25 64 VAL B O 1
ATOM 2378 N N . PRO B 1 65 ? -20.953 12.469 0.261 1 97.38 65 PRO B N 1
ATOM 2379 C CA . PRO B 1 65 ? -20.562 11.078 0.502 1 97.38 65 PRO B CA 1
ATOM 2380 C C . PRO B 1 65 ? -21.422 10.406 1.579 1 97.38 65 PRO B C 1
ATOM 2382 O O . PRO B 1 65 ? -21.859 11.07 2.525 1 97.38 65 PRO B O 1
ATOM 2385 N N . THR B 1 66 ? -21.672 9.086 1.425 1 98.5 66 THR B N 1
ATOM 2386 C CA . THR B 1 66 ? -22.391 8.305 2.434 1 98.5 66 THR B CA 1
ATOM 2387 C C . THR B 1 66 ? -21.406 7.441 3.225 1 98.5 66 THR B C 1
ATOM 2389 O O . THR B 1 66 ? -21.719 7.023 4.344 1 98.5 66 THR B O 1
ATOM 2392 N N . HIS B 1 67 ? -20.281 7.066 2.641 1 98.81 67 HIS B N 1
ATOM 2393 C CA . HIS B 1 67 ? -19.297 6.191 3.256 1 98.81 67 HIS B CA 1
ATOM 2394 C C . HIS B 1 67 ? -17.875 6.707 3.018 1 98.81 67 HIS B C 1
ATOM 2396 O O . HIS B 1 67 ? -17.672 7.602 2.193 1 98.81 67 HIS B O 1
ATOM 2402 N N . TRP B 1 68 ? -17.016 6.238 3.734 1 98.81 68 TRP B N 1
ATOM 2403 C CA . TRP B 1 68 ? -15.586 6.453 3.502 1 98.81 68 TRP B CA 1
ATOM 2404 C C . TRP B 1 68 ? -14.812 5.141 3.596 1 98.81 68 TRP B C 1
ATOM 2406 O O . TRP B 1 68 ? -15.289 4.176 4.191 1 98.81 68 TRP B O 1
ATOM 2416 N N . VAL B 1 69 ? -13.703 5.062 2.879 1 98.94 69 VAL B N 1
ATOM 2417 C CA . VAL B 1 69 ? -12.852 3.879 2.881 1 98.94 69 VAL B CA 1
ATOM 2418 C C . VAL B 1 69 ? -12.086 3.797 4.199 1 98.94 69 VAL B C 1
ATOM 2420 O O . VAL B 1 69 ? -11.273 4.668 4.504 1 98.94 69 VAL B O 1
ATOM 2423 N N . SER B 1 70 ? -12.266 2.689 4.93 1 98.81 70 SER B N 1
ATOM 2424 C CA . SER B 1 70 ? -11.609 2.535 6.227 1 98.81 70 SER B CA 1
ATOM 2425 C C . SER B 1 70 ? -10.57 1.417 6.188 1 98.81 70 SER B C 1
ATOM 2427 O O . SER B 1 70 ? -9.836 1.218 7.156 1 98.81 70 SER B O 1
ATOM 2429 N N . ALA B 1 71 ? -10.5 0.583 5.086 1 98.75 71 ALA B N 1
ATOM 2430 C CA . ALA B 1 71 ? -9.375 -0.306 4.836 1 98.75 71 ALA B CA 1
ATOM 2431 C C . ALA B 1 71 ? -8.133 0.483 4.414 1 98.75 71 ALA B C 1
ATOM 2433 O O . ALA B 1 71 ? -8.25 1.617 3.939 1 98.75 71 ALA B O 1
ATOM 2434 N N . PRO B 1 72 ? -6.945 -0.125 4.574 1 98.69 72 PRO B N 1
ATOM 2435 C CA . PRO B 1 72 ? -5.762 0.613 4.125 1 98.69 72 PRO B CA 1
ATOM 2436 C C . PRO B 1 72 ? -5.879 1.095 2.68 1 98.69 72 PRO B C 1
ATOM 2438 O O . PRO B 1 72 ? -5.5 2.227 2.369 1 98.69 72 PRO B O 1
ATOM 2441 N N . SER B 1 73 ? -6.32 0.245 1.843 1 98.75 73 SER B N 1
ATOM 2442 C CA . SER B 1 73 ? -6.648 0.503 0.445 1 98.75 73 SER B CA 1
ATOM 2443 C C . SER B 1 73 ? -7.641 -0.525 -0.089 1 98.75 73 SER B C 1
ATOM 2445 O O . SER B 1 73 ? -7.875 -1.556 0.545 1 98.75 73 SER B O 1
ATOM 2447 N N . THR B 1 74 ? -8.242 -0.15 -1.208 1 98.88 74 THR B N 1
ATOM 2448 C CA . THR B 1 74 ? -9.234 -1.022 -1.837 1 98.88 74 THR B CA 1
ATOM 2449 C C . THR B 1 74 ? -9.359 -0.707 -3.324 1 98.88 74 THR B C 1
ATOM 2451 O O . THR B 1 74 ? -8.594 0.092 -3.865 1 98.88 74 THR B O 1
ATOM 2454 N N . HIS B 1 75 ? -10.219 -1.465 -3.986 1 98.75 75 HIS B N 1
ATOM 2455 C CA . HIS B 1 75 ? -10.492 -1.23 -5.398 1 98.75 75 HIS B CA 1
ATOM 2456 C C . HIS B 1 75 ? -11.984 -1.029 -5.652 1 98.75 75 HIS B C 1
ATOM 2458 O O . HIS B 1 75 ? -12.812 -1.593 -4.941 1 98.75 75 HIS B O 1
ATOM 2464 N N . ALA B 1 76 ? -12.273 -0.229 -6.633 1 98.81 76 ALA B N 1
ATOM 2465 C CA . ALA B 1 76 ? -13.594 -0.232 -7.266 1 98.81 76 ALA B CA 1
ATOM 2466 C C . ALA B 1 76 ? -13.594 -1.101 -8.523 1 98.81 76 ALA B C 1
ATOM 2468 O O . ALA B 1 76 ? -12.766 -0.915 -9.414 1 98.81 76 ALA B O 1
ATOM 2469 N N . TYR B 1 77 ? -14.531 -2.02 -8.562 1 98.69 77 TYR B N 1
ATOM 2470 C CA . TYR B 1 77 ? -14.594 -2.992 -9.648 1 98.69 77 TYR B CA 1
ATOM 2471 C C . TYR B 1 77 ? -15.695 -2.639 -10.633 1 98.69 77 TYR B C 1
ATOM 2473 O O . TYR B 1 77 ? -16.656 -1.944 -10.281 1 98.69 77 TYR B O 1
ATOM 2481 N N . ALA B 1 78 ? -15.578 -3.145 -11.867 1 98.38 78 ALA B N 1
ATOM 2482 C CA . ALA B 1 78 ? -16.547 -2.881 -12.93 1 98.38 78 ALA B CA 1
ATOM 2483 C C . ALA B 1 78 ? -17.906 -3.508 -12.602 1 98.38 78 ALA B C 1
ATOM 2485 O O . ALA B 1 78 ? -18.938 -2.988 -13.008 1 98.38 78 ALA B O 1
ATOM 2486 N N . ARG B 1 79 ? -17.859 -4.648 -11.922 1 98.25 79 ARG B N 1
ATOM 2487 C CA . ARG B 1 79 ? -19.062 -5.383 -11.5 1 98.25 79 ARG B CA 1
ATOM 2488 C C . ARG B 1 79 ? -18.922 -5.852 -10.062 1 98.25 79 ARG B C 1
ATOM 2490 O O . ARG B 1 79 ? -17.844 -5.773 -9.469 1 98.25 79 ARG B O 1
ATOM 2497 N N . ALA B 1 80 ? -20.062 -6.246 -9.531 1 98.19 80 ALA B N 1
ATOM 2498 C CA . ALA B 1 80 ? -20.031 -6.852 -8.203 1 98.19 80 ALA B CA 1
ATOM 2499 C C . ALA B 1 80 ? -19.406 -8.242 -8.242 1 98.19 80 ALA B C 1
ATOM 2501 O O . ALA B 1 80 ? -20.062 -9.234 -7.918 1 98.19 80 ALA B O 1
ATOM 2502 N N . ASP B 1 81 ? -18.188 -8.305 -8.664 1 97.56 81 ASP B N 1
ATOM 2503 C CA . ASP B 1 81 ? -17.406 -9.508 -8.898 1 97.56 81 ASP B CA 1
ATOM 2504 C C . ASP B 1 81 ? -15.906 -9.219 -8.773 1 97.56 81 ASP B C 1
ATOM 2506 O O . ASP B 1 81 ? -15.359 -8.422 -9.547 1 97.56 81 ASP B O 1
ATOM 2510 N N . LEU B 1 82 ? -15.281 -9.898 -7.816 1 96.12 82 LEU B N 1
ATOM 2511 C CA . LEU B 1 82 ? -13.883 -9.602 -7.543 1 96.12 82 LEU B CA 1
ATOM 2512 C C . LEU B 1 82 ? -13 -10.008 -8.719 1 96.12 82 LEU B C 1
ATOM 2514 O O . LEU B 1 82 ? -11.82 -9.656 -8.773 1 96.12 82 LEU B O 1
ATOM 2518 N N . LYS B 1 83 ? -13.516 -10.75 -9.656 1 96.62 83 LYS B N 1
ATOM 2519 C CA . LYS B 1 83 ? -12.742 -11.148 -10.82 1 96.62 83 LYS B CA 1
ATOM 2520 C C . LYS B 1 83 ? -12.938 -10.164 -11.977 1 96.62 83 LYS B C 1
ATOM 2522 O O . LYS B 1 83 ? -12.258 -10.258 -13 1 96.62 83 LYS B O 1
ATOM 2527 N N . SER B 1 84 ? -13.922 -9.227 -11.836 1 97.06 84 SER B N 1
ATOM 2528 C CA . SER B 1 84 ? -14.086 -8.203 -12.867 1 97.06 84 SER B CA 1
ATOM 2529 C C . SER B 1 84 ? -12.961 -7.172 -12.812 1 97.06 84 SER B C 1
ATOM 2531 O O . SER B 1 84 ? -12.234 -7.094 -11.82 1 97.06 84 SER B O 1
ATOM 2533 N N . PRO B 1 85 ? -12.766 -6.43 -13.891 1 97.12 85 PRO B N 1
ATOM 2534 C CA . PRO B 1 85 ? -11.688 -5.438 -13.922 1 97.12 85 PRO B CA 1
ATOM 2535 C C . PRO B 1 85 ? -11.773 -4.43 -12.781 1 97.12 85 PRO B C 1
ATOM 2537 O O . PRO B 1 85 ? -12.867 -3.945 -12.469 1 97.12 85 PRO B O 1
ATOM 2540 N N . ASP B 1 86 ? -10.633 -4.227 -12.117 1 97.81 86 ASP B N 1
ATOM 2541 C CA . ASP B 1 86 ? -10.547 -3.105 -11.188 1 97.81 86 ASP B CA 1
ATOM 2542 C C . ASP B 1 86 ? -10.43 -1.78 -11.938 1 97.81 86 ASP B C 1
ATOM 2544 O O . ASP B 1 86 ? -9.539 -1.61 -12.773 1 97.81 86 ASP B O 1
ATOM 2548 N N . LEU B 1 87 ? -11.258 -0.837 -11.625 1 97.88 87 LEU B N 1
ATOM 2549 C CA . LEU B 1 87 ? -11.336 0.43 -12.344 1 97.88 87 LEU B CA 1
ATOM 2550 C C . LEU B 1 87 ? -10.453 1.483 -11.68 1 97.88 87 LEU B C 1
ATOM 2552 O O . LEU B 1 87 ? -9.922 2.367 -12.359 1 97.88 87 LEU B O 1
ATOM 2556 N N . MET B 1 88 ? -10.383 1.351 -10.367 1 97.19 88 MET B N 1
ATOM 2557 C CA . MET B 1 88 ? -9.688 2.391 -9.609 1 97.19 88 MET B CA 1
ATOM 2558 C C . MET B 1 88 ? -9.242 1.866 -8.25 1 97.19 88 MET B C 1
ATOM 2560 O O . MET B 1 88 ? -9.953 1.077 -7.617 1 97.19 88 MET B O 1
ATOM 2564 N N . ALA B 1 89 ? -8.023 2.303 -7.871 1 98.38 89 ALA B N 1
ATOM 2565 C CA . ALA B 1 89 ? -7.574 2.066 -6.5 1 98.38 89 ALA B CA 1
ATOM 2566 C C . ALA B 1 89 ? -7.98 3.215 -5.582 1 98.38 89 ALA B C 1
ATOM 2568 O O . ALA B 1 89 ? -7.918 4.383 -5.973 1 98.38 89 ALA B O 1
ATOM 2569 N N . LEU B 1 90 ? -8.406 2.914 -4.359 1 98.88 90 LEU B N 1
ATOM 2570 C CA . LEU B 1 90 ? -8.805 3.92 -3.379 1 98.88 90 LEU B CA 1
ATOM 2571 C C . LEU B 1 90 ? -8.023 3.748 -2.078 1 98.88 90 LEU B C 1
ATOM 2573 O O . LEU B 1 90 ? -7.844 2.625 -1.602 1 98.88 90 LEU B O 1
ATOM 2577 N N . SER B 1 91 ? -7.562 4.867 -1.543 1 98.88 91 SER B N 1
ATOM 2578 C CA . SER B 1 91 ? -6.824 4.867 -0.285 1 98.88 91 SER B CA 1
ATOM 2579 C C . SER B 1 91 ? -7.758 5.055 0.905 1 98.88 91 SER B C 1
ATOM 2581 O O . SER B 1 91 ? -8.867 5.578 0.755 1 98.88 91 SER B O 1
ATOM 2583 N N . PHE B 1 92 ? -7.254 4.613 2.088 1 98.94 92 PHE B N 1
ATOM 2584 C CA . PHE B 1 92 ? -7.859 4.965 3.365 1 98.94 92 PHE B CA 1
ATOM 2585 C C . PHE B 1 92 ? -8.242 6.441 3.395 1 98.94 92 PHE B C 1
ATOM 2587 O O . PHE B 1 92 ? -7.426 7.305 3.062 1 98.94 92 PHE B O 1
ATOM 2594 N N . GLY B 1 93 ? -9.484 6.754 3.695 1 98.75 93 GLY B N 1
ATOM 2595 C CA . GLY B 1 93 ? -9.906 8.141 3.85 1 98.75 93 GLY B CA 1
ATOM 2596 C C . GLY B 1 93 ? -10.68 8.664 2.65 1 98.75 93 GLY B C 1
ATOM 2597 O O . GLY B 1 93 ? -11.297 9.727 2.721 1 98.75 93 GLY B O 1
ATOM 2598 N N . SER B 1 94 ? -10.602 7.953 1.498 1 98.88 94 SER B N 1
ATOM 2599 C CA . SER B 1 94 ? -11.438 8.336 0.361 1 98.88 94 SER B CA 1
ATOM 2600 C C . SER B 1 94 ? -12.914 8.305 0.726 1 98.88 94 SER B C 1
ATOM 2602 O O . SER B 1 94 ? -13.336 7.516 1.579 1 98.88 94 SER B O 1
ATOM 2604 N N . ARG B 1 95 ? -13.656 9.148 0.094 1 98.69 95 ARG B N 1
ATOM 2605 C CA . ARG B 1 95 ? -15.086 9.234 0.374 1 98.69 95 ARG B CA 1
ATOM 2606 C C . ARG B 1 95 ? -15.906 8.93 -0.874 1 98.69 95 ARG B C 1
ATOM 2608 O O . ARG B 1 95 ? -15.562 9.359 -1.974 1 98.69 95 ARG B O 1
ATOM 2615 N N . VAL B 1 96 ? -16.984 8.148 -0.671 1 98.62 96 VAL B N 1
ATOM 2616 C CA . VAL B 1 96 ? -17.797 7.727 -1.798 1 98.62 96 VAL B CA 1
ATOM 2617 C C . VAL B 1 96 ? -19.281 7.77 -1.402 1 98.62 96 VAL B C 1
ATOM 2619 O O . VAL B 1 96 ? -19.609 7.734 -0.215 1 98.62 96 VAL B O 1
ATOM 2622 N N . ALA B 1 97 ? -20.109 7.93 -2.4 1 98.44 97 ALA B N 1
ATOM 2623 C CA . ALA B 1 97 ? -21.547 7.793 -2.219 1 98.44 97 ALA B CA 1
ATOM 2624 C C . ALA B 1 97 ? -22.031 6.41 -2.648 1 98.44 97 ALA B C 1
ATOM 2626 O O . ALA B 1 97 ? -21.953 6.059 -3.828 1 98.44 97 ALA B O 1
ATOM 2627 N N . VAL B 1 98 ? -22.531 5.641 -1.668 1 98.5 98 VAL B N 1
ATOM 2628 C CA . VAL B 1 98 ? -23.062 4.316 -1.95 1 98.5 98 VAL B CA 1
ATOM 2629 C C . VAL B 1 98 ? -24.547 4.426 -2.314 1 98.5 98 VAL B C 1
ATOM 2631 O O . VAL B 1 98 ? -25.328 4.996 -1.561 1 98.5 98 VAL B O 1
ATOM 2634 N N . HIS B 1 99 ? -24.922 3.828 -3.441 1 96.94 99 HIS B N 1
ATOM 2635 C CA . HIS B 1 99 ? -26.312 3.965 -3.891 1 96.94 99 HIS B CA 1
ATOM 2636 C C . HIS B 1 99 ? -27.062 2.648 -3.752 1 96.94 99 HIS B C 1
ATOM 2638 O O . HIS B 1 99 ? -28.297 2.641 -3.682 1 96.94 99 HIS B O 1
ATOM 2644 N N . ALA B 1 100 ? -26.375 1.569 -3.777 1 98 100 ALA B N 1
ATOM 2645 C CA . ALA B 1 100 ? -26.938 0.234 -3.631 1 98 100 ALA B CA 1
ATOM 2646 C C . ALA B 1 100 ? -25.875 -0.775 -3.199 1 98 100 ALA B C 1
ATOM 2648 O O . ALA B 1 100 ? -24.688 -0.465 -3.193 1 98 100 ALA B O 1
ATOM 2649 N N . VAL B 1 101 ? -26.359 -1.889 -2.719 1 97.88 101 VAL B N 1
ATOM 2650 C CA . VAL B 1 101 ? -25.453 -2.986 -2.381 1 97.88 101 VAL B CA 1
ATOM 2651 C C . VAL B 1 101 ? -25.844 -4.238 -3.156 1 97.88 101 VAL B C 1
ATOM 2653 O O . VAL B 1 101 ? -27.031 -4.59 -3.215 1 97.88 101 VAL B O 1
ATOM 2656 N N . SER B 1 102 ? -24.938 -4.793 -3.816 1 96.94 102 SER B N 1
ATOM 2657 C CA . SER B 1 102 ? -25.094 -6.07 -4.504 1 96.94 102 SER B CA 1
ATOM 2658 C C . SER B 1 102 ? -24.141 -7.117 -3.941 1 96.94 102 SER B C 1
ATOM 2660 O O . SER B 1 102 ? -22.938 -7.062 -4.191 1 96.94 102 SER B O 1
ATOM 2662 N N . GLY B 1 103 ? -24.766 -8.086 -3.162 1 95.44 103 GLY B N 1
ATOM 2663 C CA . GLY B 1 103 ? -23.891 -9.039 -2.504 1 95.44 103 GLY B CA 1
ATOM 2664 C C . GLY B 1 103 ? -22.953 -8.398 -1.489 1 95.44 103 GLY B C 1
ATOM 2665 O O . GLY B 1 103 ? -23.406 -7.711 -0.572 1 95.44 103 GLY B O 1
ATOM 2666 N N . ARG B 1 104 ? -21.719 -8.609 -1.794 1 97.44 104 ARG B N 1
ATOM 2667 C CA . ARG B 1 104 ? -20.719 -8.086 -0.866 1 97.44 104 ARG B CA 1
ATOM 2668 C C . ARG B 1 104 ? -20.078 -6.809 -1.399 1 97.44 104 ARG B C 1
ATOM 2670 O O . ARG B 1 104 ? -19.016 -6.402 -0.946 1 97.44 104 ARG B O 1
ATOM 2677 N N . PHE B 1 105 ? -20.781 -6.164 -2.344 1 98.75 105 PHE B N 1
ATOM 2678 C CA . PHE B 1 105 ? -20.188 -4.984 -2.969 1 98.75 105 PHE B CA 1
ATOM 2679 C C . PHE B 1 105 ? -21.156 -3.805 -2.9 1 98.75 105 PHE B C 1
ATOM 2681 O O . PHE B 1 105 ? -22.359 -3.959 -3.145 1 98.75 105 PHE B O 1
ATOM 2688 N N . ALA B 1 106 ? -20.578 -2.668 -2.523 1 98.88 106 ALA B N 1
ATOM 2689 C CA . ALA B 1 106 ? -21.297 -1.397 -2.576 1 98.88 106 ALA B CA 1
ATOM 2690 C C . ALA B 1 106 ? -21.188 -0.764 -3.961 1 98.88 106 ALA B C 1
ATOM 2692 O O . ALA B 1 106 ? -20.094 -0.652 -4.516 1 98.88 106 ALA B O 1
ATOM 2693 N N . GLU B 1 107 ? -22.281 -0.357 -4.496 1 98.69 107 GLU B N 1
ATOM 2694 C CA . GLU B 1 107 ? -22.312 0.315 -5.793 1 98.69 107 GLU B CA 1
ATOM 2695 C C . GLU B 1 107 ? -22.109 1.819 -5.637 1 98.69 107 GLU B C 1
ATOM 2697 O O . GLU B 1 107 ? -22.812 2.469 -4.863 1 98.69 107 GLU B O 1
ATOM 2702 N N . THR B 1 108 ? -21.141 2.365 -6.316 1 98.31 108 THR B N 1
ATOM 2703 C CA . THR B 1 108 ? -20.828 3.791 -6.305 1 98.31 108 THR B CA 1
ATOM 2704 C C . THR B 1 108 ? -20.594 4.305 -7.723 1 98.31 108 THR B C 1
ATOM 2706 O O . THR B 1 108 ? -20.625 3.531 -8.68 1 98.31 108 THR B O 1
ATOM 2709 N N . ALA B 1 109 ? -20.391 5.621 -7.879 1 97.06 109 ALA B N 1
ATOM 2710 C CA . ALA B 1 109 ? -20.078 6.219 -9.172 1 97.06 109 ALA B CA 1
ATOM 2711 C C . ALA B 1 109 ? -18.719 5.734 -9.688 1 97.06 109 ALA B C 1
ATOM 2713 O O . ALA B 1 109 ? -18.484 5.715 -10.898 1 97.06 109 ALA B O 1
ATOM 2714 N N . GLN B 1 110 ? -17.875 5.293 -8.766 1 97.69 110 GLN B N 1
ATOM 2715 C CA . GLN B 1 110 ? -16.531 4.844 -9.125 1 97.69 110 GLN B CA 1
ATOM 2716 C C . GLN B 1 110 ? -16.531 3.367 -9.5 1 97.69 110 GLN B C 1
ATOM 2718 O O . GLN B 1 110 ? -15.555 2.873 -10.078 1 97.69 110 GLN B O 1
ATOM 2723 N N . GLY B 1 111 ? -17.531 2.639 -9.211 1 98.5 111 GLY B N 1
ATOM 2724 C CA . GLY B 1 111 ? -17.625 1.201 -9.398 1 98.5 111 GLY B CA 1
ATOM 2725 C C . GLY B 1 111 ? -18.125 0.469 -8.172 1 98.5 111 GLY B C 1
ATOM 2726 O O . GLY B 1 111 ? -18.828 1.051 -7.336 1 98.5 111 GLY B O 1
ATOM 2727 N N . HIS B 1 112 ? -17.891 -0.816 -8.156 1 98.88 112 HIS B N 1
ATOM 2728 C CA . HIS B 1 112 ? -18.312 -1.677 -7.055 1 98.88 112 HIS B CA 1
ATOM 2729 C C . HIS B 1 112 ? -17.172 -1.896 -6.055 1 98.88 112 HIS B C 1
ATOM 2731 O O . HIS B 1 112 ? -16.125 -2.428 -6.414 1 98.88 112 HIS B O 1
ATOM 2737 N N . ILE B 1 113 ? -17.406 -1.51 -4.781 1 98.94 113 ILE B N 1
ATOM 2738 C CA . ILE B 1 113 ? -16.375 -1.558 -3.748 1 98.94 113 ILE B CA 1
ATOM 2739 C C . ILE B 1 113 ? -16.766 -2.586 -2.688 1 98.94 113 ILE B C 1
ATOM 2741 O O . ILE B 1 113 ? -17.906 -2.629 -2.24 1 98.94 113 ILE B O 1
ATOM 2745 N N . PRO B 1 114 ? -15.836 -3.475 -2.256 1 98.94 114 PRO B N 1
ATOM 2746 C CA . PRO B 1 114 ? -16.188 -4.387 -1.163 1 98.94 114 PRO B CA 1
ATOM 2747 C C . PRO B 1 114 ? -16.797 -3.666 0.036 1 98.94 114 PRO B C 1
ATOM 2749 O O . PRO B 1 114 ? -16.188 -2.732 0.574 1 98.94 114 PRO B O 1
ATOM 2752 N N . VAL B 1 115 ? -17.922 -4.129 0.513 1 98.75 115 VAL B N 1
ATOM 2753 C CA . VAL B 1 115 ? -18.672 -3.428 1.554 1 98.75 115 VAL B CA 1
ATOM 2754 C C . VAL B 1 115 ? -17.844 -3.385 2.838 1 98.75 115 VAL B C 1
ATOM 2756 O O . VAL B 1 115 ? -17.922 -2.416 3.6 1 98.75 115 VAL B O 1
ATOM 2759 N N . GLN B 1 116 ? -17.047 -4.391 3.125 1 98.5 116 GLN B N 1
ATOM 2760 C CA . GLN B 1 116 ? -16.297 -4.496 4.379 1 98.5 116 GLN B CA 1
ATOM 2761 C C . GLN B 1 116 ? -15.188 -3.455 4.449 1 98.5 116 GLN B C 1
ATOM 2763 O O . GLN B 1 116 ? -14.602 -3.24 5.508 1 98.5 116 GLN B O 1
ATOM 2768 N N . HIS B 1 117 ? -14.875 -2.834 3.348 1 98.88 117 HIS B N 1
ATOM 2769 C CA . HIS B 1 117 ? -13.812 -1.831 3.326 1 98.88 117 HIS B CA 1
ATOM 2770 C C . HIS B 1 117 ? -14.375 -0.432 3.557 1 98.88 117 HIS B C 1
ATOM 2772 O O . HIS B 1 117 ? -13.625 0.542 3.611 1 98.88 117 HIS B O 1
ATOM 2778 N N . LEU B 1 118 ? -15.656 -0.31 3.686 1 98.81 118 LEU B N 1
ATOM 2779 C CA . LEU B 1 118 ? -16.328 0.98 3.805 1 98.81 118 LEU B CA 1
ATOM 2780 C C . LEU B 1 118 ? -16.922 1.151 5.195 1 98.81 118 LEU B C 1
ATOM 2782 O O . LEU B 1 118 ? -17.391 0.18 5.797 1 98.81 118 LEU B O 1
ATOM 2786 N N . THR B 1 119 ? -16.891 2.33 5.656 1 98.75 119 THR B N 1
ATOM 2787 C CA . THR B 1 119 ? -17.531 2.746 6.898 1 98.75 119 THR B CA 1
ATOM 2788 C C . THR B 1 119 ? -18.5 3.891 6.645 1 98.75 119 THR B C 1
ATOM 2790 O O . THR B 1 119 ? -18.188 4.828 5.906 1 98.75 119 THR B O 1
ATOM 2793 N N . PRO B 1 120 ? -19.719 3.811 7.168 1 98.38 120 PRO B N 1
ATOM 2794 C CA . PRO B 1 120 ? -20.641 4.93 6.996 1 98.38 120 PRO B CA 1
ATOM 2795 C C . PRO B 1 120 ? -20.078 6.25 7.516 1 98.38 120 PRO B C 1
ATOM 2797 O O . PRO B 1 120 ? -19.391 6.273 8.539 1 98.38 120 PRO B O 1
ATOM 2800 N N . MET B 1 121 ? -20.516 7.27 6.766 1 96.88 121 MET B N 1
ATOM 2801 C CA . MET B 1 121 ? -20.125 8.594 7.246 1 96.88 121 MET B CA 1
ATOM 2802 C C . MET B 1 121 ? -20.625 8.828 8.664 1 96.88 121 MET B C 1
ATOM 2804 O O . MET B 1 121 ? -21.719 8.398 9.023 1 96.88 121 MET B O 1
ATOM 2808 N N . GLY B 1 122 ? -19.953 9.445 9.547 1 93.31 122 GLY B N 1
ATOM 2809 C CA . GLY B 1 122 ? -20.344 9.703 10.922 1 93.31 122 GLY B CA 1
ATOM 2810 C C . GLY B 1 122 ? -19.797 8.688 11.906 1 93.31 122 GLY B C 1
ATOM 2811 O O . GLY B 1 122 ? -19.703 8.961 13.109 1 93.31 122 GLY B O 1
ATOM 2812 N N . GLN B 1 123 ? -19.562 7.449 11.383 1 96.75 123 GLN B N 1
ATOM 2813 C CA . GLN B 1 123 ? -18.906 6.469 12.242 1 96.75 123 GLN B CA 1
ATOM 2814 C C . GLN B 1 123 ? -17.391 6.703 12.289 1 96.75 123 GLN B C 1
ATOM 2816 O O . GLN B 1 123 ? -16.766 6.914 11.25 1 96.75 123 GLN B O 1
ATOM 2821 N N . ARG B 1 124 ? -16.875 6.617 13.523 1 95.25 124 ARG B N 1
ATOM 2822 C CA . ARG B 1 124 ? -15.469 6.918 13.758 1 95.25 124 ARG B CA 1
ATOM 2823 C C . ARG B 1 124 ? -14.727 5.699 14.297 1 95.25 124 ARG B C 1
ATOM 2825 O O . ARG B 1 124 ? -15.344 4.801 14.875 1 95.25 124 ARG B O 1
ATOM 2832 N N . LEU B 1 125 ? -13.523 5.711 13.938 1 96.88 125 LEU B N 1
ATOM 2833 C CA . LEU B 1 125 ? -12.648 4.773 14.633 1 96.88 125 LEU B CA 1
ATOM 2834 C C . LEU B 1 125 ? -12.211 5.332 15.984 1 96.88 125 LEU B C 1
ATOM 2836 O O . LEU B 1 125 ? -12.5 6.488 16.297 1 96.88 125 LEU B O 1
ATOM 2840 N N . THR B 1 126 ? -11.562 4.465 16.828 1 95.5 126 THR B N 1
ATOM 2841 C CA . THR B 1 126 ? -11.438 4.93 18.219 1 95.5 126 THR B CA 1
ATOM 2842 C C . THR B 1 126 ? -9.977 4.949 18.641 1 95.5 126 THR B C 1
ATOM 2844 O O . THR B 1 126 ? -9.648 5.434 19.734 1 95.5 126 THR B O 1
ATOM 2847 N N . ASP B 1 127 ? -9.086 4.395 17.875 1 97.5 127 ASP B N 1
ATOM 2848 C CA . ASP B 1 127 ? -7.68 4.305 18.25 1 97.5 127 ASP B CA 1
ATOM 2849 C C . ASP B 1 127 ? -6.781 4.828 17.125 1 97.5 127 ASP B C 1
ATOM 2851 O O . ASP B 1 127 ? -6.473 4.102 16.188 1 97.5 127 ASP B O 1
ATOM 2855 N N . PRO B 1 128 ? -6.281 6.074 17.281 1 98.25 128 PRO B N 1
ATOM 2856 C CA . PRO B 1 128 ? -5.445 6.656 16.219 1 98.25 128 PRO B CA 1
ATOM 2857 C C . PRO B 1 128 ? -4.191 5.836 15.945 1 98.25 128 PRO B C 1
ATOM 2859 O O . PRO B 1 128 ? -3.707 5.805 14.812 1 98.25 128 PRO B O 1
ATOM 2862 N N . VAL B 1 129 ? -3.637 5.211 16.953 1 98.69 129 VAL B N 1
ATOM 2863 C CA . VAL B 1 129 ? -2.43 4.418 16.766 1 98.69 129 VAL B CA 1
ATOM 2864 C C . VAL B 1 129 ? -2.746 3.197 15.898 1 98.69 129 VAL B C 1
ATOM 2866 O O . VAL B 1 129 ? -1.99 2.865 14.984 1 98.69 129 VAL B O 1
ATOM 2869 N N . ALA B 1 130 ? -3.865 2.553 16.188 1 98.44 130 ALA B N 1
ATOM 2870 C CA . ALA B 1 130 ? -4.289 1.426 15.359 1 98.44 130 ALA B CA 1
ATOM 2871 C C . ALA B 1 130 ? -4.508 1.86 13.906 1 98.44 130 ALA B C 1
ATOM 2873 O O . ALA B 1 130 ? -4.191 1.116 12.977 1 98.44 130 ALA B O 1
ATOM 2874 N N . VAL B 1 131 ? -5.059 3.078 13.727 1 98.69 131 VAL B N 1
ATOM 2875 C CA . VAL B 1 131 ? -5.242 3.609 12.383 1 98.69 131 VAL B CA 1
ATOM 2876 C C . VAL B 1 131 ? -3.885 3.816 11.719 1 98.69 131 VAL B C 1
ATOM 2878 O O . VAL B 1 131 ? -3.678 3.41 10.57 1 98.69 131 VAL B O 1
ATOM 2881 N N . ALA B 1 132 ? -2.971 4.434 12.406 1 98.88 132 ALA B N 1
ATOM 2882 C CA . ALA B 1 132 ? -1.643 4.684 11.852 1 98.88 132 ALA B CA 1
ATOM 2883 C C . ALA B 1 132 ? -0.952 3.373 11.484 1 98.88 132 ALA B C 1
ATOM 2885 O O . ALA B 1 132 ? -0.191 3.318 10.508 1 98.88 132 ALA B O 1
ATOM 2886 N N . GLU B 1 133 ? -1.213 2.316 12.211 1 98.69 133 GLU B N 1
ATOM 2887 C CA . GLU B 1 133 ? -0.62 1.006 11.953 1 98.69 133 GLU B CA 1
ATOM 2888 C C . GLU B 1 133 ? -1.06 0.453 10.602 1 98.69 133 GLU B C 1
ATOM 2890 O O . GLU B 1 133 ? -0.347 -0.346 9.992 1 98.69 133 GLU B O 1
ATOM 2895 N N . LEU B 1 134 ? -2.203 0.891 10.156 1 98.56 134 LEU B N 1
ATOM 2896 C CA . LEU B 1 134 ? -2.678 0.458 8.844 1 98.56 134 LEU B CA 1
ATOM 2897 C C . LEU B 1 134 ? -1.729 0.918 7.742 1 98.56 134 LEU B C 1
ATOM 2899 O O . LEU B 1 134 ? -1.763 0.392 6.629 1 98.56 134 LEU B O 1
ATOM 2903 N N . PHE B 1 135 ? -0.861 1.878 8.016 1 98.88 135 PHE B N 1
ATOM 2904 C CA . PHE B 1 135 ? 0.012 2.484 7.023 1 98.88 135 PHE B CA 1
ATOM 2905 C C . PHE B 1 135 ? 1.43 1.938 7.141 1 98.88 135 PHE B C 1
ATOM 2907 O O . PHE B 1 135 ? 2.336 2.391 6.438 1 98.88 135 PHE B O 1
ATOM 2914 N N . LEU B 1 136 ? 1.666 0.95 8.008 1 98.69 136 LEU B N 1
ATOM 2915 C CA . LEU B 1 136 ? 3.006 0.387 8.133 1 98.69 136 LEU B CA 1
ATOM 2916 C C . LEU B 1 136 ? 3.543 -0.051 6.777 1 98.69 136 LEU B C 1
ATOM 2918 O O . LEU B 1 136 ? 2.824 -0.67 5.992 1 98.69 136 LEU B O 1
ATOM 2922 N N . GLY B 1 137 ? 4.777 0.387 6.496 1 98.44 137 GLY B N 1
ATOM 2923 C CA . GLY B 1 137 ? 5.426 0.01 5.254 1 98.44 137 GLY B CA 1
ATOM 2924 C C . GLY B 1 137 ? 5.105 0.947 4.105 1 98.44 137 GLY B C 1
ATOM 2925 O O . GLY B 1 137 ? 5.711 0.854 3.033 1 98.44 137 GLY B O 1
ATOM 2926 N N . THR B 1 138 ? 4.098 1.814 4.273 1 98.88 138 THR B N 1
ATOM 2927 C CA . THR B 1 138 ? 3.826 2.828 3.26 1 98.88 138 THR B CA 1
ATOM 2928 C C . THR B 1 138 ? 5.047 3.719 3.043 1 98.88 138 THR B C 1
ATOM 2930 O O . THR B 1 138 ? 5.66 4.184 4.004 1 98.88 138 THR B O 1
ATOM 2933 N N . PRO B 1 139 ? 5.441 3.895 1.759 1 98.88 139 PRO B N 1
ATOM 2934 C CA . PRO B 1 139 ? 6.637 4.711 1.53 1 98.88 139 PRO B CA 1
ATOM 2935 C C . PRO B 1 139 ? 6.434 6.176 1.912 1 98.88 139 PRO B C 1
ATOM 2937 O O . PRO B 1 139 ? 5.344 6.723 1.716 1 98.88 139 PRO B O 1
ATOM 2940 N N . TYR B 1 140 ? 7.516 6.738 2.488 1 98.88 140 TYR B N 1
ATOM 2941 C CA . TYR B 1 140 ? 7.488 8.172 2.775 1 98.88 140 TYR B CA 1
ATOM 2942 C C . TYR B 1 140 ? 7.324 8.977 1.495 1 98.88 140 TYR B C 1
ATOM 2944 O O . TYR B 1 140 ? 7.973 8.695 0.485 1 98.88 140 TYR B O 1
ATOM 2952 N N . LEU B 1 141 ? 6.484 9.961 1.493 1 98.88 141 LEU B N 1
ATOM 2953 C CA . LEU B 1 141 ? 6.301 10.922 0.411 1 98.88 141 LEU B CA 1
ATOM 2954 C C . LEU B 1 141 ? 6.02 12.312 0.963 1 98.88 141 LEU B C 1
ATOM 2956 O O . LEU B 1 141 ? 5 12.531 1.617 1 98.88 141 LEU B O 1
ATOM 2960 N N . TRP B 1 142 ? 6.918 13.266 0.696 1 98.62 142 TRP B N 1
ATOM 2961 C CA . TRP B 1 142 ? 6.727 14.641 1.138 1 98.62 142 TRP B CA 1
ATOM 2962 C C . TRP B 1 142 ? 5.391 15.188 0.652 1 98.62 142 TRP B C 1
ATOM 2964 O O . TRP B 1 142 ? 5.117 15.203 -0.551 1 98.62 142 TRP B O 1
ATOM 2974 N N . GLY B 1 143 ? 4.52 15.516 1.539 1 98.62 143 GLY B N 1
ATOM 2975 C CA . GLY B 1 143 ? 3.217 16.062 1.204 1 98.62 143 GLY B CA 1
ATOM 2976 C C . GLY B 1 143 ? 2.18 15.008 0.884 1 98.62 143 GLY B C 1
ATOM 2977 O O . GLY B 1 143 ? 1.068 15.328 0.459 1 98.62 143 GLY B O 1
ATOM 2978 N N . GLY B 1 144 ? 2.506 13.727 1.093 1 98.75 144 GLY B N 1
ATOM 2979 C CA . GLY B 1 144 ? 1.596 12.648 0.748 1 98.75 144 GLY B CA 1
ATOM 2980 C C . GLY B 1 144 ? 0.501 12.438 1.777 1 98.75 144 GLY B C 1
ATOM 2981 O O . GLY B 1 144 ? 0.707 12.68 2.969 1 98.75 144 GLY B O 1
ATOM 2982 N N . ASP B 1 145 ? -0.675 11.867 1.317 1 98.75 145 ASP B N 1
ATOM 2983 C CA . ASP B 1 145 ? -1.819 11.688 2.205 1 98.75 145 ASP B CA 1
ATOM 2984 C C . ASP B 1 145 ? -2.469 10.32 1.985 1 98.75 145 ASP B C 1
ATOM 2986 O O . ASP B 1 145 ? -3.568 10.062 2.48 1 98.75 145 ASP B O 1
ATOM 2990 N N . SER B 1 146 ? -1.785 9.43 1.288 1 98.81 146 SER B N 1
ATOM 2991 C CA . SER B 1 146 ? -2.463 8.195 0.903 1 98.81 146 SER B CA 1
ATOM 2992 C C . SER B 1 146 ? -1.642 6.973 1.291 1 98.81 146 SER B C 1
ATOM 2994 O O . SER B 1 146 ? -0.498 7.098 1.731 1 98.81 146 SER B O 1
ATOM 2996 N N . ARG B 1 147 ? -2.271 5.797 1.122 1 98.75 147 ARG B N 1
ATOM 2997 C CA . ARG B 1 147 ? -1.614 4.52 1.37 1 98.75 147 ARG B CA 1
ATOM 2998 C C . ARG B 1 147 ? -0.487 4.281 0.371 1 98.75 147 ARG B C 1
ATOM 3000 O O . ARG B 1 147 ? 0.326 3.371 0.55 1 98.75 147 ARG B O 1
ATOM 3007 N N . TRP B 1 148 ? -0.35 5.117 -0.688 1 97.94 148 TRP B N 1
ATOM 3008 C CA . TRP B 1 148 ? 0.683 4.941 -1.702 1 97.94 148 TRP B CA 1
ATOM 3009 C C . TRP B 1 148 ? 1.871 5.859 -1.438 1 97.94 148 TRP B C 1
ATOM 3011 O O . TRP B 1 148 ? 2.869 5.816 -2.162 1 97.94 148 TRP B O 1
ATOM 3021 N N . GLY B 1 149 ? 1.811 6.641 -0.478 1 98.75 149 GLY B N 1
ATOM 3022 C CA . GLY B 1 149 ? 2.803 7.59 0.002 1 98.75 149 GLY B CA 1
ATOM 3023 C C . GLY B 1 149 ? 2.252 8.562 1.026 1 98.75 149 GLY B C 1
ATOM 3024 O O . GLY B 1 149 ? 1.172 9.125 0.836 1 98.75 149 GLY B O 1
ATOM 3025 N N . ILE B 1 150 ? 2.979 8.719 2.09 1 98.94 150 ILE B N 1
ATOM 3026 C CA . ILE B 1 150 ? 2.471 9.57 3.16 1 98.94 150 ILE B CA 1
ATOM 3027 C C . ILE B 1 150 ? 3.641 10.18 3.936 1 98.94 150 ILE B C 1
ATOM 3029 O O . ILE B 1 150 ? 4.703 9.562 4.051 1 98.94 150 ILE B O 1
ATOM 3033 N N . ASP B 1 151 ? 3.516 11.383 4.445 1 98.88 151 ASP B N 1
ATOM 3034 C CA . ASP B 1 151 ? 4.562 11.953 5.289 1 98.88 151 ASP B CA 1
ATOM 3035 C C . ASP B 1 151 ? 4.129 11.992 6.75 1 98.88 151 ASP B C 1
ATOM 3037 O O . ASP B 1 151 ? 3.107 11.406 7.117 1 98.88 151 ASP B O 1
ATOM 3041 N N . CYS B 1 152 ? 4.918 12.555 7.625 1 98.88 152 CYS B N 1
ATOM 3042 C CA . CYS B 1 152 ? 4.719 12.453 9.07 1 98.88 152 CYS B CA 1
ATOM 3043 C C . CYS B 1 152 ? 3.396 13.086 9.484 1 98.88 152 CYS B C 1
ATOM 3045 O O . CYS B 1 152 ? 2.604 12.469 10.195 1 98.88 152 CYS B O 1
ATOM 3047 N N . SER B 1 153 ? 3.129 14.336 9.023 1 98.94 153 SER B N 1
ATOM 3048 C CA . SER B 1 153 ? 1.908 15.023 9.43 1 98.94 153 SER B CA 1
ATOM 3049 C C . SER B 1 153 ? 0.687 14.445 8.719 1 98.94 153 SER B C 1
ATOM 3051 O O . SER B 1 153 ? -0.414 14.445 9.281 1 98.94 153 SER B O 1
ATOM 3053 N N . GLY B 1 154 ? 0.854 13.945 7.469 1 98.94 154 GLY B N 1
ATOM 3054 C CA . GLY B 1 154 ? -0.235 13.242 6.809 1 98.94 154 GLY B CA 1
ATOM 3055 C C . GLY B 1 154 ? -0.691 12.008 7.559 1 98.94 154 GLY B C 1
ATOM 3056 O O . GLY B 1 154 ? -1.89 11.734 7.645 1 98.94 154 GLY B O 1
ATOM 3057 N N . LEU B 1 155 ? 0.249 11.25 8.07 1 98.94 155 LEU B N 1
ATOM 3058 C CA . LEU B 1 155 ? -0.077 10.062 8.844 1 98.94 155 LEU B CA 1
ATOM 3059 C C . LEU B 1 155 ? -0.882 10.43 10.086 1 98.94 155 LEU B C 1
ATOM 3061 O O . LEU B 1 155 ? -1.911 9.812 10.375 1 98.94 155 LEU B O 1
ATOM 3065 N N . VAL B 1 156 ? -0.449 11.422 10.805 1 98.88 156 VAL B N 1
ATOM 3066 C CA . VAL B 1 156 ? -1.127 11.875 12.016 1 98.88 156 VAL B CA 1
ATOM 3067 C C . VAL B 1 156 ? -2.523 12.375 11.664 1 98.88 156 VAL B C 1
ATOM 3069 O O . VAL B 1 156 ? -3.496 12.062 12.352 1 98.88 156 VAL B O 1
ATOM 3072 N N . GLN B 1 157 ? -2.635 13.156 10.609 1 98.88 157 GLN B N 1
ATOM 3073 C CA . GLN B 1 157 ? -3.936 13.688 10.219 1 98.88 157 GLN B CA 1
ATOM 3074 C C . GLN B 1 157 ? -4.902 12.57 9.859 1 98.88 157 GLN B C 1
ATOM 3076 O O . GLN B 1 157 ? -6.059 12.578 10.289 1 98.88 157 GLN B O 1
ATOM 3081 N N . ALA B 1 158 ? -4.434 11.586 9.039 1 98.81 158 ALA B N 1
ATOM 3082 C CA . ALA B 1 158 ? -5.293 10.461 8.688 1 98.81 158 ALA B CA 1
ATOM 3083 C C . ALA B 1 158 ? -5.816 9.758 9.938 1 98.81 158 ALA B C 1
ATOM 3085 O O . ALA B 1 158 ? -7.004 9.438 10.023 1 98.81 158 ALA B O 1
ATOM 3086 N N . ALA B 1 159 ? -4.949 9.539 10.867 1 98.69 159 ALA B N 1
ATOM 3087 C CA . ALA B 1 159 ? -5.285 8.828 12.094 1 98.69 159 ALA B CA 1
ATOM 3088 C C . ALA B 1 159 ? -6.309 9.602 12.914 1 98.69 159 ALA B C 1
ATOM 3090 O O . ALA B 1 159 ? -7.324 9.047 13.336 1 98.69 159 ALA B O 1
ATOM 3091 N N . LEU B 1 160 ? -6.066 10.867 13.109 1 98.38 160 LEU B N 1
ATOM 3092 C CA . LEU B 1 160 ? -6.914 11.672 13.977 1 98.38 160 LEU B CA 1
ATOM 3093 C C . LEU B 1 160 ? -8.266 11.945 13.32 1 98.38 160 LEU B C 1
ATOM 3095 O O . LEU B 1 160 ? -9.305 11.852 13.969 1 98.38 160 LEU B O 1
ATOM 3099 N N . LEU B 1 161 ? -8.281 12.266 12.016 1 97.81 161 LEU B N 1
ATOM 3100 C CA . LEU B 1 161 ? -9.539 12.5 11.32 1 97.81 161 LEU B CA 1
ATOM 3101 C C . LEU B 1 161 ? -10.43 11.266 11.375 1 97.81 161 LEU B C 1
ATOM 3103 O O . LEU B 1 161 ? -11.641 11.375 11.594 1 97.81 161 LEU B O 1
ATOM 3107 N N . ALA B 1 162 ? -9.844 10.109 11.211 1 98 162 ALA B N 1
ATOM 3108 C CA . ALA B 1 162 ? -10.609 8.867 11.242 1 98 162 ALA B CA 1
ATOM 3109 C C . ALA B 1 162 ? -11.258 8.648 12.602 1 98 162 ALA B C 1
ATOM 3111 O O . ALA B 1 162 ? -12.258 7.941 12.719 1 98 162 ALA B O 1
ATOM 3112 N N . CYS B 1 163 ? -10.688 9.273 13.586 1 97.25 163 CYS B N 1
ATOM 3113 C CA . CYS B 1 163 ? -11.188 9.117 14.945 1 97.25 163 CYS B CA 1
ATOM 3114 C C . CYS B 1 163 ? -12.031 10.32 15.359 1 97.25 163 CYS B C 1
ATOM 3116 O O . CYS B 1 163 ? -12.367 10.477 16.531 1 97.25 163 CYS B O 1
ATOM 3118 N N . GLY B 1 164 ? -12.289 11.203 14.445 1 94.94 164 GLY B N 1
ATOM 3119 C CA . GLY B 1 164 ? -13.219 12.297 14.672 1 94.94 164 GLY B CA 1
ATOM 3120 C C . GLY B 1 164 ? -12.562 13.523 15.273 1 94.94 164 GLY B C 1
ATOM 3121 O O . GLY B 1 164 ? -13.242 14.383 15.844 1 94.94 164 GLY B O 1
ATOM 3122 N N . HIS B 1 165 ? -11.297 13.602 15.195 1 95.81 165 HIS B N 1
ATOM 3123 C CA . HIS B 1 165 ? -10.562 14.742 15.734 1 95.81 165 HIS B CA 1
ATOM 3124 C C . HIS B 1 165 ? -10.031 15.633 14.609 1 95.81 165 HIS B C 1
ATOM 3126 O O . HIS B 1 165 ? -9.289 15.164 13.75 1 95.81 165 HIS B O 1
ATOM 3132 N N . PRO B 1 166 ? -10.391 16.906 14.656 1 96.19 166 PRO B N 1
ATOM 3133 C CA . PRO B 1 166 ? -9.812 17.797 13.648 1 96.19 166 PRO B CA 1
ATOM 3134 C C . PRO B 1 166 ? -8.281 17.859 13.719 1 96.19 166 PRO B C 1
ATOM 3136 O O . PRO B 1 166 ? -7.707 17.766 14.805 1 96.19 166 PRO B O 1
ATOM 3139 N N . CYS B 1 167 ? -7.688 18.031 12.609 1 98.19 167 CYS B N 1
ATOM 3140 C CA . CYS B 1 167 ? -6.23 18 12.555 1 98.19 167 CYS B CA 1
ATOM 3141 C C . CYS B 1 167 ? -5.723 18.75 11.32 1 98.19 167 CYS B C 1
ATOM 3143 O O . CYS B 1 167 ? -6.098 18.406 10.195 1 98.19 167 CYS B O 1
ATOM 3145 N N . PRO B 1 168 ? -4.797 19.703 11.5 1 98.62 168 PRO B N 1
ATOM 3146 C CA . PRO B 1 168 ? -4.168 20.375 10.359 1 98.62 168 PRO B CA 1
ATOM 3147 C C . PRO B 1 168 ? -3.309 19.422 9.523 1 98.62 168 PRO B C 1
ATOM 3149 O O . PRO B 1 168 ? -2.965 18.328 9.977 1 98.62 168 PRO B O 1
ATOM 3152 N N . GLY B 1 169 ? -2.955 19.891 8.305 1 98.62 169 GLY B N 1
ATOM 3153 C CA . GLY B 1 169 ? -2.258 19.031 7.359 1 98.62 169 GLY B CA 1
ATOM 3154 C C . GLY B 1 169 ? -0.755 19.016 7.562 1 98.62 169 GLY B C 1
ATOM 3155 O O . GLY B 1 169 ? -0.074 18.078 7.133 1 98.62 169 GLY B O 1
ATOM 3156 N N . ASP B 1 170 ? -0.219 20.078 8.219 1 98.69 170 ASP B N 1
ATOM 3157 C CA . ASP B 1 170 ? 1.227 20.188 8.391 1 98.69 170 ASP B CA 1
ATOM 3158 C C . ASP B 1 170 ? 1.617 20.094 9.859 1 98.69 170 ASP B C 1
ATOM 3160 O O . ASP B 1 170 ? 0.826 20.438 10.742 1 98.69 170 ASP B O 1
ATOM 3164 N N . SER B 1 171 ? 2.877 19.703 10.102 1 98.62 171 SER B N 1
ATOM 3165 C CA . SER B 1 171 ? 3.316 19.453 11.477 1 98.62 171 SER B CA 1
ATOM 3166 C C . SER B 1 171 ? 3.379 20.75 12.273 1 98.62 171 SER B C 1
ATOM 3168 O O . SER B 1 171 ? 3.15 20.75 13.484 1 98.62 171 SER B O 1
ATOM 3170 N N . GLY B 1 172 ? 3.723 21.891 11.609 1 98.44 172 GLY B N 1
ATOM 3171 C CA . GLY B 1 172 ? 3.744 23.156 12.312 1 98.44 172 GLY B CA 1
ATOM 3172 C C . GLY B 1 172 ? 2.418 23.5 12.969 1 98.44 172 GLY B C 1
ATOM 3173 O O . GLY B 1 172 ? 2.33 23.578 14.195 1 98.44 172 GLY B O 1
ATOM 3174 N N . PRO B 1 173 ? 1.401 23.703 12.141 1 98.5 173 PRO B N 1
ATOM 3175 C CA . PRO B 1 173 ? 0.07 23.953 12.695 1 98.5 173 PRO B CA 1
ATOM 3176 C C . PRO B 1 173 ? -0.398 22.859 13.648 1 98.5 173 PRO B C 1
ATOM 3178 O O . PRO B 1 173 ? -1.079 23.141 14.633 1 98.5 173 PRO B O 1
ATOM 3181 N N . GLN B 1 174 ? -0.076 21.594 13.406 1 98.69 174 GLN B N 1
ATOM 3182 C CA . GLN B 1 174 ? -0.438 20.5 14.312 1 98.69 174 GLN B CA 1
ATOM 3183 C C . GLN B 1 174 ? 0.162 20.719 15.695 1 98.69 174 GLN B C 1
ATOM 3185 O O . GLN B 1 174 ? -0.517 20.531 16.703 1 98.69 174 GLN B O 1
ATOM 3190 N N . SER B 1 175 ? 1.417 21.125 15.734 1 98.5 175 SER B N 1
ATOM 3191 C CA . SER B 1 175 ? 2.127 21.297 17 1 98.5 175 SER B CA 1
ATOM 3192 C C . SER B 1 175 ? 1.52 22.438 17.828 1 98.5 175 SER B C 1
ATOM 3194 O O . SER B 1 175 ? 1.767 22.531 19.031 1 98.5 175 SER B O 1
ATOM 3196 N N . ARG B 1 176 ? 0.679 23.234 17.172 1 97.75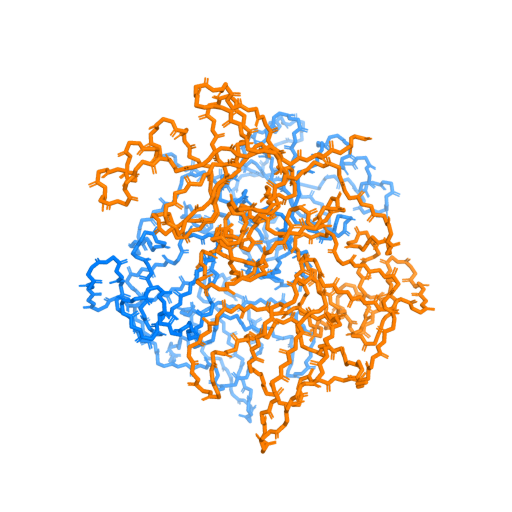 176 ARG B N 1
ATOM 3197 C CA . ARG B 1 176 ? 0.094 24.375 17.859 1 97.75 176 ARG B CA 1
ATOM 3198 C C . ARG B 1 176 ? -1.364 24.109 18.219 1 97.75 176 ARG B C 1
ATOM 3200 O O . ARG B 1 176 ? -1.889 24.688 19.172 1 97.75 176 ARG B O 1
ATOM 3207 N N . ALA B 1 177 ? -1.975 23.203 17.531 1 96.75 177 ALA B N 1
ATOM 3208 C CA . ALA B 1 177 ? -3.434 23.234 17.594 1 96.75 177 ALA B CA 1
ATOM 3209 C C . ALA B 1 177 ? -3.986 21.906 18.109 1 96.75 177 ALA B C 1
ATOM 3211 O O . ALA B 1 177 ? -5.113 21.844 18.594 1 96.75 177 ALA B O 1
ATOM 3212 N N . VAL B 1 178 ? -3.244 20.797 17.969 1 97.75 178 VAL B N 1
ATOM 3213 C CA . VAL B 1 178 ? -3.834 19.5 18.219 1 97.75 178 VAL B CA 1
ATOM 3214 C C . VAL B 1 178 ? -3.812 19.203 19.719 1 97.75 178 VAL B C 1
ATOM 3216 O O . VAL B 1 178 ? -2.752 19.25 20.359 1 97.75 178 VAL B O 1
ATOM 3219 N N . GLY B 1 179 ? -4.918 19.031 20.312 1 97.31 179 GLY B N 1
ATOM 3220 C CA . GLY B 1 179 ? -5.023 18.578 21.688 1 97.31 179 GLY B CA 1
ATOM 3221 C C . GLY B 1 179 ? -4.414 19.547 22.688 1 97.31 179 GLY B C 1
ATOM 3222 O O . GLY B 1 179 ? -4.504 20.766 22.5 1 97.31 179 GLY B O 1
ATOM 3223 N N . THR B 1 180 ? -3.898 18.938 23.781 1 97.62 180 THR B N 1
ATOM 3224 C CA . THR B 1 180 ? -3.363 19.734 24.875 1 97.62 180 THR B CA 1
ATOM 3225 C C . THR B 1 180 ? -1.842 19.641 24.922 1 97.62 180 THR B C 1
ATOM 3227 O O . THR B 1 180 ? -1.279 18.547 24.781 1 97.62 180 THR B O 1
ATOM 3230 N N . LEU B 1 181 ? -1.225 20.75 25.094 1 98.19 181 LEU B N 1
ATOM 3231 C CA . LEU B 1 181 ? 0.221 20.766 25.281 1 98.19 181 LEU B CA 1
ATOM 3232 C C . LEU B 1 181 ? 0.588 20.219 26.656 1 98.19 181 LEU B C 1
ATOM 3234 O O . LEU B 1 181 ? 0.089 20.688 27.688 1 98.19 181 LEU B O 1
ATOM 3238 N N . MET B 1 182 ? 1.443 19.234 26.656 1 97.88 182 MET B N 1
ATOM 3239 C CA . MET B 1 182 ? 1.853 18.625 27.906 1 97.88 182 MET B CA 1
ATOM 3240 C C . MET B 1 182 ? 3.08 19.328 28.484 1 97.88 182 MET B C 1
ATOM 3242 O O . MET B 1 182 ? 3.977 19.719 27.734 1 97.88 182 MET B O 1
ATOM 3246 N N . PRO B 1 183 ? 3.127 19.422 29.812 1 97.19 183 PRO B N 1
ATOM 3247 C CA . PRO B 1 183 ? 4.332 20 30.422 1 97.19 183 PRO B CA 1
ATOM 3248 C C . PRO B 1 183 ? 5.578 19.156 30.156 1 97.19 183 PRO B C 1
ATOM 3250 O O . PRO B 1 183 ? 5.484 17.938 29.984 1 97.19 183 PRO B O 1
ATOM 3253 N N . PRO B 1 184 ? 6.727 19.906 30.094 1 94.75 184 PRO B N 1
ATOM 3254 C CA . PRO B 1 184 ? 7.973 19.156 29.938 1 94.75 184 PRO B CA 1
ATOM 3255 C C . PRO B 1 184 ? 8.109 18.031 30.969 1 94.75 184 PRO B C 1
ATOM 3257 O O . PRO B 1 184 ? 7.746 18.203 32.125 1 94.75 184 PRO B O 1
ATOM 3260 N N . GLY B 1 185 ? 8.516 16.922 30.531 1 93.06 185 GLY B N 1
ATOM 3261 C CA . GLY B 1 185 ? 8.773 15.812 31.422 1 93.06 185 GLY B CA 1
ATOM 3262 C C . GLY B 1 185 ? 7.594 14.867 31.562 1 93.06 185 GLY B C 1
ATOM 3263 O O . GLY B 1 185 ? 7.711 13.797 32.156 1 93.06 185 GLY B O 1
ATOM 3264 N N . THR B 1 186 ? 6.43 15.242 31.062 1 96.62 186 THR B N 1
ATOM 3265 C CA . THR B 1 186 ? 5.281 14.344 31.094 1 96.62 186 THR B CA 1
ATOM 3266 C C . THR B 1 186 ? 5.594 13.023 30.391 1 96.62 186 THR B C 1
ATOM 3268 O O . THR B 1 186 ? 6.164 13.023 29.297 1 96.62 186 THR B O 1
ATOM 3271 N N . GLN B 1 187 ? 5.266 11.922 31.047 1 96.38 187 GLN B N 1
ATOM 3272 C CA . GLN B 1 187 ? 5.48 10.625 30.406 1 96.38 187 GLN B CA 1
ATOM 3273 C C . GLN B 1 187 ? 4.543 10.422 29.219 1 96.38 187 GLN B C 1
ATOM 3275 O O . GLN B 1 187 ? 3.324 10.555 29.359 1 96.38 187 GLN B O 1
ATOM 3280 N N . PRO B 1 188 ? 5.121 10.148 28.109 1 97.06 188 PRO B N 1
ATOM 3281 C CA . PRO B 1 188 ? 4.266 9.93 26.953 1 97.06 188 PRO B CA 1
ATOM 3282 C C . PRO B 1 188 ? 3.363 8.711 27.094 1 97.06 188 PRO B C 1
ATOM 3284 O O . PRO B 1 188 ? 3.768 7.707 27.688 1 97.06 188 PRO B O 1
ATOM 3287 N N . ARG B 1 189 ? 2.178 8.789 26.562 1 96.75 189 ARG B N 1
ATOM 3288 C CA . ARG B 1 189 ? 1.213 7.695 26.516 1 96.75 189 ARG B CA 1
ATOM 3289 C C . ARG B 1 189 ? 0.812 7.383 25.078 1 96.75 189 ARG B C 1
ATOM 3291 O O . ARG B 1 189 ? 0.953 8.227 24.188 1 96.75 189 ARG B O 1
ATOM 3298 N N . ARG B 1 190 ? 0.324 6.125 24.922 1 97.88 190 ARG B N 1
ATOM 3299 C CA . ARG B 1 190 ? -0.161 5.738 23.594 1 97.88 190 ARG B CA 1
ATOM 3300 C C . ARG B 1 190 ? -1.123 6.781 23.031 1 97.88 190 ARG B C 1
ATOM 3302 O O . ARG B 1 190 ? -2.045 7.219 23.734 1 97.88 190 ARG B O 1
ATOM 3309 N N . GLY B 1 191 ? -0.877 7.285 21.828 1 97.81 191 GLY B N 1
ATOM 3310 C CA . GLY B 1 191 ? -1.748 8.25 21.188 1 97.81 191 GLY B CA 1
ATOM 3311 C C . GLY B 1 191 ? -1.22 9.672 21.266 1 97.81 191 GLY B C 1
ATOM 3312 O O . GLY B 1 191 ? -1.678 10.555 20.531 1 97.81 191 GLY B O 1
ATOM 3313 N N . ASP B 1 192 ? -0.295 9.914 22.141 1 98.5 192 ASP B N 1
ATOM 3314 C CA . ASP B 1 192 ? 0.324 11.234 22.203 1 98.5 192 ASP B CA 1
ATOM 3315 C C . ASP B 1 192 ? 1.114 11.539 20.938 1 98.5 192 ASP B C 1
ATOM 3317 O O . ASP B 1 192 ? 1.443 10.625 20.172 1 98.5 192 ASP B O 1
ATOM 3321 N N . LEU B 1 193 ? 1.355 12.859 20.75 1 98.81 193 LEU B N 1
ATOM 3322 C CA . LEU B 1 193 ? 2.162 13.328 19.641 1 98.81 193 LEU B CA 1
ATOM 3323 C C . LEU B 1 193 ? 3.443 13.992 20.125 1 98.81 193 LEU B C 1
ATOM 3325 O O . LEU B 1 193 ? 3.402 14.836 21.031 1 98.81 193 LEU B O 1
ATOM 3329 N N . LEU B 1 194 ? 4.535 13.555 19.594 1 98.81 194 LEU B N 1
ATOM 3330 C CA . LEU B 1 194 ? 5.809 14.234 19.797 1 98.81 194 LEU B CA 1
ATOM 3331 C C . LEU B 1 194 ? 6.227 15 18.547 1 98.81 194 LEU B C 1
ATOM 3333 O O . LEU B 1 194 ? 6.203 14.445 17.453 1 98.81 194 LEU B O 1
ATOM 3337 N N . PHE B 1 195 ? 6.609 16.25 18.797 1 98.75 195 PHE B N 1
ATOM 3338 C CA . PHE B 1 195 ? 6.949 17.125 17.672 1 98.75 195 PHE B CA 1
ATOM 3339 C C . PHE B 1 195 ? 8.422 17.5 17.703 1 98.75 195 PHE B C 1
ATOM 3341 O O . PHE B 1 195 ? 9 17.672 18.781 1 98.75 195 PHE B O 1
ATOM 3348 N N . TRP B 1 196 ? 9.008 17.562 16.578 1 98.5 196 TRP B N 1
ATOM 3349 C CA . TRP B 1 196 ? 10.266 18.234 16.281 1 98.5 196 TRP B CA 1
ATOM 3350 C C . TRP B 1 196 ? 10.031 19.375 15.289 1 98.5 196 TRP B C 1
ATOM 3352 O O . TRP B 1 196 ? 8.922 19.562 14.789 1 98.5 196 TRP B O 1
ATOM 3362 N N . THR B 1 197 ? 11.078 20.172 15.047 1 97 197 THR B N 1
ATOM 3363 C CA . THR B 1 197 ? 10.938 21.156 13.977 1 97 197 THR B CA 1
ATOM 3364 C C . THR B 1 197 ? 10.688 20.469 12.633 1 97 197 THR B C 1
ATOM 3366 O O . THR B 1 197 ? 11.586 19.828 12.078 1 97 197 THR B O 1
ATOM 3369 N N . GLY B 1 198 ? 9.438 20.516 12.148 1 97.25 198 GLY B N 1
ATOM 3370 C CA . GLY B 1 198 ? 9.102 19.969 10.836 1 97.25 198 GLY B CA 1
ATOM 3371 C C . GLY B 1 198 ? 8.773 18.484 10.875 1 97.25 198 GLY B C 1
ATOM 3372 O O . GLY B 1 198 ? 8.672 17.844 9.828 1 97.25 198 GLY B O 1
ATOM 3373 N N . HIS B 1 199 ? 8.617 17.875 12.07 1 98.62 199 HIS B N 1
ATOM 3374 C CA . HIS B 1 199 ? 8.352 16.438 12.156 1 98.62 199 HIS B CA 1
ATOM 3375 C C . HIS B 1 199 ? 7.398 16.125 13.305 1 98.62 199 HIS B C 1
ATOM 3377 O O . HIS B 1 199 ? 7.316 16.875 14.273 1 98.62 199 HIS B O 1
ATOM 3383 N N . VAL B 1 200 ? 6.684 15.062 13.156 1 98.88 200 VAL B N 1
ATOM 3384 C CA . VAL B 1 200 ? 5.773 14.609 14.195 1 98.88 200 VAL B CA 1
ATOM 3385 C C . VAL B 1 200 ? 5.715 13.086 14.203 1 98.88 200 VAL B C 1
ATOM 3387 O O . VAL B 1 200 ? 5.812 12.445 13.148 1 98.88 200 VAL B O 1
ATOM 3390 N N . ALA B 1 201 ? 5.555 12.461 15.352 1 98.94 201 ALA B N 1
ATOM 3391 C CA . ALA B 1 201 ? 5.383 11.023 15.547 1 98.94 201 ALA B CA 1
ATOM 3392 C C . ALA B 1 201 ? 4.27 10.734 16.547 1 98.94 201 ALA B C 1
ATOM 3394 O O . ALA B 1 201 ? 3.992 11.547 17.438 1 98.94 201 ALA B O 1
ATOM 3395 N N . LEU B 1 202 ? 3.658 9.602 16.406 1 98.88 202 LEU B N 1
ATOM 3396 C CA . LEU B 1 202 ? 2.699 9.07 17.375 1 98.88 202 LEU B CA 1
ATOM 3397 C C . LEU B 1 202 ? 3.391 8.164 18.375 1 98.88 202 LEU B C 1
ATOM 3399 O O . LEU B 1 202 ? 4.156 7.277 18 1 98.88 202 LEU B O 1
ATOM 3403 N N . VAL B 1 203 ? 3.094 8.406 19.609 1 98.81 203 VAL B N 1
ATOM 3404 C CA . VAL B 1 203 ? 3.52 7.445 20.609 1 98.81 203 VAL B CA 1
ATOM 3405 C C . VAL B 1 203 ? 2.686 6.172 20.5 1 98.81 203 VAL B C 1
ATOM 3407 O O . VAL B 1 203 ? 1.467 6.203 20.688 1 98.81 203 VAL B O 1
ATOM 3410 N N . ALA B 1 204 ? 3.346 5.082 20.172 1 98.69 204 ALA B N 1
ATOM 3411 C CA . ALA B 1 204 ? 2.629 3.83 19.953 1 98.69 204 ALA B CA 1
ATOM 3412 C C . ALA B 1 204 ? 2.449 3.059 21.25 1 98.69 204 ALA B C 1
ATOM 3414 O O . ALA B 1 204 ? 1.406 2.441 21.484 1 98.69 204 ALA B O 1
ATOM 3415 N N . ASP B 1 205 ? 3.484 3.053 22.016 1 98.19 205 ASP B N 1
ATOM 3416 C CA . ASP B 1 205 ? 3.504 2.426 23.328 1 98.19 205 ASP B CA 1
ATOM 3417 C C . ASP B 1 205 ? 4.66 2.959 24.172 1 98.19 205 ASP B C 1
ATOM 3419 O O . ASP B 1 205 ? 5.27 3.975 23.828 1 98.19 205 ASP B O 1
ATOM 3423 N N . ALA B 1 206 ? 4.949 2.299 25.328 1 96.75 206 ALA B N 1
ATOM 3424 C CA . ALA B 1 206 ? 5.906 2.838 26.297 1 96.75 206 ALA B CA 1
ATOM 3425 C C . ALA B 1 206 ? 7.301 2.934 25.688 1 96.75 206 ALA B C 1
ATOM 3427 O O . ALA B 1 206 ? 8.125 3.744 26.141 1 96.75 206 ALA B O 1
ATOM 3428 N N . GLU B 1 207 ? 7.527 2.189 24.625 1 97.69 207 GLU B N 1
ATOM 3429 C CA . GLU B 1 207 ? 8.906 2.086 24.156 1 97.69 207 GLU B CA 1
ATOM 3430 C C . GLU B 1 207 ? 9.031 2.578 22.703 1 97.69 207 GLU B C 1
ATOM 3432 O O . GLU B 1 207 ? 10.141 2.824 22.234 1 97.69 207 GLU B O 1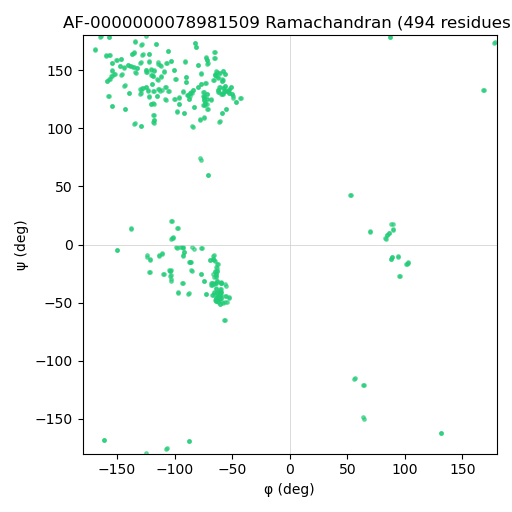
ATOM 3437 N N . ARG B 1 208 ? 7.906 2.742 22.062 1 98.62 208 ARG B N 1
ATOM 3438 C CA . ARG B 1 208 ? 8.023 2.949 20.625 1 98.62 208 ARG B CA 1
ATOM 3439 C C . ARG B 1 208 ? 7.148 4.113 20.172 1 98.62 208 ARG B C 1
ATOM 3441 O O . ARG B 1 208 ? 6.047 4.309 20.688 1 98.62 208 ARG B O 1
ATOM 3448 N N . ILE B 1 209 ? 7.656 4.801 19.125 1 98.88 209 ILE B N 1
ATOM 3449 C CA . ILE B 1 209 ? 6.855 5.73 18.328 1 98.88 209 ILE B CA 1
ATOM 3450 C C . ILE B 1 209 ? 6.555 5.121 16.969 1 98.88 209 ILE B C 1
ATOM 3452 O O . ILE B 1 209 ? 7.215 4.168 16.547 1 98.88 209 ILE B O 1
ATOM 3456 N N . LEU B 1 210 ? 5.523 5.574 16.375 1 98.94 210 LEU B N 1
ATOM 3457 C CA . LEU B 1 210 ? 5.105 5.258 15.016 1 98.94 210 LEU B CA 1
ATOM 3458 C C . LEU B 1 210 ? 5.031 6.52 14.156 1 98.94 210 LEU B C 1
ATOM 3460 O O . LEU B 1 210 ? 4.328 7.473 14.508 1 98.94 210 LEU B O 1
ATOM 3464 N N . HIS B 1 211 ? 5.793 6.578 13.07 1 98.94 211 HIS B N 1
ATOM 3465 C CA . HIS B 1 211 ? 5.809 7.785 12.25 1 98.94 211 HIS B CA 1
ATOM 3466 C C . HIS B 1 211 ? 6.199 7.469 10.812 1 98.94 211 HIS B C 1
ATOM 3468 O O . HIS B 1 211 ? 6.816 6.438 10.547 1 98.94 211 HIS B O 1
ATOM 3474 N N . ALA B 1 212 ? 5.707 8.227 9.891 1 98.94 212 ALA B N 1
ATOM 3475 C CA . ALA B 1 212 ? 6.324 8.328 8.578 1 98.94 212 ALA B CA 1
ATOM 3476 C C . ALA B 1 212 ? 7.602 9.164 8.633 1 98.94 212 ALA B C 1
ATOM 3478 O O . ALA B 1 212 ? 7.586 10.305 9.094 1 98.94 212 ALA B O 1
ATOM 3479 N N . ASN B 1 213 ? 8.742 8.617 8.141 1 98.56 213 ASN B N 1
ATOM 3480 C CA . ASN B 1 213 ? 10 9.312 8.383 1 98.56 213 ASN B CA 1
ATOM 3481 C C . ASN B 1 213 ? 10.984 9.125 7.23 1 98.56 213 ASN B C 1
ATOM 3483 O O . ASN B 1 213 ? 10.961 8.094 6.559 1 98.56 213 ASN B O 1
ATOM 3487 N N . ALA B 1 214 ? 11.812 10.062 7.109 1 96.56 214 ALA B N 1
ATOM 3488 C CA . ALA B 1 214 ? 12.773 10.078 6.012 1 96.56 214 ALA B CA 1
ATOM 3489 C C . ALA B 1 214 ? 13.922 9.109 6.27 1 96.56 214 ALA B C 1
ATOM 3491 O O . ALA B 1 214 ? 14.625 8.703 5.336 1 96.56 214 ALA B O 1
ATOM 3492 N N . ASN B 1 215 ? 14.195 8.82 7.531 1 96.38 215 ASN B N 1
ATOM 3493 C CA . ASN B 1 215 ? 15.258 7.875 7.836 1 96.38 215 ASN B CA 1
ATOM 3494 C C . ASN B 1 215 ? 14.977 6.5 7.234 1 96.38 215 ASN B C 1
ATOM 3496 O O . ASN B 1 215 ? 15.82 5.938 6.535 1 96.38 215 ASN B O 1
ATOM 3500 N N . ASP B 1 216 ? 13.812 5.973 7.477 1 97.81 216 ASP B N 1
ATOM 3501 C CA . ASP B 1 216 ? 13.414 4.68 6.93 1 97.81 216 ASP B CA 1
ATOM 3502 C C . ASP B 1 216 ? 12.812 4.836 5.535 1 97.81 216 ASP B C 1
ATOM 3504 O O . ASP B 1 216 ? 12.625 3.85 4.816 1 97.81 216 ASP B O 1
ATOM 3508 N N . MET B 1 217 ? 12.461 6.066 5.172 1 98.69 217 MET B N 1
ATOM 3509 C CA . MET B 1 217 ? 11.711 6.367 3.959 1 98.69 217 MET B CA 1
ATOM 3510 C C . MET B 1 217 ? 10.43 5.539 3.891 1 98.69 217 MET B C 1
ATOM 3512 O O . MET B 1 217 ? 10.102 4.977 2.842 1 98.69 217 MET B O 1
ATOM 3516 N N . ALA B 1 218 ? 9.727 5.41 5.027 1 98.88 218 ALA B N 1
ATOM 3517 C CA . ALA B 1 218 ? 8.5 4.637 5.176 1 98.88 218 ALA B CA 1
ATOM 3518 C C . ALA B 1 218 ? 7.824 4.93 6.516 1 98.88 218 ALA B C 1
ATOM 3520 O O . ALA B 1 218 ? 8.398 5.598 7.375 1 98.88 218 ALA B O 1
ATOM 3521 N N . VAL B 1 219 ? 6.633 4.504 6.664 1 98.94 219 VAL B N 1
ATOM 3522 C CA . VAL B 1 219 ? 6 4.426 7.977 1 98.94 219 VAL B CA 1
ATOM 3523 C C . VAL B 1 219 ? 6.574 3.248 8.758 1 98.94 219 VAL B C 1
ATOM 3525 O O . VAL B 1 219 ? 6.566 2.113 8.273 1 98.94 219 VAL B O 1
ATOM 3528 N N . ALA B 1 220 ? 7.07 3.539 9.922 1 98.81 220 ALA B N 1
ATOM 3529 C CA . ALA B 1 220 ? 7.738 2.498 10.695 1 98.81 220 ALA B CA 1
ATOM 3530 C C . ALA B 1 220 ? 7.688 2.809 12.188 1 98.81 220 ALA B C 1
ATOM 3532 O O . ALA B 1 220 ? 7.5 3.963 12.586 1 98.81 220 ALA B O 1
ATOM 3533 N N . TYR B 1 221 ? 7.812 1.749 12.961 1 98.75 221 TYR B N 1
ATOM 3534 C CA . TYR B 1 221 ? 8.102 1.896 14.383 1 98.75 221 TYR B CA 1
ATOM 3535 C C . TYR B 1 221 ? 9.57 2.232 14.609 1 98.75 221 TYR B C 1
ATOM 3537 O O . TYR B 1 221 ? 10.438 1.799 13.852 1 98.75 221 TYR B O 1
ATOM 3545 N N . GLU B 1 222 ? 9.836 2.939 15.547 1 98.69 222 GLU B N 1
ATOM 3546 C CA . GLU B 1 222 ? 11.188 3.172 16.047 1 98.69 222 GLU B CA 1
ATOM 3547 C C . GLU B 1 222 ? 11.195 3.291 17.562 1 98.69 222 GLU B C 1
ATOM 3549 O O . GLU B 1 222 ? 10.312 3.924 18.156 1 98.69 222 GLU B O 1
ATOM 3554 N N . PRO B 1 223 ? 12.172 2.654 18.219 1 98.69 223 PRO B N 1
ATOM 3555 C CA . PRO B 1 223 ? 12.281 2.945 19.641 1 98.69 223 PRO B CA 1
ATOM 3556 C C . PRO B 1 223 ? 12.383 4.441 19.938 1 98.69 223 PRO B C 1
ATOM 3558 O O . PRO B 1 223 ? 13.203 5.137 19.328 1 98.69 223 PRO B O 1
ATOM 3561 N N . THR B 1 224 ? 11.586 4.926 20.891 1 98.38 224 THR B N 1
ATOM 3562 C CA . THR B 1 224 ? 11.438 6.355 21.141 1 98.38 224 THR B CA 1
ATOM 3563 C C . THR B 1 224 ? 12.789 6.988 21.469 1 98.38 224 THR B C 1
ATOM 3565 O O . THR B 1 224 ? 13.18 7.98 20.859 1 98.38 224 THR B O 1
ATOM 3568 N N . ALA B 1 225 ? 13.492 6.383 22.406 1 97.88 225 ALA B N 1
ATOM 3569 C CA . ALA B 1 225 ? 14.766 6.953 22.844 1 97.88 225 ALA B CA 1
ATOM 3570 C C . ALA B 1 225 ? 15.781 6.984 21.703 1 97.88 225 ALA B C 1
ATOM 3572 O O . ALA B 1 225 ? 16.5 7.969 21.531 1 97.88 225 ALA B O 1
ATOM 3573 N N . ALA B 1 226 ? 15.805 5.938 20.938 1 98.31 226 ALA B N 1
ATOM 3574 C CA . ALA B 1 226 ? 16.719 5.855 19.812 1 98.31 226 ALA B CA 1
ATOM 3575 C C . ALA B 1 226 ? 16.375 6.895 18.75 1 98.31 226 ALA B C 1
ATOM 3577 O O . ALA B 1 226 ? 17.281 7.508 18.156 1 98.31 226 ALA B O 1
ATOM 3578 N N . ALA B 1 227 ? 15.102 7.066 18.484 1 98.31 227 ALA B N 1
ATOM 3579 C CA . ALA B 1 227 ? 14.656 8.047 17.5 1 98.31 227 ALA B CA 1
ATOM 3580 C C . ALA B 1 227 ? 15.039 9.461 17.906 1 98.31 227 ALA B C 1
ATOM 3582 O O . ALA B 1 227 ? 15.562 10.234 17.109 1 98.31 227 ALA B O 1
ATOM 3583 N N . ILE B 1 228 ? 14.781 9.812 19.141 1 98.12 228 ILE B N 1
ATOM 3584 C CA . ILE B 1 228 ? 15.102 11.141 19.656 1 98.12 228 ILE B CA 1
ATOM 3585 C C . ILE B 1 228 ? 16.609 11.391 19.531 1 98.12 228 ILE B C 1
ATOM 3587 O O . ILE B 1 228 ? 17.016 12.445 19.031 1 98.12 228 ILE B O 1
ATOM 3591 N N . ALA B 1 229 ? 17.391 10.398 19.938 1 98.19 229 ALA B N 1
ATOM 3592 C CA . ALA B 1 229 ? 18.844 10.531 19.859 1 98.19 229 ALA B CA 1
ATOM 3593 C C . ALA B 1 229 ? 19.297 10.695 18.422 1 98.19 229 ALA B C 1
ATOM 3595 O O . ALA B 1 229 ? 20.156 11.539 18.125 1 98.19 229 ALA B O 1
ATOM 3596 N N . ARG B 1 230 ? 18.766 9.883 17.547 1 98.06 230 ARG B N 1
ATOM 3597 C CA . ARG B 1 230 ? 19.141 9.93 16.141 1 98.06 230 ARG B CA 1
ATOM 3598 C C . ARG B 1 230 ? 18.812 11.281 15.523 1 98.06 230 ARG B C 1
ATOM 3600 O O . ARG B 1 230 ? 19.641 11.859 14.805 1 98.06 230 ARG B O 1
ATOM 3607 N N . ILE B 1 231 ? 17.625 11.797 15.766 1 97.69 231 ILE B N 1
ATOM 3608 C CA . ILE B 1 231 ? 17.156 13.047 15.18 1 97.69 231 ILE B CA 1
ATOM 3609 C C . ILE B 1 231 ? 18.016 14.211 15.664 1 97.69 231 ILE B C 1
ATOM 3611 O O . ILE B 1 231 ? 18.375 15.086 14.875 1 97.69 231 ILE B O 1
ATOM 3615 N N . ILE B 1 232 ? 18.422 14.188 16.922 1 97.38 232 ILE B N 1
ATOM 3616 C CA . ILE B 1 232 ? 19.344 15.188 17.438 1 97.38 232 ILE B CA 1
ATOM 3617 C C . ILE B 1 232 ? 20.688 15.086 16.719 1 97.38 232 ILE B C 1
ATOM 3619 O O . ILE B 1 232 ? 21.234 16.094 16.281 1 97.38 232 ILE B O 1
ATOM 3623 N N . ALA B 1 233 ? 21.156 13.883 16.594 1 96.81 233 ALA B N 1
ATOM 3624 C CA . ALA B 1 233 ? 22.469 13.641 15.992 1 96.81 233 ALA B CA 1
ATOM 3625 C C . ALA B 1 233 ? 22.484 14.078 14.531 1 96.81 233 ALA B C 1
ATOM 3627 O O . ALA B 1 233 ? 23.531 14.477 14.008 1 96.81 233 ALA B O 1
ATOM 3628 N N . GLN B 1 234 ? 21.344 14.039 13.914 1 95 234 GLN B N 1
ATOM 3629 C CA . GLN B 1 234 ? 21.219 14.414 12.508 1 95 234 GLN B CA 1
ATOM 3630 C C . GLN B 1 234 ? 21.078 15.93 12.352 1 95 234 GLN B C 1
ATOM 3632 O O . GLN B 1 234 ? 20.984 16.438 11.234 1 95 234 GLN B O 1
ATOM 3637 N N . GLY B 1 235 ? 21.016 16.594 13.508 1 94.69 235 GLY B N 1
ATOM 3638 C CA . GLY B 1 235 ? 20.984 18.047 13.484 1 94.69 235 GLY B CA 1
ATOM 3639 C C . GLY B 1 235 ? 19.578 18.625 13.414 1 94.69 235 GLY B C 1
ATOM 3640 O O . GLY B 1 235 ? 19.406 19.797 13.117 1 94.69 235 GLY B O 1
ATOM 3641 N N . GLU B 1 236 ? 18.547 17.766 13.648 1 93.38 236 GLU B N 1
ATOM 3642 C CA . GLU B 1 236 ? 17.172 18.203 13.508 1 93.38 236 GLU B CA 1
ATOM 3643 C C . GLU B 1 236 ? 16.594 18.672 14.852 1 93.38 236 GLU B C 1
ATOM 3645 O O . GLU B 1 236 ? 15.445 19.094 14.922 1 93.38 236 GLU B O 1
ATOM 3650 N N . GLY B 1 237 ? 17.453 18.547 15.953 1 96.12 237 GLY B N 1
ATOM 3651 C CA . GLY B 1 237 ? 17.109 19.141 17.234 1 96.12 237 GLY B CA 1
ATOM 3652 C C . GLY B 1 237 ? 16.266 18.25 18.109 1 96.12 237 GLY B C 1
ATOM 3653 O O . GLY B 1 237 ? 15.953 17.125 17.75 1 96.12 237 GLY B O 1
ATOM 3654 N N . PRO B 1 238 ? 15.969 18.734 19.25 1 97.06 238 PRO B N 1
ATOM 3655 C CA . PRO B 1 238 ? 15.211 17.969 20.234 1 97.06 238 PRO B CA 1
ATOM 3656 C C . PRO B 1 238 ? 13.703 18.016 20 1 97.06 238 PRO B C 1
ATOM 3658 O O . PRO B 1 238 ? 13.242 18.719 19.094 1 97.06 238 PRO B O 1
ATOM 3661 N N . VAL B 1 239 ? 12.984 17.219 20.797 1 98.25 239 VAL B N 1
ATOM 3662 C CA . VAL B 1 239 ? 11.531 17.328 20.828 1 98.25 239 VAL B CA 1
ATOM 3663 C C . VAL B 1 239 ? 11.125 18.75 21.219 1 98.25 239 VAL B C 1
ATOM 3665 O O . VAL B 1 239 ? 11.633 19.297 22.203 1 98.25 239 VAL B O 1
ATOM 3668 N N . THR B 1 240 ? 10.242 19.312 20.438 1 98.19 240 THR B N 1
ATOM 3669 C CA . THR B 1 240 ? 9.883 20.719 20.656 1 98.19 240 THR B CA 1
ATOM 3670 C C . THR B 1 240 ? 8.508 20.812 21.328 1 98.19 240 THR B C 1
ATOM 3672 O O . THR B 1 240 ? 8.18 21.844 21.922 1 98.19 240 THR B O 1
ATOM 3675 N N . ALA B 1 241 ? 7.695 19.781 21.188 1 98.25 241 ALA B N 1
ATOM 3676 C CA . ALA B 1 241 ? 6.367 19.797 21.797 1 98.25 241 ALA B CA 1
ATOM 3677 C C . ALA B 1 241 ? 5.852 18.375 22.016 1 98.25 241 ALA B C 1
ATOM 3679 O O . ALA B 1 241 ? 6.199 17.453 21.266 1 98.25 241 ALA B O 1
ATOM 3680 N N . HIS B 1 242 ? 5.203 18.156 23.062 1 98.5 242 HIS B N 1
ATOM 3681 C CA . HIS B 1 242 ? 4.457 16.953 23.422 1 98.5 242 HIS B CA 1
ATOM 3682 C C . HIS B 1 242 ? 2.975 17.266 23.609 1 98.5 242 HIS B C 1
ATOM 3684 O O . HIS B 1 242 ? 2.602 18.016 24.516 1 98.5 242 HIS B O 1
ATOM 3690 N N . ARG B 1 243 ? 2.152 16.734 22.672 1 98.5 243 ARG B N 1
ATOM 3691 C CA . ARG B 1 243 ? 0.732 17.062 22.719 1 98.5 243 ARG B CA 1
ATOM 3692 C C . ARG B 1 243 ? -0.116 15.805 22.891 1 98.5 243 ARG B C 1
ATOM 3694 O O . ARG B 1 243 ? 0.23 14.742 22.359 1 98.5 243 ARG B O 1
ATOM 3701 N N . ARG B 1 244 ? -1.214 15.93 23.609 1 97.75 244 ARG B N 1
ATOM 3702 C CA . ARG B 1 244 ? -2.145 14.836 23.859 1 97.75 244 ARG B CA 1
ATOM 3703 C C . ARG B 1 244 ? -3.523 15.148 23.281 1 97.75 244 ARG B C 1
ATOM 3705 O O . ARG B 1 244 ? -4.246 15.992 23.812 1 97.75 244 ARG B O 1
ATOM 3712 N N . PRO B 1 245 ? -3.838 14.438 22.078 1 95.88 245 PRO B N 1
ATOM 3713 C CA . PRO B 1 245 ? -5.176 14.625 21.516 1 95.88 245 PRO B CA 1
ATOM 3714 C C . PRO B 1 245 ? -6.285 14.156 22.453 1 95.88 245 PRO B C 1
ATOM 3716 O O . PRO B 1 245 ? -6.098 13.195 23.203 1 95.88 245 PRO B O 1
ATOM 3719 N N . ALA B 1 246 ? -7.43 14.836 22.516 1 86.25 246 ALA B N 1
ATOM 3720 C CA . ALA B 1 246 ? -8.586 14.414 23.297 1 86.25 246 ALA B CA 1
ATOM 3721 C C . ALA B 1 246 ? -9.344 13.281 22.594 1 86.25 246 ALA B C 1
ATOM 3723 O O . ALA B 1 246 ? -10.297 13.539 21.859 1 86.25 246 ALA B O 1
ATOM 3724 N N . ILE B 1 247 ? -8.766 12.148 22.609 1 76.25 247 ILE B N 1
ATOM 3725 C CA . ILE B 1 247 ? -9.43 11.039 21.922 1 76.25 247 ILE B CA 1
ATOM 3726 C C . ILE B 1 247 ? -10.469 10.406 22.844 1 76.25 247 ILE B C 1
ATOM 3728 O O . ILE B 1 247 ? -10.172 10.062 23.984 1 76.25 247 ILE B O 1
ATOM 3732 N N . HIS B 1 248 ? -11.703 10.703 22.688 1 60.81 248 HIS B N 1
ATOM 3733 C CA . HIS B 1 248 ? -12.766 10.125 23.5 1 60.81 248 HIS B CA 1
ATOM 3734 C C . HIS B 1 248 ? -13.008 8.664 23.141 1 60.81 248 HIS B C 1
ATOM 3736 O O . HIS B 1 248 ? -13.023 8.305 21.969 1 60.81 248 HIS B O 1
ATOM 3742 N N . ALA B 1 249 ? -12.852 7.898 24.078 1 51.94 249 ALA B N 1
ATOM 3743 C CA . ALA B 1 249 ? -13.258 6.508 23.906 1 51.94 249 ALA B CA 1
ATOM 3744 C C . ALA B 1 249 ? -14.766 6.398 23.672 1 51.94 249 ALA B C 1
ATOM 3746 O O . ALA B 1 249 ? -15.539 7.199 24.203 1 51.94 249 ALA B O 1
#

Organism: Ruegeria pomeroyi (strain ATCC 700808 / DSM 15171 / DSS-3) (NCBI:txid246200)

Nearest PDB structures (foldseek):
  3h41-assembly1_A  TM=8.415E-01  e=8.233E-17  Bacillus cereus ATCC 10987
  3pvq-assembly1_B  TM=8.583E-01  e=1.032E-14  Bacteroides thetaiotaomicron VPI-5482
  8er5-assembly1_B  TM=8.413E-01  e=5.916E-07  [Clostridium] innocuum 2959
  4krt-assembly2_B  TM=4.258E-01  e=1.376E-04  Clostridium phage phiSM101
  4lue-assembly1_A  TM=6.749E-01  e=5.612E-02  Homo sapiens

pLDDT: mean 97.12, std 5.03, range [51.94, 98.94]